Protein AF-A0A7V3M469-F1 (afdb_monomer)

Mean predicted aligned error: 19.66 Å

pLDDT: mean 84.37, std 14.47, range [33.56, 98.5]

Solvent-accessible surface area (backbone atoms only — not comparable to full-atom values): 38107 Å² total; per-residue (Å²): 112,51,52,63,20,40,24,58,54,28,37,39,82,28,90,39,0,49,50,44,34,60,42,76,77,64,72,92,71,96,62,84,91,47,29,67,57,51,41,51,49,54,53,61,67,37,46,68,55,52,56,48,50,51,54,51,22,60,75,68,75,46,84,73,86,78,71,76,73,68,43,37,45,37,31,45,55,49,42,32,43,74,38,94,72,21,81,35,35,68,61,46,43,42,34,50,36,50,21,44,71,72,32,91,51,52,46,77,48,68,42,62,52,82,93,45,40,64,66,67,72,64,36,74,61,45,67,85,52,90,82,81,89,80,85,80,74,78,84,54,86,80,49,55,58,52,67,59,49,46,58,29,61,71,35,85,77,55,37,46,70,35,70,67,28,55,53,49,53,64,68,71,48,53,88,92,60,36,64,68,53,48,52,53,39,52,50,48,47,45,74,77,60,23,85,84,36,41,47,50,43,60,51,39,54,73,70,40,45,40,78,45,23,41,53,46,53,43,50,24,74,65,57,41,90,77,56,50,74,64,57,52,50,47,50,45,57,50,39,46,64,47,29,47,38,37,60,96,92,41,81,44,63,21,82,27,55,51,86,58,49,61,77,88,33,52,68,56,50,52,45,35,35,76,58,58,51,26,43,72,58,92,64,28,33,28,52,54,51,64,60,52,58,67,50,33,66,69,55,31,49,52,48,64,75,40,41,71,56,42,32,43,53,45,52,46,50,52,43,20,49,56,39,49,57,50,27,67,75,49,81,70,56,74,58,74,89,49,57,84,48,54,72,67,62,33,52,53,41,53,54,48,53,66,33,79,76,38,34,67,72,53,51,70,58,39,52,52,40,54,52,50,27,54,51,50,53,53,51,54,52,52,50,52,51,51,53,52,48,53,52,50,50,54,51,49,49,53,52,46,53,54,48,51,71,74,46,69,86,74,53,70,74,60,61,66,57,66,75,68,74,86,75,73,77,77,86,88,79,79,94,59,68,43,100,65,101,47,97,41,29,32,55,85,54,63,91,93,55,82,87,51,68,51,28,26,50,43,72,55,34,27,27,48,44,44,39,47,75,83,38,90,87,52,20,66,33,40,81,73,64,32,24,48,66,54,40,80,47,77,47,71,56,33,29,35,37,28,34,52,46,20,36,48,56,50,47,53,40,32,74,72,67,70,37,78,88,68,88,80,85,84,63,79,46,55,60,16,53,33,48,50,47,21,49,61,54,54,47,44,46,21,50,48,52,15,71,53,60,74,46,60,39,32,50,31,41,58,66,56,46,35,48,59,35,49,36,58,54,46,57,85,50,79,76,51,48,37,52,84,32,79,68,78,65,42,71,35,57,88,40,86,46,23,32,43,24,40,87,54,75,58,95,47,63,56,53,53,58,58,29,59,51,33,80,61,59,40,20,53,54,40,8,32,36,20,26,44,30,66,32,44,45,63,70,76,76,42,97,76,81,80,100,59,99,82,70,76,69,31,27,27,28,34,20,23,15,26,81,33,58,67,79,46,23,22,46,45,28,44,48,70,44,45,44,80,45,61,37,85,46,24,28,34,43,45,23,34,61,121

Radius of gyration: 40.81 Å; Cα contacts (8 Å, |Δi|>4): 1061; chains: 1; bounding box: 110×57×116 Å

Structure (mmCIF, N/CA/C/O backbone):
data_AF-A0A7V3M469-F1
#
_entry.id   AF-A0A7V3M469-F1
#
loop_
_atom_site.group_PDB
_atom_site.id
_atom_site.type_symbol
_atom_site.label_atom_id
_atom_site.label_alt_id
_atom_site.label_comp_id
_atom_site.label_asym_id
_atom_site.label_entity_id
_atom_site.label_seq_id
_atom_site.pdbx_PDB_ins_code
_atom_site.Cartn_x
_atom_site.Cartn_y
_atom_site.Cartn_z
_atom_site.occupancy
_atom_site.B_iso_or_equiv
_atom_site.auth_seq_id
_atom_site.auth_comp_id
_atom_site.auth_asym_id
_atom_site.auth_atom_id
_atom_site.pdbx_PDB_model_num
ATOM 1 N N . MET A 1 1 ? -39.020 -13.930 34.097 1.00 81.06 1 MET A N 1
ATOM 2 C CA . MET A 1 1 ? -38.049 -13.516 33.070 1.00 81.06 1 MET A CA 1
ATOM 3 C C . MET A 1 1 ? -36.825 -14.399 33.209 1.00 81.06 1 MET A C 1
ATOM 5 O O . MET A 1 1 ? -36.382 -14.618 34.336 1.00 81.06 1 MET A O 1
ATOM 9 N N . LEU A 1 2 ? -36.383 -14.977 32.100 1.00 84.94 2 LEU A N 1
ATOM 10 C CA . LEU A 1 2 ? -35.142 -15.743 32.006 1.00 84.94 2 LEU A CA 1
ATOM 11 C C . LEU A 1 2 ? -33.923 -14.802 31.977 1.00 84.94 2 LEU A C 1
ATOM 13 O O . LEU A 1 2 ? -34.102 -13.612 31.704 1.00 84.94 2 LEU A O 1
ATOM 17 N N . PRO A 1 3 ? -32.704 -15.292 32.269 1.00 87.44 3 PRO A N 1
ATOM 18 C CA . PRO A 1 3 ? -31.480 -14.557 31.964 1.00 87.44 3 PRO A CA 1
ATOM 19 C C . PRO A 1 3 ? -31.427 -14.125 30.494 1.00 87.44 3 PRO A C 1
ATOM 21 O O . PRO A 1 3 ? -31.978 -14.800 29.622 1.00 87.44 3 PRO A O 1
ATOM 24 N N . ILE A 1 4 ? -30.759 -13.001 30.240 1.00 90.19 4 ILE A N 1
ATOM 25 C CA . ILE A 1 4 ? -30.574 -12.453 28.893 1.00 90.19 4 ILE A CA 1
ATOM 26 C C . ILE A 1 4 ? -29.773 -13.441 28.055 1.00 90.19 4 ILE A C 1
ATOM 28 O O . ILE A 1 4 ? -28.713 -13.895 28.483 1.00 90.19 4 ILE A O 1
ATOM 32 N N . VAL A 1 5 ? -30.308 -13.764 26.880 1.00 91.56 5 VAL A N 1
ATOM 33 C CA . VAL A 1 5 ? -29.581 -14.487 25.843 1.00 91.56 5 VAL A CA 1
ATOM 34 C C . VAL A 1 5 ? -28.856 -13.472 24.972 1.00 91.56 5 VAL A C 1
ATOM 36 O O . VAL A 1 5 ? -29.498 -12.564 24.441 1.00 91.56 5 VAL A O 1
ATOM 39 N N . ARG A 1 6 ? -27.543 -13.641 24.814 1.00 90.69 6 ARG A N 1
ATOM 40 C CA . ARG A 1 6 ? -26.742 -12.937 23.810 1.00 90.69 6 ARG A CA 1
ATOM 41 C C . ARG A 1 6 ? -26.244 -13.939 22.773 1.00 90.69 6 ARG A C 1
ATOM 43 O O . ARG A 1 6 ? -25.495 -14.846 23.141 1.00 90.69 6 ARG A O 1
ATOM 50 N N . PRO A 1 7 ? -26.731 -13.849 21.522 1.00 88.69 7 PRO A N 1
ATOM 51 C CA . PRO A 1 7 ? -26.428 -14.836 20.499 1.00 88.69 7 PRO A CA 1
ATOM 52 C C . PRO A 1 7 ? -24.939 -14.967 20.179 1.00 88.69 7 PRO A C 1
ATOM 54 O O . PRO A 1 7 ? -24.472 -16.095 20.002 1.00 88.69 7 PRO A O 1
ATOM 57 N N . GLU A 1 8 ? -24.218 -13.845 20.093 1.00 84.94 8 GLU A N 1
ATOM 58 C CA . GLU A 1 8 ? -22.816 -13.766 19.685 1.00 84.94 8 GLU A CA 1
ATOM 59 C C . GLU A 1 8 ? -22.539 -14.734 18.513 1.00 84.94 8 GLU A C 1
ATOM 61 O O . GLU A 1 8 ? -23.202 -14.698 17.472 1.00 84.94 8 GLU A O 1
ATOM 66 N N . ARG A 1 9 ? -21.607 -15.675 18.696 1.00 80.12 9 ARG A N 1
ATOM 67 C CA . ARG A 1 9 ? -21.270 -16.723 17.716 1.00 80.12 9 ARG A CA 1
ATOM 68 C C . ARG A 1 9 ? -21.883 -18.086 18.009 1.00 80.12 9 ARG A C 1
ATOM 70 O O . ARG A 1 9 ? -21.804 -18.983 17.174 1.00 80.12 9 ARG A O 1
ATOM 77 N N . ALA A 1 10 ? -22.452 -18.254 19.197 1.00 83.69 10 ALA A N 1
ATOM 78 C CA . ALA A 1 10 ? -22.931 -19.529 19.712 1.00 83.69 10 ALA A CA 1
ATOM 79 C C . ALA A 1 10 ? -24.255 -19.304 20.449 1.00 83.69 10 ALA A C 1
ATOM 81 O O . ALA A 1 10 ? -24.319 -19.271 21.681 1.00 83.69 10 ALA A O 1
ATOM 82 N N . ALA A 1 11 ? -25.327 -19.112 19.678 1.00 87.81 11 ALA A N 1
ATOM 83 C CA . ALA A 1 11 ? -26.619 -18.703 20.219 1.00 87.81 11 ALA A CA 1
ATOM 84 C C . ALA A 1 11 ? -27.254 -19.748 21.150 1.00 87.81 11 ALA A C 1
ATOM 86 O O . ALA A 1 11 ? -28.061 -19.407 22.019 1.00 87.81 11 ALA A O 1
ATOM 87 N N . LEU A 1 12 ? -26.904 -21.024 20.991 1.00 88.25 12 LEU A N 1
ATOM 88 C CA . LEU A 1 12 ? -27.346 -22.112 21.855 1.00 88.25 12 LEU A CA 1
ATOM 89 C C . LEU A 1 12 ? -26.336 -22.369 22.971 1.00 88.25 12 LEU A C 1
ATOM 91 O O . LEU A 1 12 ? -26.719 -22.359 24.143 1.00 88.25 12 LEU A O 1
ATOM 95 N N . THR A 1 13 ? -25.077 -22.623 22.609 1.00 86.81 13 THR A N 1
ATOM 96 C CA . THR A 1 13 ? -24.070 -23.201 23.517 1.00 86.81 13 THR A CA 1
ATOM 97 C C . THR A 1 13 ? -23.131 -22.181 24.157 1.00 86.81 13 THR A C 1
ATOM 99 O O . THR A 1 13 ? -22.382 -22.538 25.068 1.00 86.81 13 THR A O 1
ATOM 102 N N . GLY A 1 14 ? -23.176 -20.920 23.722 1.00 82.38 14 GLY A N 1
ATOM 103 C CA . GLY A 1 14 ? -22.335 -19.848 24.242 1.00 82.38 14 GLY A CA 1
ATOM 104 C C . GLY A 1 14 ? -22.542 -19.585 25.734 1.00 82.38 14 GLY A C 1
ATOM 105 O O . GLY A 1 14 ? -23.559 -19.954 26.326 1.00 82.38 14 GLY A O 1
ATOM 106 N N . ALA A 1 15 ? -21.586 -18.886 26.350 1.00 82.19 15 ALA A N 1
ATOM 107 C CA . ALA A 1 15 ? -21.629 -18.553 27.778 1.00 82.19 15 ALA A CA 1
ATOM 108 C C . ALA A 1 15 ? -22.884 -17.747 28.172 1.00 82.19 15 ALA A C 1
ATOM 110 O O . ALA A 1 15 ? -23.374 -17.877 29.294 1.00 82.19 15 ALA A O 1
ATOM 111 N N . GLN A 1 16 ? -23.414 -16.946 27.242 1.00 85.81 16 GLN A N 1
ATOM 112 C CA . GLN A 1 16 ? -24.689 -16.229 27.358 1.00 85.81 16 GLN A CA 1
ATOM 113 C C . GLN A 1 16 ? -25.75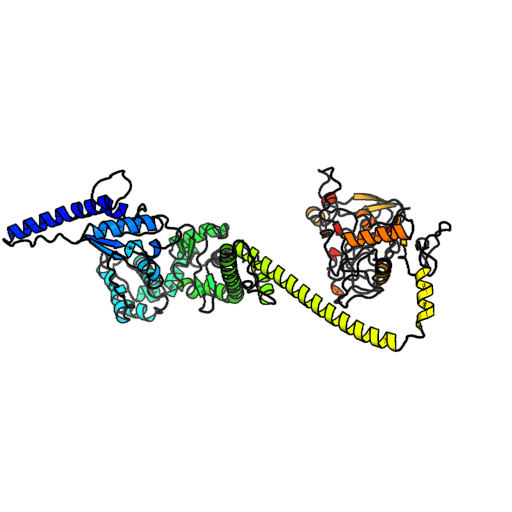4 -16.765 26.383 1.00 85.81 16 GLN A C 1
ATOM 115 O O . GLN A 1 16 ? -26.746 -16.095 26.111 1.00 85.81 16 GLN A O 1
ATOM 120 N N . GLY A 1 17 ? -25.564 -17.975 25.857 1.00 86.62 17 GLY A N 1
ATOM 121 C CA . GLY A 1 17 ? -26.489 -18.622 24.935 1.00 86.62 17 GLY A CA 1
ATOM 122 C C . GLY A 1 17 ? -27.766 -19.122 25.617 1.00 86.62 17 GLY A C 1
ATOM 123 O O . GLY A 1 17 ? -27.937 -19.081 26.843 1.00 86.62 17 GLY A O 1
ATOM 124 N N . LEU A 1 18 ? -28.685 -19.643 24.807 1.00 88.19 18 LEU A N 1
ATOM 125 C CA . LEU A 1 18 ? -29.994 -20.121 25.254 1.00 88.19 18 LEU A CA 1
ATOM 126 C C . LEU A 1 18 ? -29.905 -21.191 26.342 1.00 88.19 18 LEU A C 1
ATOM 128 O O . LEU A 1 18 ? -30.693 -21.180 27.290 1.00 88.19 18 LEU A O 1
ATOM 132 N N . LEU A 1 19 ? -28.937 -22.104 26.233 1.00 84.69 19 LEU A N 1
ATOM 133 C CA . LEU A 1 19 ? -28.775 -23.174 27.211 1.00 84.69 19 LEU A CA 1
ATOM 134 C C . LEU A 1 19 ? -28.315 -22.638 28.559 1.00 84.69 19 LEU A C 1
ATOM 136 O O . LEU A 1 19 ? -28.888 -23.026 29.572 1.00 84.69 19 LEU A O 1
ATOM 140 N N . ALA A 1 20 ? -27.376 -21.692 28.586 1.00 83.69 20 ALA A N 1
ATOM 141 C CA . ALA A 1 20 ? -26.943 -21.051 29.825 1.00 83.69 20 ALA A CA 1
ATOM 142 C C . ALA A 1 20 ? -28.109 -20.325 30.523 1.00 83.69 20 ALA A C 1
ATOM 144 O O . ALA A 1 20 ? -28.289 -20.441 31.741 1.00 83.69 20 ALA A O 1
ATOM 145 N N . SER A 1 21 ? -28.958 -19.643 29.745 1.00 82.75 21 SER A N 1
ATOM 146 C CA . SER A 1 21 ? -30.148 -18.957 30.260 1.00 82.75 21 SER A CA 1
ATOM 147 C C . SER A 1 21 ? -31.117 -19.923 30.955 1.00 82.75 21 SER A C 1
ATOM 149 O O . SER A 1 21 ? -31.575 -19.665 32.073 1.00 82.75 21 SER A O 1
ATOM 151 N N . VAL A 1 22 ? -31.360 -21.087 30.353 1.00 78.12 22 VAL A N 1
ATOM 152 C CA . VAL A 1 22 ? -32.323 -22.077 30.852 1.00 78.12 22 VAL A CA 1
ATOM 153 C C . VAL A 1 22 ? -31.737 -22.967 31.962 1.00 78.12 22 VAL A C 1
ATOM 155 O O . VAL A 1 22 ? -32.420 -23.258 32.946 1.00 78.12 22 VAL A O 1
ATOM 158 N N . GLN A 1 23 ? -30.460 -23.349 31.866 1.00 70.81 23 GLN A N 1
ATOM 159 C CA . GLN A 1 23 ? -29.780 -24.247 32.812 1.00 70.81 23 GLN A CA 1
ATOM 160 C C . GLN A 1 23 ? -29.422 -23.581 34.145 1.00 70.81 23 GLN A C 1
ATOM 162 O O . GLN A 1 23 ? -29.312 -24.274 35.157 1.00 70.81 23 GLN A O 1
ATOM 167 N N . SER A 1 24 ? -29.316 -22.247 34.192 1.00 56.81 24 SER A N 1
ATOM 168 C CA . SER A 1 24 ? -29.033 -21.476 35.416 1.00 56.81 24 SER A CA 1
ATOM 169 C C . SER A 1 24 ? -30.026 -21.699 36.579 1.00 56.81 24 SER A C 1
ATOM 171 O O . SER A 1 24 ? -29.803 -21.191 37.680 1.00 56.81 24 SER A O 1
ATOM 173 N N . LYS A 1 25 ? -31.118 -22.458 36.373 1.00 51.47 25 LYS A N 1
ATOM 174 C CA . LYS A 1 25 ? -32.165 -22.709 37.378 1.00 51.47 25 LYS A CA 1
ATOM 175 C C . LYS A 1 25 ? -32.678 -24.149 37.519 1.00 51.47 25 LYS A C 1
ATOM 177 O O . LYS A 1 25 ? -33.575 -24.358 38.334 1.00 51.47 25 LYS A O 1
ATOM 182 N N . GLY A 1 26 ? -32.120 -25.150 36.834 1.00 48.44 26 GLY A N 1
ATOM 183 C CA . GLY A 1 26 ? -32.561 -26.534 37.058 1.00 48.44 26 GLY A CA 1
ATOM 184 C C . GLY A 1 26 ? -32.019 -27.575 36.079 1.00 48.44 26 GLY A C 1
ATOM 185 O O . GLY A 1 26 ? -32.536 -27.701 34.981 1.00 48.44 26 GLY A O 1
ATOM 186 N N . ARG A 1 27 ? -31.062 -28.374 36.573 1.00 49.84 27 ARG A N 1
ATOM 187 C CA . ARG A 1 27 ? -30.482 -29.626 36.033 1.00 49.84 27 ARG A CA 1
ATOM 188 C C . ARG A 1 27 ? -29.620 -29.582 34.757 1.00 49.84 27 ARG A C 1
ATOM 190 O O . ARG A 1 27 ? -29.970 -29.025 33.728 1.00 49.84 27 ARG A O 1
ATOM 197 N N . GLN A 1 28 ? -28.489 -30.289 34.881 1.00 47.97 28 GLN A N 1
ATOM 198 C CA . GLN A 1 28 ? -27.585 -30.748 33.828 1.00 47.97 28 GLN A CA 1
ATOM 199 C C . GLN A 1 28 ? -28.180 -32.008 33.178 1.00 47.97 28 GLN A C 1
ATOM 201 O O . GLN A 1 28 ? -27.979 -33.099 33.705 1.00 47.97 28 GLN A O 1
ATOM 206 N N . ASP A 1 29 ? -28.906 -31.892 32.068 1.00 48.28 29 ASP A N 1
ATOM 207 C CA . ASP A 1 29 ? -29.117 -33.051 31.192 1.00 48.28 29 ASP A CA 1
ATOM 208 C C . ASP A 1 29 ? -28.134 -32.964 30.022 1.00 48.28 29 ASP A C 1
ATOM 210 O O . ASP A 1 29 ? -28.118 -31.994 29.268 1.00 48.28 29 ASP A O 1
ATOM 214 N N . ALA A 1 30 ? -27.286 -33.988 29.898 1.00 47.16 30 ALA A N 1
ATOM 215 C CA . ALA A 1 30 ? -26.199 -34.109 28.922 1.00 47.16 30 ALA A CA 1
ATOM 216 C C . ALA A 1 30 ? -26.681 -34.493 27.503 1.00 47.16 30 ALA A C 1
ATOM 218 O O . ALA A 1 30 ? -25.947 -35.119 26.738 1.00 47.16 30 ALA A O 1
ATOM 219 N N . GLY A 1 31 ? -27.935 -34.177 27.170 1.00 58.12 31 GLY A N 1
ATOM 220 C CA . GLY A 1 31 ? -28.545 -34.457 25.871 1.00 58.12 31 GLY A CA 1
ATOM 221 C C . GLY A 1 31 ? -28.405 -33.291 24.893 1.00 58.12 31 GLY A C 1
ATOM 222 O O . GLY A 1 31 ? -28.211 -32.145 25.294 1.00 58.12 31 GLY A O 1
ATOM 223 N N . ALA A 1 32 ? -28.534 -33.578 23.596 1.00 64.06 32 ALA A N 1
ATOM 224 C CA . ALA A 1 32 ? -28.620 -32.535 22.579 1.00 64.06 32 ALA A CA 1
ATOM 225 C C . ALA A 1 32 ? -29.840 -31.625 22.845 1.00 64.06 32 ALA A C 1
ATOM 227 O O . ALA A 1 32 ? -30.909 -32.128 23.213 1.00 64.06 32 ALA A O 1
ATOM 228 N N . PRO A 1 33 ? -29.709 -30.300 22.664 1.00 76.50 33 PRO A N 1
ATOM 229 C CA . PRO A 1 33 ? -30.793 -29.366 22.930 1.00 76.50 33 PRO A CA 1
ATOM 230 C C . PRO A 1 33 ? -31.997 -29.637 22.017 1.00 76.50 33 PRO A C 1
ATOM 232 O O . PRO A 1 33 ? -31.843 -29.840 20.815 1.00 76.50 33 PRO A O 1
ATOM 235 N N . SER A 1 34 ? -33.203 -29.646 22.594 1.00 82.44 34 SER A N 1
ATOM 236 C CA . SER A 1 34 ? -34.463 -29.889 21.875 1.00 82.44 34 SER A CA 1
ATOM 237 C C . SER A 1 34 ? -35.568 -28.926 22.312 1.00 82.44 34 SER A C 1
ATOM 239 O O . SER A 1 34 ? -35.534 -28.377 23.417 1.00 82.44 34 SER A O 1
ATOM 241 N N . ALA A 1 35 ? -36.590 -28.748 21.471 1.00 80.06 35 ALA A N 1
ATOM 242 C CA . ALA A 1 35 ? -37.761 -27.945 21.820 1.00 80.06 35 ALA A CA 1
ATOM 243 C C . ALA A 1 35 ? -38.498 -28.499 23.052 1.00 80.06 35 ALA A C 1
ATOM 245 O O . ALA A 1 35 ? -38.901 -27.743 23.932 1.00 80.06 35 ALA A O 1
ATOM 246 N N . GLN A 1 36 ? -38.596 -29.826 23.176 1.00 80.94 36 GLN A N 1
ATOM 247 C CA . GLN A 1 36 ? -39.228 -30.478 24.326 1.00 80.94 36 GLN A CA 1
ATOM 248 C C . GLN A 1 36 ? -38.482 -30.197 25.639 1.00 80.94 36 GLN A C 1
ATOM 250 O O . GLN A 1 36 ? -39.111 -30.001 26.682 1.00 80.94 36 GLN A O 1
ATOM 255 N N . MET A 1 37 ? -37.147 -30.131 25.589 1.00 82.44 37 MET A N 1
ATOM 256 C CA . MET A 1 37 ? -36.323 -29.721 26.727 1.00 82.44 37 MET A CA 1
ATOM 257 C C . MET A 1 37 ? -36.641 -28.276 27.139 1.00 82.44 37 MET A C 1
ATOM 259 O O . MET A 1 37 ? -36.829 -28.020 28.327 1.00 82.44 37 MET A O 1
ATOM 263 N N . LEU A 1 38 ? -36.771 -27.346 26.183 1.00 81.25 38 LEU A N 1
ATOM 264 C CA . LEU A 1 38 ? -37.167 -25.967 26.493 1.00 81.25 38 LEU A CA 1
ATOM 265 C C . LEU A 1 38 ? -38.559 -25.872 27.115 1.00 81.25 38 LEU A C 1
ATOM 267 O O . LEU A 1 38 ? -38.721 -25.204 28.132 1.00 81.25 38 LEU A O 1
ATOM 271 N N . VAL A 1 39 ? -39.555 -26.541 26.530 1.00 83.44 39 VAL A N 1
ATOM 272 C CA . VAL A 1 39 ? -40.938 -26.537 27.038 1.00 83.44 39 VAL A CA 1
ATOM 273 C C . VAL A 1 39 ? -40.987 -27.095 28.461 1.00 83.44 39 VAL A C 1
ATOM 275 O O . VAL A 1 39 ? -41.627 -26.520 29.343 1.00 83.44 39 VAL A O 1
ATOM 278 N N . SER A 1 40 ? -40.251 -28.180 28.715 1.00 83.12 40 SER A N 1
ATOM 279 C CA . SER A 1 40 ? -40.130 -28.768 30.053 1.00 83.12 40 SER A CA 1
ATOM 280 C C . SER A 1 40 ? -39.479 -27.791 31.033 1.00 83.12 40 SER A C 1
ATOM 282 O O . SER A 1 40 ? -39.968 -27.608 32.148 1.00 83.12 40 SER A O 1
ATOM 284 N N . ALA A 1 41 ? -38.426 -27.093 30.605 1.00 81.19 41 ALA A N 1
ATOM 285 C CA . ALA A 1 41 ? -37.778 -26.087 31.431 1.00 81.19 41 ALA A CA 1
ATOM 286 C C . ALA A 1 41 ? -38.692 -24.883 31.719 1.00 81.19 41 ALA A C 1
ATOM 288 O O . ALA A 1 41 ? -38.731 -24.397 32.850 1.00 81.19 41 ALA A O 1
ATOM 289 N N . PHE A 1 42 ? -39.484 -24.422 30.745 1.00 86.06 42 PHE A N 1
ATOM 290 C CA . PHE A 1 42 ? -40.486 -23.373 30.954 1.00 86.06 42 PHE A CA 1
ATOM 291 C C . PHE A 1 42 ? -41.534 -23.794 31.989 1.00 86.06 42 PHE A C 1
ATOM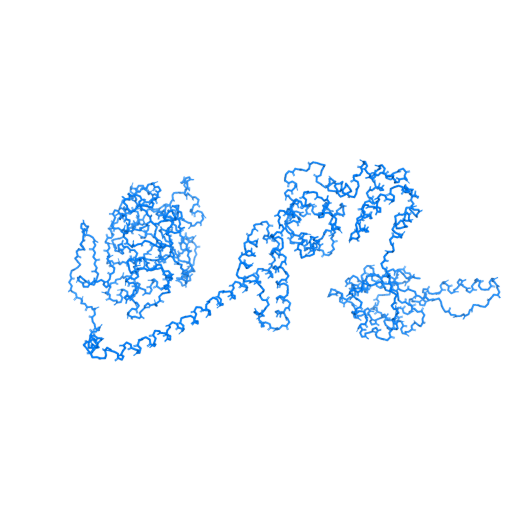 293 O O . PHE A 1 42 ? -41.871 -23.004 32.875 1.00 86.06 42 PHE A O 1
ATOM 300 N N . ALA A 1 43 ? -42.018 -25.037 31.926 1.00 83.19 43 ALA A N 1
ATOM 301 C CA . ALA A 1 43 ? -42.962 -25.577 32.901 1.00 83.19 43 ALA A CA 1
ATOM 302 C C . ALA A 1 43 ? -42.373 -25.616 34.324 1.00 83.19 43 ALA A C 1
ATOM 304 O O . ALA A 1 43 ? -43.003 -25.114 35.261 1.00 83.19 43 ALA A O 1
ATOM 305 N N . GLU A 1 44 ? -41.147 -26.120 34.484 1.00 82.88 44 GLU A N 1
ATOM 306 C CA . GLU A 1 44 ? -40.451 -26.158 35.779 1.00 82.88 44 GLU A CA 1
ATOM 307 C C . GLU A 1 44 ? -40.212 -24.753 36.350 1.00 82.88 44 GLU A C 1
ATOM 309 O O . GLU A 1 44 ? -40.437 -24.503 37.536 1.00 82.88 44 GLU A O 1
ATOM 314 N N . LEU A 1 45 ? -39.852 -23.783 35.505 1.00 81.31 45 LEU A N 1
ATOM 315 C CA . LEU A 1 45 ? -39.651 -22.394 35.927 1.00 81.31 45 LEU A CA 1
ATOM 316 C C . LEU A 1 45 ? -40.942 -21.706 36.397 1.00 81.31 45 LEU A C 1
ATOM 318 O O . LEU A 1 45 ? -40.886 -20.819 37.255 1.00 81.31 45 LEU A O 1
ATOM 322 N N . ARG A 1 46 ? -42.108 -22.092 35.862 1.00 85.75 46 ARG A N 1
ATOM 323 C CA . ARG A 1 46 ? -43.413 -21.556 36.293 1.00 85.75 46 ARG A CA 1
ATOM 324 C C . ARG A 1 46 ? -43.860 -22.109 37.637 1.00 85.75 46 ARG A C 1
ATOM 326 O O . ARG A 1 46 ? -44.520 -21.391 38.390 1.00 85.75 46 ARG A O 1
ATOM 333 N N . ARG A 1 47 ? -43.513 -23.360 37.944 1.00 84.75 47 ARG A N 1
ATOM 334 C CA . ARG A 1 47 ? -43.991 -24.094 39.120 1.00 84.75 47 ARG A CA 1
ATOM 335 C C . ARG A 1 47 ? -43.895 -23.309 40.441 1.00 84.75 47 ARG A C 1
ATOM 337 O O . ARG A 1 47 ? -44.940 -23.123 41.063 1.00 84.75 47 ARG A O 1
ATOM 344 N N . PRO A 1 48 ? -42.740 -22.756 40.867 1.00 84.88 48 PRO A N 1
ATOM 345 C CA . PRO A 1 48 ? -42.656 -22.038 42.144 1.00 84.88 48 PRO A CA 1
ATOM 346 C C . PRO A 1 48 ? -43.503 -20.755 42.179 1.00 84.88 48 PRO A C 1
ATOM 348 O O . PRO A 1 48 ? -43.975 -20.346 43.243 1.00 84.88 48 PRO A O 1
ATOM 351 N N . VAL A 1 49 ? -43.719 -20.113 41.025 1.00 85.06 49 VAL A N 1
ATOM 352 C CA . VAL A 1 49 ? -44.567 -18.917 40.910 1.00 85.06 49 VAL A CA 1
ATOM 353 C C . VAL A 1 49 ? -46.037 -19.298 41.031 1.00 85.06 49 VAL A C 1
ATOM 355 O O . VAL A 1 49 ? -46.759 -18.665 41.798 1.00 85.06 49 VAL A O 1
ATOM 358 N N . VAL A 1 50 ? -46.464 -20.354 40.333 1.00 84.88 50 VAL A N 1
ATOM 359 C CA . VAL A 1 50 ? -47.828 -20.895 40.433 1.00 84.88 50 VAL A CA 1
ATOM 360 C C . VAL A 1 50 ? -48.121 -21.325 41.864 1.00 84.88 50 VAL A C 1
ATOM 362 O O . VAL A 1 50 ? -49.122 -20.900 42.426 1.00 84.88 50 VAL A O 1
ATOM 365 N N . GLU A 1 51 ? -47.223 -22.080 42.499 1.00 85.94 51 GLU A N 1
ATOM 366 C CA . GLU A 1 51 ? -47.379 -22.494 43.896 1.00 85.94 51 GLU A CA 1
ATOM 367 C C . GLU A 1 51 ? -47.537 -21.287 44.839 1.00 85.94 51 GLU A C 1
ATOM 369 O O . GLU A 1 51 ? -48.353 -21.316 45.759 1.00 85.94 51 GLU A O 1
ATOM 374 N N . ARG A 1 52 ? -46.794 -20.195 44.609 1.00 85.19 52 ARG A N 1
ATOM 375 C CA . ARG A 1 52 ? -46.927 -18.965 45.403 1.00 85.19 52 ARG A CA 1
ATOM 376 C C . ARG A 1 52 ? -48.247 -18.240 45.142 1.00 85.19 52 ARG A C 1
ATOM 378 O O . ARG A 1 52 ? -48.855 -17.760 46.094 1.00 85.19 52 ARG A O 1
ATOM 385 N N . LEU A 1 53 ? -48.683 -18.157 43.887 1.00 84.25 53 LEU A N 1
ATOM 386 C CA . LEU A 1 53 ? -49.962 -17.546 43.521 1.00 84.25 53 LEU A CA 1
ATOM 387 C C . LEU A 1 53 ? -51.134 -18.324 44.117 1.00 84.25 53 LEU A C 1
ATOM 389 O O . LEU A 1 53 ? -52.020 -17.708 44.696 1.00 84.25 53 LEU A O 1
ATOM 393 N N . MET A 1 54 ? -51.090 -19.657 44.062 1.00 83.38 54 MET A N 1
ATOM 394 C CA . MET A 1 54 ? -52.106 -20.523 44.661 1.00 83.38 54 MET A CA 1
ATOM 395 C C . MET A 1 54 ? -52.164 -20.347 46.181 1.00 83.38 54 MET A C 1
ATOM 397 O O . MET A 1 54 ? -53.245 -20.120 46.714 1.00 83.38 54 MET A O 1
ATOM 401 N N . ARG A 1 55 ? -51.011 -20.336 46.873 1.00 85.00 55 ARG A N 1
ATOM 402 C CA . ARG A 1 55 ? -50.959 -20.061 48.324 1.00 85.00 55 ARG A CA 1
ATOM 403 C C . ARG A 1 55 ? -51.541 -18.691 48.684 1.00 85.00 55 ARG A C 1
ATOM 405 O O . ARG A 1 55 ? -52.259 -18.567 49.670 1.00 85.00 55 ARG A O 1
ATOM 412 N N . ASN A 1 56 ? -51.234 -17.659 47.899 1.00 83.50 56 ASN A N 1
ATOM 413 C CA . ASN A 1 56 ? -51.751 -16.312 48.141 1.00 83.50 56 ASN A CA 1
ATOM 414 C C . ASN A 1 56 ? -53.257 -16.213 47.860 1.00 83.50 56 ASN A C 1
ATOM 416 O O . ASN A 1 56 ? -53.968 -15.567 48.622 1.00 83.50 56 ASN A O 1
ATOM 420 N N . ALA A 1 57 ? -53.738 -16.852 46.793 1.00 82.88 57 ALA A N 1
ATOM 421 C CA . ALA A 1 57 ? -55.154 -16.892 46.441 1.00 82.88 57 ALA A CA 1
ATOM 422 C C . ALA A 1 57 ? -55.970 -17.620 47.520 1.00 82.88 57 ALA A C 1
ATOM 424 O O . ALA A 1 57 ? -57.001 -17.117 47.958 1.00 82.88 57 ALA A O 1
ATOM 425 N N . GLU A 1 58 ? -55.452 -18.740 48.032 1.00 82.12 58 GLU A N 1
ATOM 426 C CA . GLU A 1 58 ? -56.042 -19.464 49.159 1.00 82.12 58 GLU A CA 1
ATOM 427 C C . GLU A 1 58 ? -56.098 -18.594 50.425 1.00 82.12 58 GLU A C 1
ATOM 429 O O . GLU A 1 58 ? -57.153 -18.481 51.052 1.00 82.12 58 GLU A O 1
ATOM 434 N N . ALA A 1 59 ? -55.005 -17.895 50.756 1.00 81.94 59 ALA A N 1
ATOM 435 C CA . ALA A 1 59 ? -54.965 -16.963 51.885 1.00 81.94 59 ALA A CA 1
ATOM 436 C C . ALA A 1 59 ? -55.951 -15.786 51.731 1.00 81.94 59 ALA A C 1
ATOM 438 O O . ALA A 1 59 ? -56.529 -15.335 52.721 1.00 81.94 59 ALA A O 1
ATOM 439 N N . ALA A 1 60 ? -56.171 -15.312 50.503 1.00 83.25 60 ALA A N 1
ATOM 440 C CA . ALA A 1 60 ? -57.119 -14.247 50.177 1.00 83.25 60 ALA A CA 1
ATOM 441 C C . ALA A 1 60 ? -58.568 -14.742 49.975 1.00 83.25 60 ALA A C 1
ATOM 443 O O . ALA A 1 60 ? -59.470 -13.920 49.829 1.00 83.25 60 ALA A O 1
ATOM 444 N N . ARG A 1 61 ? -58.813 -16.064 49.994 1.00 83.06 61 ARG A N 1
ATOM 445 C CA . ARG A 1 61 ? -60.090 -16.711 49.616 1.00 83.06 61 ARG A CA 1
ATOM 446 C C . ARG A 1 61 ? -60.573 -16.348 48.204 1.00 83.06 61 ARG A C 1
ATOM 448 O O . ARG A 1 61 ? -61.772 -16.337 47.935 1.00 83.06 61 ARG A O 1
ATOM 455 N N . GLU A 1 62 ? -59.641 -16.076 47.301 1.00 80.38 62 GLU A N 1
ATOM 456 C CA . GLU A 1 62 ? -59.909 -15.773 45.897 1.00 80.38 62 GLU A CA 1
ATOM 457 C C . GLU A 1 62 ? -59.600 -16.989 45.016 1.00 80.38 62 GLU A C 1
ATOM 459 O O . GLU A 1 62 ? -58.763 -17.830 45.342 1.00 80.38 62 GLU A O 1
ATOM 464 N N . THR A 1 63 ? -60.276 -17.100 43.869 1.00 73.88 63 THR A N 1
ATOM 465 C CA . THR A 1 63 ? -59.991 -18.165 42.897 1.00 73.88 63 THR A CA 1
ATOM 466 C C . THR A 1 63 ? -58.955 -17.674 41.896 1.00 73.88 63 THR A C 1
ATOM 468 O O . THR A 1 63 ? -59.209 -16.740 41.136 1.00 73.88 63 THR A O 1
ATOM 471 N N . TYR A 1 64 ? -57.790 -18.318 41.860 1.00 76.19 64 TYR A N 1
ATOM 472 C CA . TYR A 1 64 ? -56.809 -18.062 40.811 1.00 76.19 64 TYR A CA 1
ATOM 473 C C . TYR A 1 64 ? -57.331 -18.588 39.468 1.00 76.19 64 TYR A C 1
ATOM 475 O O . TYR A 1 64 ? -57.703 -19.754 39.354 1.00 76.19 64 TYR A O 1
ATOM 483 N N . SER A 1 65 ? -57.336 -17.743 38.435 1.00 67.56 65 SER A N 1
ATOM 484 C CA . SER A 1 65 ? -57.966 -18.018 37.131 1.00 67.56 65 SER A CA 1
ATOM 485 C C . SER A 1 65 ? -57.259 -19.076 36.266 1.00 67.56 65 SER A C 1
ATOM 487 O O . SER A 1 65 ? -57.588 -19.235 35.093 1.00 67.56 65 SER A O 1
ATOM 489 N N . GLY A 1 66 ? -56.288 -19.812 36.814 1.00 68.31 66 GLY A N 1
ATOM 490 C CA . GLY A 1 66 ? -55.673 -20.984 36.182 1.00 68.31 66 GLY A CA 1
ATOM 491 C C . GLY A 1 66 ? -54.770 -20.697 34.979 1.00 68.31 66 GLY A C 1
ATOM 492 O O . GLY A 1 66 ? -54.135 -21.621 34.474 1.00 68.31 66 GLY A O 1
ATOM 493 N N . LYS A 1 67 ? -54.659 -19.445 34.517 1.00 75.50 67 LYS A N 1
ATOM 494 C CA . LYS A 1 67 ? -53.729 -19.097 33.437 1.00 75.50 67 LYS A CA 1
ATOM 495 C C . LYS A 1 67 ? -52.292 -19.159 33.959 1.00 75.50 67 LYS A C 1
ATOM 497 O O . LYS A 1 67 ? -51.993 -18.445 34.912 1.00 75.50 67 LYS A O 1
ATOM 502 N N . PRO A 1 68 ? -51.393 -19.957 33.357 1.00 80.31 68 PRO A N 1
ATOM 503 C CA . PRO A 1 68 ? -50.011 -20.019 33.808 1.00 80.31 68 PRO A CA 1
ATOM 504 C C . PRO A 1 68 ? -49.334 -18.633 33.743 1.00 80.31 68 PRO A C 1
ATOM 506 O O . PRO A 1 68 ? -49.743 -17.775 32.959 1.00 80.31 68 PRO A O 1
ATOM 509 N N . PRO A 1 69 ? -48.276 -18.383 34.530 1.00 86.00 69 PRO A N 1
ATOM 510 C CA . PRO A 1 69 ? -47.434 -17.204 34.366 1.00 86.00 69 PRO A CA 1
ATOM 511 C C . PRO A 1 69 ? -46.713 -17.222 33.015 1.00 86.00 69 PRO A C 1
ATOM 513 O O . PRO A 1 69 ? -46.180 -18.258 32.606 1.00 86.00 69 PRO A O 1
ATOM 516 N N . THR A 1 70 ? -46.669 -16.079 32.333 1.00 90.12 70 THR A N 1
ATOM 517 C CA . THR A 1 70 ? -45.969 -15.953 31.051 1.00 90.12 70 THR A CA 1
ATOM 518 C C . THR A 1 70 ? -44.457 -16.022 31.256 1.00 90.12 70 THR A C 1
ATOM 520 O O . THR A 1 70 ? -43.894 -15.307 32.092 1.00 90.12 70 THR A O 1
ATOM 523 N N . ILE A 1 71 ? -43.784 -16.880 30.489 1.00 89.50 71 ILE A N 1
ATOM 524 C CA . ILE A 1 71 ? -42.319 -16.900 30.432 1.00 89.50 71 ILE A CA 1
ATOM 525 C C . ILE A 1 71 ? -41.862 -15.840 29.438 1.00 89.50 71 ILE A C 1
ATOM 527 O O . ILE A 1 71 ? -42.359 -15.776 28.323 1.00 89.50 71 ILE A O 1
ATOM 531 N N . VAL A 1 72 ? -40.912 -15.009 29.862 1.00 91.69 72 VAL A N 1
ATOM 532 C CA . VAL A 1 72 ? -40.264 -14.013 29.005 1.00 91.69 72 VAL A CA 1
ATOM 533 C C . VAL A 1 72 ? -38.839 -14.475 28.764 1.00 91.69 72 VAL A C 1
ATOM 535 O O . VAL A 1 72 ? -38.083 -14.582 29.739 1.00 91.69 72 VAL A O 1
ATOM 538 N N . LEU A 1 73 ? -38.509 -14.738 27.500 1.00 92.06 73 LEU A N 1
ATOM 539 C CA . LEU A 1 73 ? -37.159 -15.000 27.014 1.00 92.06 73 LEU A CA 1
ATOM 540 C C . LEU A 1 73 ? -36.595 -13.713 26.387 1.00 92.06 73 LEU A C 1
ATOM 542 O O . LEU A 1 73 ? -36.983 -13.365 25.270 1.00 92.06 73 LEU A O 1
ATOM 546 N N . PRO A 1 74 ? -35.735 -12.974 27.106 1.00 94.62 74 PRO A N 1
ATOM 547 C CA . PRO A 1 74 ? -35.070 -11.807 26.550 1.00 94.62 74 PRO A CA 1
ATOM 548 C C . PRO A 1 74 ? -33.888 -12.227 25.670 1.00 94.62 74 PRO A C 1
ATOM 550 O O . PRO A 1 74 ? -33.017 -12.972 26.120 1.00 94.62 74 PRO A O 1
ATOM 553 N N . ILE A 1 75 ? -33.856 -11.715 24.443 1.00 94.31 75 ILE A N 1
ATOM 554 C CA . ILE A 1 75 ? -32.723 -11.805 23.520 1.00 94.31 75 ILE A CA 1
ATOM 555 C C . ILE A 1 75 ? -32.204 -10.385 23.319 1.00 94.31 75 ILE A C 1
ATOM 557 O O . ILE A 1 75 ? -32.957 -9.504 22.904 1.00 94.31 75 ILE A O 1
ATOM 561 N N . ASP A 1 76 ? -30.941 -10.153 23.644 1.00 93.38 76 ASP A N 1
ATOM 562 C CA . ASP A 1 76 ? -30.289 -8.869 23.404 1.00 93.38 76 ASP A CA 1
ATOM 563 C C . ASP A 1 76 ? -29.360 -8.982 22.191 1.00 93.38 76 ASP A C 1
ATOM 565 O O . ASP A 1 76 ? -28.725 -10.020 22.018 1.00 93.38 76 ASP A O 1
ATOM 569 N N . GLN A 1 77 ? -29.301 -7.938 21.361 1.00 91.19 77 GLN A N 1
ATOM 570 C CA . GLN A 1 77 ? -28.520 -7.897 20.116 1.00 91.19 77 GLN A CA 1
ATOM 571 C C . GLN A 1 77 ? -28.865 -9.050 19.161 1.00 91.19 77 GLN A C 1
ATOM 573 O O . GLN A 1 77 ? -28.010 -9.802 18.697 1.00 91.19 77 GLN A O 1
ATOM 578 N N . ALA A 1 78 ? -30.156 -9.215 18.860 1.00 92.62 78 ALA A N 1
ATOM 579 C CA . ALA A 1 78 ? -30.633 -10.295 18.002 1.00 92.62 78 ALA A CA 1
ATOM 580 C C . ALA A 1 78 ? -30.058 -10.240 16.575 1.00 92.62 78 ALA A C 1
ATOM 582 O O . ALA A 1 78 ? -30.069 -11.260 15.890 1.00 92.62 78 ALA A O 1
ATOM 583 N N . GLU A 1 79 ? -29.522 -9.100 16.128 1.00 90.88 79 GLU A N 1
ATOM 584 C CA . GLU A 1 79 ? -28.766 -8.998 14.876 1.00 90.88 79 GLU A CA 1
ATOM 585 C C . GLU A 1 79 ? -27.582 -9.979 14.798 1.00 90.88 79 GLU A C 1
ATOM 587 O O . GLU A 1 79 ? -27.266 -10.467 13.712 1.00 90.88 79 GLU A O 1
ATOM 592 N N . GLU A 1 80 ? -26.975 -10.345 15.931 1.00 89.50 80 GLU A N 1
ATOM 593 C CA . GLU A 1 80 ? -25.846 -11.281 15.987 1.00 89.50 80 GLU A CA 1
ATOM 594 C C . GLU A 1 80 ? -26.232 -12.701 15.546 1.00 89.50 80 GLU A C 1
ATOM 596 O O . GLU A 1 80 ? -25.393 -13.434 15.020 1.00 89.50 80 GLU A O 1
ATOM 601 N N . LEU A 1 81 ? -27.516 -13.080 15.657 1.00 89.44 81 LEU A N 1
ATOM 602 C CA . LEU A 1 81 ? -28.024 -14.358 15.133 1.00 89.44 81 LEU A CA 1
ATOM 603 C C . LEU A 1 81 ? -27.790 -14.497 13.629 1.00 89.44 81 LEU A C 1
ATOM 605 O O . LEU A 1 81 ? -27.640 -15.609 13.126 1.00 89.44 81 LEU A O 1
ATOM 609 N N . PHE A 1 82 ? -27.797 -13.380 12.905 1.00 86.19 82 PHE A N 1
ATOM 610 C CA . PHE A 1 82 ? -27.704 -13.353 11.448 1.00 86.19 82 PHE A CA 1
ATOM 611 C C . PHE A 1 82 ? -26.282 -13.065 10.957 1.00 86.19 82 PHE A C 1
ATOM 613 O O . PHE A 1 82 ? -26.059 -12.965 9.748 1.00 86.19 82 PHE A O 1
ATOM 620 N N . GLY A 1 83 ? -25.311 -12.980 11.871 1.00 80.25 83 GLY A N 1
ATOM 621 C CA . GLY A 1 83 ? -23.896 -12.901 11.534 1.00 80.25 83 GLY A CA 1
ATOM 622 C C . GLY A 1 83 ? -23.400 -14.184 10.861 1.00 80.25 83 GLY A C 1
ATOM 623 O O . GLY A 1 83 ? -23.777 -15.292 11.238 1.00 80.25 83 GLY A O 1
ATOM 624 N N . ALA A 1 84 ? -22.498 -14.050 9.883 1.00 71.06 84 ALA A N 1
ATOM 625 C CA . ALA A 1 84 ? -21.933 -15.185 9.138 1.00 71.06 84 ALA A CA 1
ATOM 626 C C . ALA A 1 84 ? -21.172 -16.198 10.020 1.00 71.06 84 ALA A C 1
ATOM 628 O O . ALA A 1 84 ? -20.925 -17.326 9.601 1.00 71.06 84 ALA A O 1
ATOM 629 N N . GLU A 1 85 ? -20.786 -15.789 11.227 1.00 71.69 85 GLU A N 1
ATOM 630 C CA . GLU A 1 85 ? -20.007 -16.579 12.181 1.00 71.69 85 GLU A CA 1
ATOM 631 C C . GLU A 1 85 ? -20.890 -17.444 13.102 1.00 71.69 85 GLU A C 1
ATOM 633 O O . GLU A 1 85 ? -20.369 -18.326 13.783 1.00 71.69 85 GLU A O 1
ATOM 638 N N . ASN A 1 86 ? -22.214 -17.239 13.117 1.00 78.69 86 ASN A N 1
ATOM 639 C CA . ASN A 1 86 ? -23.126 -17.979 13.989 1.00 78.69 86 ASN A CA 1
ATOM 640 C C . ASN A 1 86 ? -23.661 -19.246 13.301 1.00 78.69 86 ASN A C 1
ATOM 642 O O . ASN A 1 86 ? -24.711 -19.249 12.654 1.00 78.69 86 ASN A O 1
ATOM 646 N N . ALA A 1 87 ? -22.935 -20.356 13.457 1.00 84.00 87 ALA A N 1
ATOM 647 C CA . ALA A 1 87 ? -23.319 -21.650 12.884 1.00 84.00 87 ALA A CA 1
ATOM 648 C C . ALA A 1 87 ? -24.564 -22.274 13.551 1.00 84.00 87 ALA A C 1
ATOM 650 O O . ALA A 1 87 ? -25.166 -23.198 13.002 1.00 84.00 87 ALA A O 1
ATOM 651 N N . GLU A 1 88 ? -24.962 -21.781 14.728 1.00 89.88 88 GLU A N 1
ATOM 652 C CA . GLU A 1 88 ? -26.067 -22.326 15.524 1.00 89.88 88 GLU A CA 1
ATOM 653 C C . GLU A 1 88 ? -27.421 -21.670 15.218 1.00 89.88 88 GLU A C 1
ATOM 655 O O . GLU A 1 88 ? -28.445 -22.165 15.694 1.00 89.88 88 GLU A O 1
ATOM 660 N N . ARG A 1 89 ? -27.455 -20.603 14.403 1.00 90.00 89 ARG A N 1
ATOM 661 C CA . ARG A 1 89 ? -28.663 -19.836 14.042 1.00 90.00 89 ARG A CA 1
ATOM 662 C C . ARG A 1 89 ? -29.846 -20.726 13.681 1.00 90.00 89 ARG A C 1
ATOM 664 O O . ARG A 1 89 ? -30.937 -20.593 14.226 1.00 90.00 89 ARG A O 1
ATOM 671 N N . ASP A 1 90 ? -29.623 -21.642 12.748 1.00 89.44 90 ASP A N 1
ATOM 672 C CA . ASP A 1 90 ? -30.677 -22.475 12.180 1.00 89.44 90 ASP A CA 1
ATOM 673 C C . ASP A 1 90 ? -31.310 -23.386 13.243 1.00 89.44 90 ASP A C 1
ATOM 675 O O . ASP A 1 90 ? -32.537 -23.499 13.338 1.00 89.44 90 ASP A O 1
ATOM 679 N N . ALA A 1 91 ? -30.470 -24.003 14.076 1.00 90.12 91 ALA A N 1
ATOM 680 C CA . ALA A 1 91 ? -30.907 -24.826 15.195 1.00 90.12 91 ALA A CA 1
ATOM 681 C C . ALA A 1 91 ? -31.609 -23.985 16.273 1.00 90.12 91 ALA A C 1
ATOM 683 O O . ALA A 1 91 ? -32.670 -24.379 16.752 1.00 90.12 91 ALA A O 1
ATOM 684 N N . PHE A 1 92 ? -31.067 -22.807 16.598 1.00 92.69 92 PHE A N 1
ATOM 685 C CA . PHE A 1 92 ? -31.651 -21.860 17.546 1.00 92.69 92 PHE A CA 1
ATOM 686 C C . PHE A 1 92 ? -33.065 -21.439 17.135 1.00 92.69 92 PHE A C 1
ATOM 688 O O . PHE A 1 92 ? -34.003 -21.591 17.916 1.00 92.69 92 PHE A O 1
ATOM 695 N N . CYS A 1 93 ? -33.239 -20.964 15.899 1.00 91.94 93 CYS A N 1
ATOM 696 C CA . CYS A 1 93 ? -34.531 -20.515 15.387 1.00 91.94 93 CYS A CA 1
ATOM 697 C C . CYS A 1 93 ? -35.554 -21.655 15.330 1.00 91.94 93 CYS A C 1
ATOM 699 O O . CYS A 1 93 ? -36.710 -21.439 15.684 1.00 91.94 93 CYS A O 1
ATOM 701 N N . SER A 1 94 ? -35.136 -22.864 14.930 1.00 90.31 94 SER A N 1
ATOM 702 C CA . SER A 1 94 ? -36.032 -24.033 14.870 1.00 90.31 94 SER A CA 1
ATOM 703 C C . SER A 1 94 ? -36.535 -24.406 16.263 1.00 90.31 94 SER A C 1
ATOM 705 O O . SER A 1 94 ? -37.734 -24.512 16.505 1.00 90.31 94 SER A O 1
ATOM 707 N N . LEU A 1 95 ? -35.603 -24.530 17.207 1.00 90.62 95 LEU A N 1
ATOM 708 C CA . LEU A 1 95 ? -35.880 -24.908 18.585 1.00 90.62 95 LEU A CA 1
ATOM 709 C C . LEU A 1 95 ? -36.741 -23.856 19.300 1.00 90.62 95 LEU A C 1
ATOM 711 O O . LEU A 1 95 ? -37.640 -24.216 20.059 1.00 90.62 95 LEU A O 1
ATOM 715 N N . LEU A 1 96 ? -36.520 -22.569 19.020 1.00 90.12 96 LEU A N 1
ATOM 716 C CA . LEU A 1 96 ? -37.341 -21.482 19.544 1.00 90.12 96 LEU A CA 1
ATOM 717 C C . LEU A 1 96 ? -38.757 -21.497 18.955 1.00 90.12 96 LEU A C 1
ATOM 719 O O . LEU A 1 96 ? -39.724 -21.410 19.709 1.00 90.12 96 LEU A O 1
ATOM 723 N N . ALA A 1 97 ? -38.889 -21.639 17.633 1.00 89.69 97 ALA A N 1
ATOM 724 C CA . ALA A 1 97 ? -40.185 -21.705 16.960 1.00 89.69 97 ALA A CA 1
ATOM 725 C C . ALA A 1 97 ? -41.033 -22.871 17.483 1.00 89.69 97 ALA A C 1
ATOM 727 O O . ALA A 1 97 ? -42.193 -22.688 17.849 1.00 89.69 97 ALA A O 1
ATOM 728 N N . GLU A 1 98 ? -40.435 -24.060 17.571 1.00 89.06 98 GLU A N 1
ATOM 729 C CA . GLU A 1 98 ? -41.098 -25.259 18.078 1.00 89.06 98 GLU A CA 1
ATOM 730 C C . GLU A 1 98 ? -41.490 -25.119 19.554 1.00 89.06 98 GLU A C 1
ATOM 732 O O . GLU A 1 98 ? -42.604 -25.491 19.927 1.00 89.06 98 GLU A O 1
ATOM 737 N N . ALA A 1 99 ? -40.616 -24.554 20.395 1.00 87.50 99 ALA A N 1
ATOM 738 C CA . ALA A 1 99 ? -40.917 -24.351 21.809 1.00 87.50 99 ALA A CA 1
ATOM 739 C C . ALA A 1 99 ? -42.044 -23.330 22.022 1.00 87.50 99 ALA A C 1
ATOM 741 O O . ALA A 1 99 ? -42.917 -23.563 22.853 1.00 87.50 99 ALA A O 1
ATOM 742 N N . LEU A 1 100 ? -42.070 -22.232 21.258 1.00 88.06 100 LEU A N 1
ATOM 743 C CA . LEU A 1 100 ? -43.147 -21.234 21.314 1.00 88.06 100 LEU A CA 1
ATOM 744 C C . LEU A 1 100 ? -44.476 -21.776 20.777 1.00 88.06 100 LEU A C 1
ATOM 746 O O . LEU A 1 100 ? -45.532 -21.439 21.304 1.00 88.06 100 LEU A O 1
ATOM 750 N N . ALA A 1 101 ? -44.442 -22.628 19.751 1.00 86.75 101 ALA A N 1
ATOM 751 C CA . ALA A 1 101 ? -45.645 -23.270 19.226 1.00 86.75 101 ALA A CA 1
ATOM 752 C C . ALA A 1 101 ? -46.255 -24.268 20.226 1.00 86.75 101 ALA A C 1
ATOM 754 O O . ALA A 1 101 ? -47.476 -24.387 20.320 1.00 86.75 101 ALA A O 1
ATOM 755 N N . GLN A 1 102 ? -45.411 -24.981 20.978 1.00 85.75 102 GLN A N 1
ATOM 756 C CA . GLN A 1 102 ? -45.842 -25.925 22.013 1.00 85.75 102 GLN A CA 1
ATOM 757 C C . GLN A 1 102 ? -46.261 -25.222 23.311 1.00 85.75 102 GLN A C 1
ATOM 759 O O . GLN A 1 102 ? -47.173 -25.680 24.002 1.00 85.75 102 GLN A O 1
ATOM 764 N N . ASP A 1 103 ? -45.615 -24.106 23.645 1.00 81.88 103 ASP A N 1
ATOM 765 C CA . ASP A 1 103 ? -45.883 -23.326 24.844 1.00 81.88 103 ASP A CA 1
ATOM 766 C C . ASP A 1 103 ? -46.655 -22.042 24.516 1.00 81.88 103 ASP A C 1
ATOM 768 O O . ASP A 1 103 ? -46.087 -20.972 24.298 1.00 81.88 103 ASP A O 1
ATOM 772 N N . GLY A 1 104 ? -47.988 -22.130 24.564 1.00 78.88 104 GLY A N 1
ATOM 773 C CA . GLY A 1 104 ? -48.894 -21.004 24.301 1.00 78.88 104 GLY A CA 1
ATOM 774 C C . GLY A 1 104 ? -48.838 -19.854 25.320 1.00 78.88 104 GLY A C 1
ATOM 775 O O . GLY A 1 104 ? -49.726 -19.001 25.326 1.00 78.88 104 GLY A O 1
ATOM 776 N N . ASN A 1 105 ? -47.854 -19.838 26.224 1.00 87.31 105 ASN A N 1
ATOM 777 C CA . ASN A 1 105 ? -47.669 -18.801 27.231 1.00 87.31 105 ASN A CA 1
ATOM 778 C C . ASN A 1 105 ? -46.184 -18.484 27.489 1.00 87.31 105 ASN A C 1
ATOM 780 O O . ASN A 1 105 ? -45.758 -18.198 28.620 1.00 87.31 105 ASN A O 1
ATOM 784 N N . ALA A 1 106 ? -45.388 -18.540 26.428 1.00 88.88 106 ALA A N 1
ATOM 785 C CA . ALA A 1 106 ? -44.044 -17.996 26.368 1.00 88.88 106 ALA A CA 1
ATOM 786 C C . ALA A 1 106 ? -43.996 -16.856 25.340 1.00 88.88 106 ALA A C 1
ATOM 788 O O . ALA A 1 106 ? -44.659 -16.904 24.307 1.00 88.88 106 ALA A O 1
ATOM 789 N N . ILE A 1 107 ? -43.222 -15.815 25.640 1.00 91.69 107 ILE A N 1
ATOM 790 C CA . ILE A 1 107 ? -42.943 -14.710 24.724 1.00 91.69 107 ILE A CA 1
ATOM 791 C C . ILE A 1 107 ? -41.440 -14.487 24.624 1.00 91.69 107 ILE A C 1
ATOM 793 O O . ILE A 1 107 ? -40.703 -14.626 25.606 1.00 91.69 107 ILE A O 1
ATOM 797 N N . VAL A 1 108 ? -41.007 -14.088 23.435 1.00 92.00 108 VAL A N 1
ATOM 798 C CA . VAL A 1 108 ? -39.644 -13.635 23.176 1.00 92.00 108 VAL A CA 1
ATOM 799 C C . VAL A 1 108 ? -39.666 -12.127 23.066 1.00 92.00 108 VAL A C 1
ATOM 801 O O . VAL A 1 108 ? -40.506 -11.563 22.369 1.00 92.00 108 VAL A O 1
ATOM 804 N N . VAL A 1 109 ? -38.743 -11.480 23.765 1.00 94.44 109 VAL A N 1
ATOM 805 C CA . VAL A 1 109 ? -38.512 -10.043 23.635 1.00 94.44 109 VAL A CA 1
ATOM 806 C C . VAL A 1 109 ? -37.102 -9.883 23.105 1.00 94.44 109 VAL A C 1
ATOM 808 O O . VAL A 1 109 ? -36.150 -10.163 23.826 1.00 94.44 109 VAL A O 1
ATOM 811 N N . ALA A 1 110 ? -36.988 -9.484 21.842 1.00 93.06 110 ALA A N 1
ATOM 812 C CA . ALA A 1 110 ? -35.714 -9.313 21.161 1.00 93.06 110 ALA A CA 1
ATOM 813 C C . ALA A 1 110 ? -35.415 -7.826 20.953 1.00 93.06 110 ALA A C 1
ATOM 815 O O . ALA A 1 110 ? -36.277 -7.088 20.469 1.00 93.06 110 ALA A O 1
ATOM 816 N N . THR A 1 111 ? -34.206 -7.387 21.299 1.00 94.31 111 THR A N 1
ATOM 817 C CA . THR A 1 111 ? -33.670 -6.109 20.817 1.00 94.31 111 THR A CA 1
ATOM 818 C C . THR A 1 111 ? -32.963 -6.363 19.492 1.00 94.31 111 THR A C 1
ATOM 820 O O . THR A 1 111 ? -32.261 -7.361 19.341 1.00 94.31 111 THR A O 1
ATOM 823 N N . ILE A 1 112 ? -33.198 -5.501 18.504 1.00 91.44 112 ILE A N 1
ATOM 824 C CA . ILE A 1 112 ? -32.558 -5.611 17.196 1.00 91.44 112 ILE A CA 1
ATOM 825 C C . ILE A 1 112 ? -32.380 -4.230 16.587 1.00 91.44 112 ILE A C 1
ATOM 827 O O . ILE A 1 112 ? -33.249 -3.361 16.722 1.00 91.44 112 ILE A O 1
ATOM 831 N N . ARG A 1 113 ? -31.254 -4.019 15.914 1.00 87.81 113 ARG A N 1
ATOM 832 C CA . ARG A 1 113 ? -31.030 -2.795 15.141 1.00 87.81 113 ARG A CA 1
ATOM 833 C C . ARG A 1 113 ? -31.977 -2.723 13.943 1.00 87.81 113 ARG A C 1
ATOM 835 O O . ARG A 1 113 ? -32.283 -3.733 13.312 1.00 87.81 113 ARG A O 1
ATOM 842 N N . SER A 1 114 ? -32.416 -1.514 13.594 1.00 86.12 114 SER A N 1
ATOM 843 C CA . SER A 1 114 ? -33.350 -1.291 12.479 1.00 86.12 114 SER A CA 1
ATOM 844 C C . SER A 1 114 ? -32.791 -1.736 11.123 1.00 86.12 114 SER A C 1
ATOM 846 O O . SER A 1 114 ? -33.544 -2.243 10.297 1.00 86.12 114 SER A O 1
ATOM 848 N N . ASP A 1 115 ? -31.479 -1.600 10.916 1.00 81.44 115 ASP A N 1
ATOM 849 C CA . ASP A 1 115 ? -30.749 -2.053 9.721 1.00 81.44 115 ASP A CA 1
ATOM 850 C C . ASP A 1 115 ? -30.619 -3.583 9.616 1.00 81.44 115 ASP A C 1
ATOM 852 O O . ASP A 1 115 ? -30.302 -4.107 8.552 1.00 81.44 115 ASP A O 1
ATOM 856 N N . SER A 1 116 ? -30.896 -4.298 10.706 1.00 86.31 116 SER A N 1
ATOM 857 C CA . SER A 1 116 ? -30.722 -5.746 10.832 1.00 86.31 116 SER A CA 1
ATOM 858 C C . SER A 1 116 ? -32.049 -6.477 11.063 1.00 86.31 116 SER A C 1
ATOM 860 O O . SER A 1 116 ? -32.062 -7.680 11.314 1.00 86.31 116 SER A O 1
ATOM 862 N N . TYR A 1 117 ? -33.181 -5.770 10.965 1.00 89.81 117 TYR A N 1
ATOM 863 C CA . TYR A 1 117 ? -34.512 -6.334 11.198 1.00 89.81 117 TYR A CA 1
ATOM 864 C C . TYR A 1 117 ? -35.012 -7.225 10.049 1.00 89.81 117 TYR A C 1
ATOM 866 O O . TYR A 1 117 ? -35.679 -8.227 10.301 1.00 89.81 117 TYR A O 1
ATOM 874 N N . GLU A 1 118 ? -34.686 -6.901 8.795 1.00 89.69 118 GLU A N 1
ATOM 875 C CA . GLU A 1 118 ? -35.149 -7.657 7.619 1.00 89.69 118 GLU A CA 1
ATOM 876 C C . GLU A 1 118 ? -34.764 -9.156 7.662 1.00 89.69 118 GLU A C 1
ATOM 878 O O . GLU A 1 118 ? -35.643 -9.993 7.430 1.00 89.69 118 GLU A O 1
ATOM 883 N N . PRO A 1 119 ? -33.523 -9.546 8.028 1.00 89.25 119 PRO A N 1
ATOM 884 C CA . PRO A 1 119 ? -33.169 -10.949 8.252 1.00 89.25 119 PRO A CA 1
ATOM 885 C C . PRO A 1 119 ? -34.066 -11.672 9.267 1.00 89.25 119 PRO A C 1
ATOM 887 O O . PRO A 1 119 ? -34.485 -12.800 9.018 1.00 89.25 119 PRO A O 1
ATOM 890 N N . LEU A 1 120 ? -34.415 -11.022 10.385 1.00 88.62 120 LEU A N 1
ATOM 891 C CA . LEU A 1 120 ? -35.305 -11.599 11.399 1.00 88.62 120 LEU A CA 1
ATOM 892 C C . LEU A 1 120 ? -36.745 -11.732 10.892 1.00 88.62 120 LEU A C 1
ATOM 894 O O . LEU A 1 120 ? -37.415 -12.730 11.160 1.00 88.62 120 LEU A O 1
ATOM 898 N N . GLN A 1 121 ? -37.213 -10.736 10.141 1.00 88.31 121 GLN A N 1
ATOM 899 C CA . GLN A 1 121 ? -38.548 -10.731 9.552 1.00 88.31 121 GLN A CA 1
ATOM 900 C C . GLN A 1 121 ? -38.725 -11.843 8.506 1.00 88.31 121 GLN A C 1
ATOM 902 O O . GLN A 1 121 ? -39.821 -12.383 8.357 1.00 88.31 121 GLN A O 1
ATOM 907 N N . THR A 1 122 ? -37.662 -12.173 7.771 1.00 88.94 122 THR A N 1
ATOM 908 C CA . THR A 1 122 ? -37.696 -13.109 6.637 1.00 88.94 122 THR A CA 1
ATOM 909 C C . THR A 1 122 ? -37.247 -14.531 6.982 1.00 88.94 122 THR A C 1
ATOM 911 O O . THR A 1 122 ? -37.351 -15.408 6.125 1.00 88.94 122 THR A O 1
ATOM 914 N N . GLU A 1 123 ? -36.805 -14.797 8.219 1.00 90.81 123 GLU A N 1
ATOM 915 C CA . GLU A 1 123 ? -36.374 -16.127 8.671 1.00 90.81 123 GLU A CA 1
ATOM 916 C C . GLU A 1 123 ? -37.522 -17.157 8.571 1.00 90.81 123 GLU A C 1
ATOM 918 O O . GLU A 1 123 ? -38.474 -17.109 9.363 1.00 90.81 123 GLU A O 1
ATOM 923 N N . PRO A 1 124 ? -37.440 -18.142 7.648 1.00 89.19 124 PRO A N 1
ATOM 924 C CA . PRO A 1 124 ? -38.556 -19.044 7.359 1.00 89.19 124 PRO A CA 1
ATOM 925 C C . PRO A 1 124 ? -39.009 -19.871 8.563 1.00 89.19 124 PRO A C 1
ATOM 927 O O . PRO A 1 124 ? -40.192 -20.181 8.694 1.00 89.19 124 PRO A O 1
ATOM 930 N N . ARG A 1 125 ? -38.084 -20.217 9.465 1.00 91.00 125 ARG A N 1
ATOM 931 C CA . ARG A 1 125 ? -38.387 -21.014 10.664 1.00 91.00 125 ARG A CA 1
ATOM 932 C C . ARG A 1 125 ? -39.245 -20.258 11.670 1.00 91.00 125 ARG A C 1
ATOM 934 O O . ARG A 1 125 ? -39.992 -20.880 12.417 1.00 91.00 125 ARG A O 1
ATOM 941 N N . LEU A 1 126 ? -39.161 -18.928 11.678 1.00 88.56 126 LEU A N 1
ATOM 942 C CA . LEU A 1 126 ? -39.926 -18.063 12.575 1.00 88.56 126 LEU A CA 1
ATOM 943 C C . LEU A 1 126 ? -41.214 -17.530 11.931 1.00 88.56 126 LEU A C 1
ATOM 945 O O . LEU A 1 126 ? -41.968 -16.831 12.601 1.00 88.56 126 LEU A O 1
ATOM 949 N N . ALA A 1 127 ? -41.517 -17.888 10.678 1.00 82.75 127 ALA A N 1
ATOM 950 C CA . ALA A 1 127 ? -42.694 -17.391 9.959 1.00 82.75 127 ALA A CA 1
ATOM 951 C C . ALA A 1 127 ? -44.033 -17.724 10.651 1.00 82.75 127 ALA A C 1
ATOM 953 O O . ALA A 1 127 ? -45.011 -16.996 10.495 1.00 82.75 127 ALA A O 1
ATOM 954 N N . GLY A 1 128 ? -44.085 -18.820 11.419 1.00 76.50 128 GLY A N 1
ATOM 955 C CA . GLY A 1 128 ? -45.262 -19.220 12.200 1.00 76.50 128 GLY A CA 1
ATOM 956 C C . GLY A 1 128 ? -45.390 -18.537 13.567 1.00 76.50 128 GLY A C 1
ATOM 957 O O . GLY A 1 128 ? -46.447 -18.625 14.191 1.00 76.50 128 GLY A O 1
ATOM 958 N N . ALA A 1 129 ? -44.342 -17.859 14.045 1.00 77.31 129 ALA A N 1
ATOM 959 C CA . ALA A 1 129 ? -44.367 -17.116 15.297 1.00 77.31 129 ALA A CA 1
ATOM 960 C C . ALA A 1 129 ? -44.860 -15.689 15.019 1.00 77.31 129 ALA A C 1
ATOM 962 O O . ALA A 1 129 ? -44.244 -14.948 14.258 1.00 77.31 129 ALA A O 1
ATOM 963 N N . GLY A 1 130 ? -45.983 -15.285 15.618 1.00 79.12 130 GLY A N 1
ATOM 964 C CA . GLY A 1 130 ? -46.487 -13.919 15.469 1.00 79.12 130 GLY A CA 1
ATOM 965 C C . GLY A 1 130 ? -45.465 -12.897 15.977 1.00 79.12 130 GLY A C 1
ATOM 966 O O . GLY A 1 130 ? -45.084 -12.937 17.146 1.00 79.12 130 GLY A O 1
ATOM 967 N N . GLN A 1 131 ? -45.029 -11.980 15.111 1.00 84.12 131 GLN A N 1
ATOM 968 C CA . GLN A 1 131 ? -44.059 -10.938 15.452 1.00 84.12 131 GLN A CA 1
ATOM 969 C C . GLN A 1 131 ? -44.779 -9.609 15.705 1.00 84.12 131 GLN A C 1
ATOM 971 O O . GLN A 1 131 ? -45.595 -9.167 14.896 1.00 84.12 131 GLN A O 1
ATOM 976 N N . LEU A 1 132 ? -44.472 -8.961 16.830 1.00 88.38 132 LEU A N 1
ATOM 977 C CA . LEU A 1 132 ? -44.946 -7.616 17.152 1.00 88.38 132 LEU A CA 1
ATOM 978 C C . LEU A 1 132 ? -43.750 -6.672 17.203 1.00 88.38 132 LEU A C 1
ATOM 980 O O . LEU A 1 132 ? -42.882 -6.808 18.063 1.00 88.38 132 LEU A O 1
ATOM 984 N N . LEU A 1 133 ? -43.722 -5.703 16.291 1.00 88.56 133 LEU A N 1
ATOM 985 C CA . LEU A 1 133 ? -42.681 -4.687 16.265 1.00 88.56 133 LEU A CA 1
ATOM 986 C C . LEU A 1 133 ? -43.006 -3.582 17.275 1.00 88.56 133 LEU A C 1
ATOM 988 O O . LEU A 1 133 ? -44.012 -2.882 17.144 1.00 88.56 133 LEU A O 1
ATOM 992 N N . PHE A 1 134 ? -42.126 -3.396 18.256 1.00 89.94 134 PHE A N 1
ATOM 993 C CA . PHE A 1 134 ? -42.131 -2.220 19.118 1.00 89.94 134 PHE A CA 1
ATOM 994 C C . PHE A 1 134 ? -41.080 -1.231 18.612 1.00 89.94 134 PHE A C 1
ATOM 996 O O . PHE A 1 134 ? -39.882 -1.463 18.752 1.00 89.94 134 PHE A O 1
ATOM 1003 N N . ASN A 1 135 ? -41.524 -0.133 18.000 1.00 84.81 135 ASN A N 1
ATOM 1004 C CA . ASN A 1 135 ? -40.613 0.896 17.512 1.00 84.81 135 ASN A CA 1
ATOM 1005 C C . ASN A 1 135 ? -40.106 1.753 18.683 1.00 84.81 135 ASN A C 1
ATOM 1007 O O . ASN A 1 135 ? -40.902 2.433 19.334 1.00 84.81 135 ASN A O 1
ATOM 1011 N N . LEU A 1 136 ? -38.795 1.730 18.937 1.00 83.56 136 LEU A N 1
ATOM 1012 C CA . LEU A 1 136 ? -38.157 2.574 19.943 1.00 83.56 136 LEU A CA 1
ATOM 1013 C C . LEU A 1 136 ? -37.752 3.910 19.291 1.00 83.56 136 LEU A C 1
ATOM 1015 O O . LEU A 1 136 ? -36.833 3.924 18.469 1.00 83.56 136 LEU A O 1
ATOM 1019 N N . PRO A 1 137 ? -38.418 5.036 19.611 1.00 80.31 137 PRO A N 1
ATOM 1020 C CA . PRO A 1 137 ? -38.064 6.320 19.023 1.00 80.31 137 PRO A CA 1
ATOM 1021 C C . PRO A 1 137 ? -36.692 6.799 19.528 1.00 80.31 137 PRO A C 1
ATOM 1023 O O . PRO A 1 137 ? -36.240 6.370 20.594 1.00 80.31 137 PRO A O 1
ATOM 1026 N N . PRO A 1 138 ? -36.047 7.738 18.811 1.00 74.94 138 PRO A N 1
ATOM 1027 C CA . PRO A 1 138 ? -34.862 8.423 19.310 1.00 74.94 138 PRO A CA 1
ATOM 1028 C C . PRO A 1 138 ? -35.098 9.028 20.698 1.00 74.94 138 PRO A C 1
ATOM 1030 O O . PRO A 1 138 ? -36.208 9.452 21.034 1.00 74.94 138 PRO A O 1
ATOM 1033 N N . ILE A 1 139 ? -34.036 9.099 21.498 1.00 76.06 139 ILE A N 1
ATOM 1034 C CA . ILE A 1 139 ? -34.084 9.686 22.839 1.00 76.06 139 ILE A CA 1
ATOM 1035 C C . ILE A 1 139 ? -34.529 11.146 22.727 1.00 76.06 139 ILE A C 1
ATOM 1037 O O . ILE A 1 139 ? -33.913 11.947 22.026 1.00 76.06 139 ILE A O 1
ATOM 1041 N N . ALA A 1 140 ? -35.605 11.500 23.431 1.00 77.94 140 ALA A N 1
ATOM 1042 C CA . ALA A 1 140 ? -36.077 12.876 23.478 1.00 77.94 140 ALA A CA 1
ATOM 1043 C C . ALA A 1 140 ? -35.006 13.783 24.108 1.00 77.94 140 ALA A C 1
ATOM 1045 O O . ALA A 1 140 ? -34.410 13.420 25.120 1.00 77.94 140 ALA A O 1
ATOM 1046 N N . ALA A 1 141 ? -34.813 14.993 23.572 1.00 64.12 141 ALA A N 1
ATOM 1047 C CA . ALA A 1 141 ? -33.781 15.926 24.045 1.00 64.12 141 ALA A CA 1
ATOM 1048 C C . ALA A 1 141 ? -33.837 16.196 25.568 1.00 64.12 141 ALA A C 1
ATOM 1050 O O . ALA A 1 141 ? -32.805 16.352 26.213 1.00 64.12 141 ALA A O 1
ATOM 1051 N N . GLY A 1 142 ? -35.033 16.178 26.172 1.00 72.38 142 GLY A N 1
ATOM 1052 C CA . GLY A 1 142 ? -35.218 16.351 27.621 1.00 72.38 142 GLY A CA 1
ATOM 1053 C C . GLY A 1 142 ? -34.904 15.119 28.485 1.00 72.38 142 GLY A C 1
ATOM 1054 O O . GLY A 1 142 ? -34.788 15.251 29.701 1.00 72.38 142 GLY A O 1
ATOM 1055 N N . ALA A 1 143 ? -34.753 13.929 27.895 1.00 81.88 143 ALA A N 1
ATOM 1056 C CA . ALA A 1 143 ? -34.502 12.684 28.627 1.00 81.88 143 ALA A CA 1
ATOM 1057 C C . ALA A 1 143 ? -33.024 12.497 29.010 1.00 81.88 143 ALA A C 1
ATOM 1059 O O . ALA A 1 143 ? -32.717 11.714 29.906 1.00 81.88 143 ALA A O 1
ATOM 1060 N N . MET A 1 144 ? -32.108 13.243 28.387 1.00 82.44 144 MET A N 1
ATOM 1061 C CA . MET A 1 144 ? -30.668 13.124 28.637 1.00 82.44 144 MET A CA 1
ATOM 1062 C C . MET A 1 144 ? -30.292 13.465 30.090 1.00 82.44 144 MET A C 1
ATOM 1064 O O . MET A 1 144 ? -29.415 12.836 30.673 1.00 82.44 144 MET A O 1
ATOM 1068 N N . LYS A 1 145 ? -31.030 14.385 30.724 1.00 87.31 145 LYS A N 1
ATOM 1069 C CA . LYS A 1 145 ? -30.913 14.665 32.162 1.00 87.31 145 LYS A CA 1
ATOM 1070 C C . LYS A 1 145 ? -31.157 13.417 33.016 1.00 87.31 145 LYS A C 1
ATOM 1072 O O . LYS A 1 145 ? -30.391 13.134 33.930 1.00 87.31 145 LYS A O 1
ATOM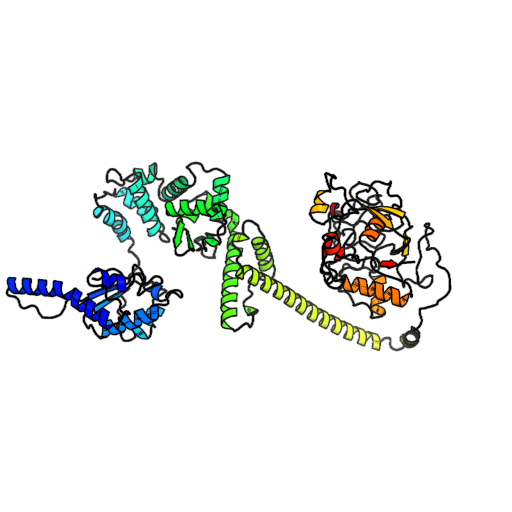 1077 N N . GLU A 1 146 ? -32.208 12.664 32.710 1.00 88.31 146 GLU A N 1
ATOM 1078 C CA . GLU A 1 146 ? -32.566 11.456 33.458 1.00 88.31 146 GLU A CA 1
ATOM 1079 C C . GLU A 1 146 ? -31.554 10.326 33.218 1.00 88.31 146 GLU A C 1
ATOM 1081 O O . GLU A 1 146 ? -31.259 9.561 34.133 1.00 88.31 146 GLU A O 1
ATOM 1086 N N . ILE A 1 147 ? -30.951 10.272 32.026 1.00 87.31 147 ILE A N 1
ATOM 1087 C CA . ILE A 1 147 ? -29.852 9.349 31.701 1.00 87.31 147 ILE A CA 1
ATOM 1088 C C . ILE A 1 147 ? -28.602 9.642 32.547 1.00 87.31 147 ILE A C 1
ATOM 1090 O O . ILE A 1 147 ? -27.896 8.711 32.925 1.00 87.31 147 ILE A O 1
ATOM 1094 N N . ILE A 1 148 ? -28.344 10.910 32.882 1.00 89.19 148 ILE A N 1
ATOM 1095 C CA . ILE A 1 148 ? -27.219 11.317 33.740 1.00 89.19 148 ILE A CA 1
ATOM 1096 C C . ILE A 1 148 ? -27.547 11.076 35.220 1.00 89.19 148 ILE A C 1
ATOM 1098 O O . ILE A 1 148 ? -26.797 10.422 35.944 1.00 89.19 148 ILE A O 1
ATOM 1102 N N . GLU A 1 149 ? -28.675 11.610 35.688 1.00 91.50 149 GLU A N 1
ATOM 1103 C CA . GLU A 1 149 ? -28.997 11.676 37.117 1.00 91.50 149 GLU A CA 1
ATOM 1104 C C . GLU A 1 149 ? -29.627 10.382 37.652 1.00 91.50 149 GLU A C 1
ATOM 1106 O O . GLU A 1 149 ? -29.456 10.046 38.826 1.00 91.50 149 GLU A O 1
ATOM 1111 N N . GLY A 1 150 ? -30.343 9.632 36.813 1.00 90.44 150 GLY A N 1
ATOM 1112 C CA . GLY A 1 150 ? -31.004 8.380 37.182 1.00 90.44 150 GLY A CA 1
ATOM 1113 C C . GLY A 1 150 ? -30.029 7.327 37.718 1.00 90.44 150 GLY A C 1
ATOM 1114 O O . GLY A 1 150 ? -30.199 6.879 38.858 1.00 90.44 150 GLY A O 1
ATOM 1115 N N . PRO A 1 151 ? -28.973 6.957 36.966 1.00 90.00 151 PRO A N 1
ATOM 1116 C CA . PRO A 1 151 ? -27.954 6.023 37.439 1.00 90.00 151 PRO A CA 1
ATOM 1117 C C . PRO A 1 151 ? -27.252 6.489 38.718 1.00 90.00 151 PRO A C 1
ATOM 1119 O O . PRO A 1 151 ? -26.979 5.668 39.592 1.00 90.00 151 PRO A O 1
ATOM 1122 N N . ALA A 1 152 ? -27.006 7.795 38.871 1.00 90.31 152 ALA A N 1
ATOM 1123 C CA . ALA A 1 152 ? -26.382 8.351 40.071 1.00 90.31 152 ALA A CA 1
ATOM 1124 C C . ALA A 1 152 ? -27.252 8.148 41.327 1.00 90.31 152 ALA A C 1
ATOM 1126 O O . ALA A 1 152 ? -26.740 7.734 42.369 1.00 90.31 152 ALA A O 1
ATOM 1127 N N . ARG A 1 153 ? -28.579 8.324 41.214 1.00 91.56 153 ARG A N 1
ATOM 1128 C CA . ARG A 1 153 ? -29.530 8.044 42.309 1.00 91.56 153 ARG A CA 1
ATOM 1129 C C . ARG A 1 153 ? -29.591 6.566 42.691 1.00 91.56 153 ARG A C 1
ATOM 1131 O O . ARG A 1 153 ? -29.804 6.247 43.858 1.00 91.56 153 ARG A O 1
ATOM 1138 N N . LEU A 1 154 ? -29.440 5.672 41.713 1.00 90.06 154 LEU A N 1
ATOM 1139 C CA . LEU A 1 154 ? -29.482 4.219 41.918 1.00 90.06 154 LEU A CA 1
ATOM 1140 C C . LEU A 1 154 ? -28.132 3.626 42.350 1.00 90.06 154 LEU A C 1
ATOM 1142 O O . LEU A 1 154 ? -28.082 2.462 42.760 1.00 90.06 154 LEU A O 1
ATOM 1146 N N . ALA A 1 155 ? -27.049 4.402 42.256 1.00 85.69 155 ALA A N 1
ATOM 1147 C CA . ALA A 1 155 ? -25.720 3.978 42.663 1.00 85.69 155 ALA A CA 1
ATOM 1148 C C . ALA A 1 155 ? -25.681 3.600 44.153 1.00 85.69 155 ALA A C 1
ATOM 1150 O O . ALA A 1 155 ? -26.469 4.073 44.974 1.00 85.69 155 ALA A O 1
ATOM 1151 N N . LYS A 1 156 ? -24.752 2.710 44.508 1.00 85.19 156 LYS A N 1
ATOM 1152 C CA . LYS A 1 156 ? -24.532 2.273 45.891 1.00 85.19 156 LYS A CA 1
ATOM 1153 C C . LYS A 1 156 ? -23.049 2.453 46.248 1.00 85.19 156 LYS A C 1
ATOM 1155 O O . LYS A 1 156 ? -22.240 1.690 45.719 1.00 85.19 156 LYS A O 1
ATOM 1160 N N . PRO A 1 157 ? -22.690 3.420 47.120 1.00 85.62 157 PRO A N 1
ATOM 1161 C CA . PRO A 1 157 ? -23.566 4.441 47.718 1.00 85.62 157 PRO A CA 1
ATOM 1162 C C . PRO A 1 157 ? -24.142 5.423 46.668 1.00 85.62 157 PRO A C 1
ATOM 1164 O O . PRO A 1 157 ? -23.561 5.539 45.586 1.00 85.62 157 PRO A O 1
ATOM 1167 N N . PRO A 1 158 ? -25.272 6.105 46.955 1.00 85.81 158 PRO A N 1
ATOM 1168 C CA . PRO A 1 158 ? -25.869 7.072 46.033 1.00 85.81 158 PRO A CA 1
ATOM 1169 C C . PRO A 1 158 ? -24.916 8.225 45.716 1.00 85.81 158 PRO A C 1
ATOM 1171 O O . PRO A 1 158 ? -24.247 8.740 46.611 1.00 85.81 158 PRO A O 1
ATOM 1174 N N . LEU A 1 159 ? -24.892 8.644 44.453 1.00 91.88 159 LEU A N 1
ATOM 1175 C CA . LEU A 1 159 ? -24.114 9.782 43.969 1.00 91.88 159 LEU A CA 1
ATOM 1176 C C . LEU A 1 159 ? -25.034 10.991 43.776 1.00 91.88 159 LEU A C 1
ATOM 1178 O O . LEU A 1 159 ? -26.117 10.873 43.202 1.00 91.88 159 LEU A O 1
ATOM 1182 N N . THR A 1 160 ? -24.591 12.164 44.225 1.00 94.38 160 THR A N 1
ATOM 1183 C CA . THR A 1 160 ? -25.285 13.432 43.960 1.00 94.38 160 THR A CA 1
ATOM 1184 C C . THR A 1 160 ? -24.634 14.130 42.773 1.00 94.38 160 THR A C 1
ATOM 1186 O O . THR A 1 160 ? -23.435 14.389 42.805 1.00 94.38 160 THR A O 1
ATOM 1189 N N . VAL A 1 161 ? -25.413 14.456 41.741 1.00 94.69 161 VAL A N 1
ATOM 1190 C CA . VAL A 1 161 ? -24.946 15.222 40.574 1.00 94.69 161 VAL A CA 1
ATOM 1191 C C . VAL A 1 161 ? -25.414 16.664 40.720 1.00 94.69 161 VAL A C 1
ATOM 1193 O O . VAL A 1 161 ? -26.601 16.913 40.939 1.00 94.69 161 VAL A O 1
ATOM 1196 N N . GLU A 1 162 ? -24.493 17.619 40.632 1.00 95.25 162 GLU A N 1
ATOM 1197 C CA . GLU A 1 162 ? -24.838 19.037 40.671 1.00 95.25 162 GLU A CA 1
ATOM 1198 C C . GLU A 1 162 ? -25.690 19.428 39.443 1.00 95.25 162 GLU A C 1
ATOM 1200 O O . GLU A 1 162 ? -25.292 19.141 38.314 1.00 95.25 162 GLU A O 1
ATOM 1205 N N . PRO A 1 163 ? -26.826 20.136 39.598 1.00 93.31 163 PRO A N 1
ATOM 1206 C CA . PRO A 1 163 ? -27.658 20.525 38.454 1.00 93.31 163 PRO A CA 1
ATOM 1207 C C . PRO A 1 163 ? -26.908 21.347 37.394 1.00 93.31 163 PRO A C 1
ATOM 1209 O O . PRO A 1 163 ? -27.170 21.211 36.198 1.00 93.31 163 PRO A O 1
ATOM 1212 N N . ALA A 1 164 ? -25.957 22.181 37.826 1.00 93.75 164 ALA A N 1
ATOM 1213 C CA . ALA A 1 164 ? -25.114 22.968 36.934 1.00 93.75 164 ALA A CA 1
ATOM 1214 C C . ALA A 1 164 ? -24.148 22.088 36.117 1.00 93.75 164 ALA A C 1
ATOM 1216 O O . ALA A 1 164 ? -23.917 22.375 34.944 1.00 93.75 164 ALA A O 1
ATOM 1217 N N . LEU A 1 165 ? -23.656 20.983 36.695 1.00 93.75 165 LEU A N 1
ATOM 1218 C CA . LEU A 1 165 ? -22.880 19.971 35.973 1.00 93.75 165 LEU A CA 1
ATOM 1219 C C . LEU A 1 165 ? -23.731 19.300 34.894 1.00 93.75 165 LEU A C 1
ATOM 1221 O O . LEU A 1 165 ? -23.291 19.206 33.751 1.00 93.75 165 LEU A O 1
ATOM 1225 N N . THR A 1 166 ? -24.956 18.878 35.229 1.00 91.50 166 THR A N 1
ATOM 1226 C CA . THR A 1 166 ? -25.872 18.290 34.242 1.00 91.50 166 THR A CA 1
ATOM 1227 C C . THR A 1 166 ? -26.077 19.247 33.070 1.00 91.50 166 THR A C 1
ATOM 1229 O O . THR A 1 166 ? -25.943 18.845 31.919 1.00 91.50 166 THR A O 1
ATOM 1232 N N . GLN A 1 167 ? -26.339 20.528 33.342 1.00 89.56 167 GLN A N 1
ATOM 1233 C CA . GLN A 1 167 ? -26.535 21.523 32.287 1.00 89.56 167 GLN A CA 1
ATOM 1234 C C . GLN A 1 167 ? -25.283 21.725 31.420 1.00 89.56 167 GLN A C 1
ATOM 1236 O O . GLN A 1 167 ? -25.406 21.842 30.200 1.00 89.56 167 GLN A O 1
ATOM 1241 N N . ALA A 1 168 ? -24.092 21.749 32.026 1.00 89.62 168 ALA A N 1
ATOM 1242 C CA . ALA A 1 168 ? -22.834 21.874 31.295 1.00 89.62 168 ALA A CA 1
ATOM 1243 C C . ALA A 1 168 ? -22.584 20.662 30.387 1.00 89.62 168 ALA A C 1
ATOM 1245 O O . ALA A 1 168 ? -22.346 20.839 29.197 1.00 89.62 168 ALA A O 1
ATOM 1246 N N . LEU A 1 169 ? -22.755 19.437 30.901 1.00 89.06 169 LEU A N 1
ATOM 1247 C CA . LEU A 1 169 ? -22.645 18.212 30.102 1.00 89.06 169 LEU A CA 1
ATOM 1248 C C . LEU A 1 169 ? -23.617 18.231 28.918 1.00 89.06 169 LEU A C 1
ATOM 1250 O O . LEU A 1 169 ? -23.217 17.956 27.797 1.00 89.06 169 LEU A O 1
ATOM 1254 N N . LEU A 1 170 ? -24.879 18.613 29.135 1.00 85.62 170 LEU A N 1
ATOM 1255 C CA . LEU A 1 170 ? -25.867 18.713 28.055 1.00 85.62 170 LEU A CA 1
ATOM 1256 C C . LEU A 1 170 ? -25.524 19.775 27.004 1.00 85.62 170 LEU A C 1
ATOM 1258 O O . LEU A 1 170 ? -25.942 19.638 25.860 1.00 85.62 170 LEU A O 1
ATOM 1262 N N . THR A 1 171 ? -24.798 20.824 27.390 1.00 84.88 171 THR A N 1
ATOM 1263 C CA . THR A 1 171 ? -24.358 21.887 26.475 1.00 84.88 171 THR A CA 1
ATOM 1264 C C . THR A 1 171 ? -23.149 21.444 25.652 1.00 84.88 171 THR A C 1
ATOM 1266 O O . THR A 1 171 ? -23.062 21.773 24.473 1.00 84.88 171 THR A O 1
ATOM 1269 N N . ASP A 1 172 ? -22.240 20.681 26.260 1.00 80.31 172 ASP A N 1
ATOM 1270 C CA . ASP A 1 172 ? -20.990 20.254 25.629 1.00 80.31 172 ASP A CA 1
ATOM 1271 C C . ASP A 1 172 ? -21.155 19.008 24.737 1.00 80.31 172 ASP A C 1
ATOM 1273 O O . ASP A 1 172 ? -20.290 18.721 23.906 1.00 80.31 172 ASP A O 1
ATOM 1277 N N . 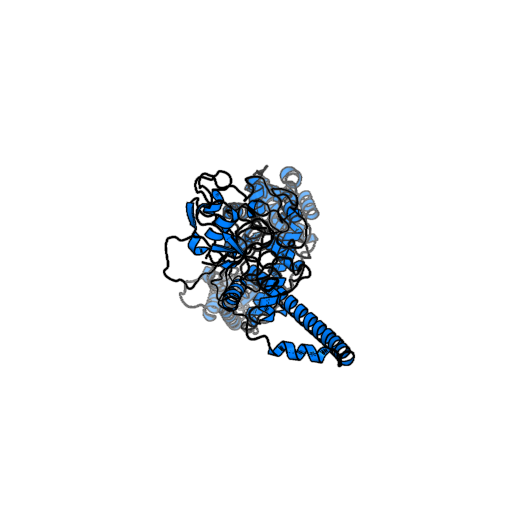LEU A 1 173 ? -22.240 18.244 24.900 1.00 76.38 173 LEU A N 1
ATOM 1278 C CA . LEU A 1 173 ? -22.513 17.041 24.112 1.00 76.38 173 LEU A CA 1
ATOM 1279 C C . LEU A 1 173 ? -23.045 17.377 22.714 1.00 76.38 173 LEU A C 1
ATOM 1281 O O . LEU A 1 173 ? -24.104 17.982 22.563 1.00 76.38 173 LEU A O 1
ATOM 1285 N N . ASP A 1 174 ? -22.357 16.878 21.689 1.00 66.19 174 ASP A N 1
ATOM 1286 C CA . ASP A 1 174 ? -22.844 16.877 20.307 1.00 66.19 174 ASP A CA 1
ATOM 1287 C C . ASP A 1 174 ? -23.686 15.619 20.016 1.00 66.19 174 ASP A C 1
ATOM 1289 O O . ASP A 1 174 ? -23.431 14.538 20.555 1.00 66.19 174 ASP A O 1
ATOM 1293 N N . ALA A 1 175 ? -24.685 15.743 19.142 1.00 58.91 175 ALA A N 1
ATOM 1294 C CA . ALA A 1 175 ? -25.716 14.736 18.897 1.00 58.91 175 ALA A CA 1
ATOM 1295 C C . ALA A 1 175 ? -25.181 13.416 18.311 1.00 58.91 175 ALA A C 1
ATOM 1297 O O . ALA A 1 175 ? -25.778 12.367 18.550 1.00 58.91 175 ALA A O 1
ATOM 1298 N N . ALA A 1 176 ? -24.075 13.447 17.561 1.00 54.53 176 ALA A N 1
ATOM 1299 C CA . ALA A 1 176 ? -23.580 12.284 16.818 1.00 54.53 176 ALA A CA 1
ATOM 1300 C C . ALA A 1 176 ? -22.938 11.189 17.699 1.00 54.53 176 ALA A C 1
ATOM 1302 O O . ALA A 1 176 ? -23.025 10.017 17.351 1.00 54.53 176 ALA A O 1
ATOM 1303 N N . ASP A 1 177 ? -22.354 11.544 18.854 1.00 56.81 177 ASP A N 1
ATOM 1304 C CA . ASP A 1 177 ? -21.584 10.623 19.720 1.00 56.81 177 ASP A CA 1
ATOM 1305 C C . ASP A 1 177 ? -21.880 10.800 21.226 1.00 56.81 177 ASP A C 1
ATOM 1307 O O . ASP A 1 177 ? -21.085 10.403 22.083 1.00 56.81 177 ASP A O 1
ATOM 1311 N N . ALA A 1 178 ? -23.014 11.421 21.574 1.00 69.00 178 ALA A N 1
ATOM 1312 C CA . ALA A 1 178 ? -23.265 11.916 22.928 1.00 69.00 178 ALA A CA 1
ATOM 1313 C C . ALA A 1 178 ? -23.152 10.838 24.022 1.00 69.00 178 ALA A C 1
ATOM 1315 O O . ALA A 1 178 ? -22.485 11.045 25.030 1.00 69.00 178 ALA A O 1
ATOM 1316 N N . LEU A 1 179 ? -23.795 9.680 23.854 1.00 77.75 179 LEU A N 1
ATOM 1317 C CA . LEU A 1 179 ? -23.958 8.727 24.959 1.00 77.75 179 LEU A CA 1
ATOM 1318 C C . LEU A 1 179 ? -22.679 7.986 25.372 1.00 77.75 179 LEU A C 1
ATOM 1320 O O . LEU A 1 179 ? -22.410 7.948 26.574 1.00 77.75 179 LEU A O 1
ATOM 1324 N N . PRO A 1 180 ? -21.879 7.401 24.457 1.00 77.56 180 PRO A N 1
ATOM 1325 C CA . PRO A 1 180 ? -20.664 6.697 24.861 1.00 77.56 180 PRO A CA 1
ATOM 1326 C C . PRO A 1 180 ? -19.644 7.642 25.504 1.00 77.56 180 PRO A C 1
ATOM 1328 O O . PRO A 1 180 ? -19.086 7.332 26.554 1.00 77.56 180 PRO A O 1
ATOM 1331 N N . LEU A 1 181 ? -19.473 8.841 24.933 1.00 81.06 181 LEU A N 1
ATOM 1332 C CA . LEU A 1 181 ? -18.596 9.865 25.495 1.00 81.06 181 LEU A CA 1
ATOM 1333 C C . LEU A 1 181 ? -19.104 10.371 26.851 1.00 81.06 181 LEU A C 1
ATOM 1335 O O . LEU A 1 181 ? -18.313 10.541 27.775 1.00 81.06 181 LEU A O 1
ATOM 1339 N N . LEU A 1 182 ? -20.414 10.581 26.996 1.00 86.69 182 LEU A N 1
ATOM 1340 C CA . LEU A 1 182 ? -21.021 10.955 28.270 1.00 86.69 182 LEU A CA 1
ATOM 1341 C C . LEU A 1 182 ? -20.768 9.892 29.342 1.00 86.69 182 LEU A C 1
ATOM 1343 O O . LEU A 1 182 ? -20.337 10.229 30.443 1.00 86.69 182 LEU A O 1
ATOM 1347 N N . ALA A 1 183 ? -21.005 8.618 29.022 1.00 86.00 183 ALA A N 1
ATOM 1348 C CA . ALA A 1 183 ? -20.761 7.511 29.940 1.00 86.00 183 ALA A CA 1
ATOM 1349 C C . ALA A 1 183 ? -19.285 7.456 30.365 1.00 86.00 183 ALA A C 1
ATOM 1351 O O . ALA A 1 183 ? -18.994 7.363 31.558 1.00 86.00 183 ALA A O 1
ATOM 1352 N N . PHE A 1 184 ? -18.367 7.597 29.405 1.00 87.56 184 PHE A N 1
ATOM 1353 C CA . PHE A 1 184 ? -16.927 7.650 29.646 1.00 87.56 184 PHE A CA 1
ATOM 1354 C C . PHE A 1 184 ? -16.523 8.822 30.557 1.00 87.56 184 PHE A C 1
ATOM 1356 O O . PHE A 1 184 ? -15.810 8.636 31.546 1.00 87.56 184 PHE A O 1
ATOM 1363 N N . THR A 1 185 ? -17.014 10.031 30.274 1.00 90.06 185 THR A N 1
ATOM 1364 C CA . THR A 1 185 ? -16.730 11.222 31.085 1.00 90.06 185 THR A CA 1
ATOM 1365 C C . THR A 1 185 ? -17.287 11.077 32.501 1.00 90.06 185 THR A C 1
ATOM 1367 O O . THR A 1 185 ? -16.576 11.360 33.465 1.00 90.06 185 THR A O 1
ATOM 1370 N N . LEU A 1 186 ? -18.527 10.601 32.657 1.00 90.50 186 LEU A N 1
ATOM 1371 C CA . LEU A 1 186 ? -19.145 10.383 33.971 1.00 90.50 186 LEU A CA 1
ATOM 1372 C C . LEU A 1 186 ? -18.411 9.314 34.784 1.00 90.50 186 LEU A C 1
ATOM 1374 O O . LEU A 1 186 ? -18.248 9.467 35.995 1.00 90.50 186 LEU A O 1
ATOM 1378 N N . GLU A 1 187 ? -17.935 8.250 34.138 1.00 89.50 187 GLU A N 1
ATOM 1379 C CA . GLU A 1 187 ? -17.107 7.239 34.789 1.00 89.50 187 GLU A CA 1
ATOM 1380 C C . GLU A 1 187 ? -15.794 7.833 35.308 1.00 89.50 187 GLU A C 1
ATOM 1382 O O . GLU A 1 187 ? -15.425 7.581 36.460 1.00 89.50 187 GLU A O 1
ATOM 1387 N N . ARG A 1 188 ? -15.099 8.649 34.503 1.00 90.00 188 ARG A N 1
ATOM 1388 C CA . ARG A 1 188 ? -13.859 9.304 34.946 1.00 90.00 188 ARG A CA 1
ATOM 1389 C C . ARG A 1 188 ? -14.116 10.293 36.073 1.00 90.00 188 ARG A C 1
ATOM 1391 O O . ARG A 1 188 ? -13.391 10.244 37.063 1.00 90.00 188 ARG A O 1
ATOM 1398 N N . LEU A 1 189 ? -15.166 11.113 35.974 1.00 91.50 189 LEU A N 1
ATOM 1399 C CA . LEU A 1 189 ? -15.579 12.018 37.051 1.00 91.50 189 LEU A CA 1
ATOM 1400 C C . LEU A 1 189 ? -15.819 11.255 38.352 1.00 91.50 189 LEU A C 1
ATOM 1402 O O . LEU A 1 189 ? -15.255 11.599 39.387 1.00 91.50 189 LEU A O 1
ATOM 1406 N N . ARG A 1 190 ? -16.591 10.165 38.293 1.00 90.56 190 ARG A N 1
ATOM 1407 C CA . ARG A 1 190 ? -16.847 9.311 39.455 1.00 90.56 190 ARG A CA 1
ATOM 1408 C C . ARG A 1 190 ? -15.566 8.710 40.025 1.00 90.56 190 ARG A C 1
ATOM 1410 O O . ARG A 1 190 ? -15.405 8.685 41.240 1.00 90.56 190 ARG A O 1
ATOM 1417 N N . THR A 1 191 ? -14.686 8.204 39.171 1.00 88.88 191 THR A N 1
ATOM 1418 C CA . THR A 1 191 ? -13.494 7.459 39.601 1.00 88.88 191 THR A CA 1
ATOM 1419 C C . THR A 1 191 ? -12.407 8.377 40.157 1.00 88.88 191 THR A C 1
ATOM 1421 O O . THR A 1 191 ? -11.727 8.001 41.106 1.00 88.88 191 THR A O 1
ATOM 1424 N N . GLN A 1 192 ? -12.233 9.569 39.579 1.00 89.75 192 GLN A N 1
ATOM 1425 C CA . GLN A 1 192 ? -11.175 10.506 39.969 1.00 89.75 192 GLN A CA 1
ATOM 1426 C C . GLN A 1 192 ? -11.622 11.499 41.047 1.00 89.75 192 GLN A C 1
ATOM 1428 O O . GLN A 1 192 ? -10.808 11.861 41.892 1.00 89.75 192 GLN A O 1
ATOM 1433 N N . TYR A 1 193 ? -12.894 11.910 41.042 1.00 90.88 193 TYR A N 1
ATOM 1434 C CA . TYR A 1 193 ? -13.385 13.005 41.888 1.00 90.88 193 TYR A CA 1
ATOM 1435 C C . TYR A 1 193 ? -14.619 12.642 42.727 1.00 90.88 193 TYR A C 1
ATOM 1437 O O . TYR A 1 193 ? -14.858 13.266 43.749 1.00 90.88 193 TYR A O 1
ATOM 1445 N N . GLY A 1 194 ? -15.357 11.582 42.385 1.00 87.38 194 GLY A N 1
ATOM 1446 C CA . GLY A 1 194 ? -16.595 11.191 43.076 1.00 87.38 194 GLY A CA 1
ATOM 1447 C C . GLY A 1 194 ? -16.427 10.423 44.393 1.00 87.38 194 GLY A C 1
ATOM 1448 O O . GLY A 1 194 ? -17.376 9.768 44.834 1.00 87.38 194 GLY A O 1
ATOM 1449 N N . ALA A 1 195 ? -15.242 10.445 45.014 1.00 87.06 195 ALA A N 1
ATOM 1450 C CA . ALA A 1 195 ? -14.958 9.698 46.245 1.00 87.06 195 ALA A CA 1
ATOM 1451 C C . ALA A 1 195 ? -15.776 10.192 47.454 1.00 87.06 195 ALA A C 1
ATOM 1453 O O . ALA A 1 195 ? -16.075 9.417 48.361 1.00 87.06 195 ALA A O 1
ATOM 1454 N N . ASP A 1 196 ? -16.172 11.465 47.452 1.00 89.38 196 ASP A N 1
ATOM 1455 C CA . ASP A 1 196 ? -17.020 12.092 48.471 1.00 89.38 196 ASP A CA 1
ATOM 1456 C C . ASP A 1 196 ? -18.532 11.885 48.220 1.00 89.38 196 ASP A C 1
ATOM 1458 O O . ASP A 1 196 ? -19.372 12.400 48.963 1.00 89.38 196 ASP A O 1
ATOM 1462 N N . GLY A 1 197 ? -18.889 11.123 47.178 1.00 90.38 197 GLY A N 1
ATOM 1463 C CA . GLY A 1 197 ? -20.268 10.862 46.773 1.00 90.38 197 GLY A CA 1
ATOM 1464 C C . GLY A 1 197 ? -20.918 11.995 45.973 1.00 90.38 197 GLY A C 1
ATOM 1465 O O . GLY A 1 197 ? -22.136 11.955 45.760 1.00 90.38 197 GLY A O 1
ATOM 1466 N N . LYS A 1 198 ? -20.156 12.998 45.519 1.00 93.19 198 LYS A N 1
ATOM 1467 C CA . LYS A 1 198 ? -20.665 14.135 44.744 1.00 93.19 198 LYS A CA 1
ATOM 1468 C C . LYS A 1 198 ? -19.920 14.286 43.421 1.00 93.19 198 LYS A C 1
ATOM 1470 O O . LYS A 1 198 ? -18.723 14.068 43.338 1.00 93.19 198 LYS A O 1
ATOM 1475 N N . LEU A 1 199 ? -20.646 14.673 42.375 1.00 94.38 199 LEU A N 1
ATOM 1476 C CA . LEU A 1 199 ? -20.082 15.088 41.092 1.00 94.38 199 LEU A CA 1
ATOM 1477 C C . LEU A 1 199 ? -20.419 16.565 40.886 1.00 94.38 199 LEU A C 1
ATOM 1479 O O . LEU A 1 199 ? -21.600 16.920 40.818 1.00 94.38 199 LEU A O 1
ATOM 1483 N N . THR A 1 200 ? -19.393 17.413 40.813 1.00 95.12 200 THR A N 1
ATOM 1484 C CA . THR A 1 200 ? -19.550 18.875 40.771 1.00 95.12 200 THR A CA 1
ATOM 1485 C C . THR A 1 200 ? -19.170 19.468 39.418 1.00 95.12 200 THR A C 1
ATOM 1487 O O . THR A 1 200 ? -18.413 18.876 38.642 1.00 95.12 200 THR A O 1
ATOM 1490 N N . LEU A 1 201 ? -19.675 20.670 39.129 1.00 94.69 201 LEU A N 1
ATOM 1491 C CA . LEU A 1 201 ? -19.287 21.421 37.934 1.00 94.69 201 LEU A CA 1
ATOM 1492 C C . LEU A 1 201 ? -17.795 21.785 37.964 1.00 94.69 201 LEU A C 1
ATOM 1494 O O . LEU A 1 201 ? -17.135 21.752 36.926 1.00 94.69 201 LEU A O 1
ATOM 1498 N N . ALA A 1 202 ? -17.261 22.100 39.147 1.00 93.69 202 ALA A N 1
ATOM 1499 C CA . ALA A 1 202 ? -15.855 22.449 39.328 1.00 93.69 202 ALA A CA 1
ATOM 1500 C C . ALA A 1 202 ? -14.928 21.275 38.980 1.00 93.69 202 ALA A C 1
ATOM 1502 O O . ALA A 1 202 ? -13.926 21.474 38.293 1.00 93.69 202 ALA A O 1
ATOM 1503 N N . ASP A 1 203 ? -15.289 20.051 39.375 1.00 93.19 203 ASP A N 1
ATOM 1504 C CA . ASP A 1 203 ? -14.523 18.855 39.012 1.00 93.19 203 ASP A CA 1
ATOM 1505 C C . ASP A 1 203 ? -14.532 18.609 37.506 1.00 93.19 203 ASP A C 1
ATOM 1507 O O . ASP A 1 203 ? -13.515 18.236 36.928 1.00 93.19 203 ASP A O 1
ATOM 1511 N N . TYR A 1 204 ? -15.656 18.877 36.847 1.00 93.25 204 TYR A N 1
ATOM 1512 C CA . TYR A 1 204 ? -15.771 18.742 35.402 1.00 93.25 204 TYR A CA 1
ATOM 1513 C C . TYR A 1 204 ? -14.990 19.805 34.630 1.00 93.25 204 TYR A C 1
ATOM 1515 O O . TYR A 1 204 ? -14.205 19.457 33.752 1.00 93.25 204 TYR A O 1
ATOM 1523 N N . GLN A 1 205 ? -15.161 21.087 34.947 1.00 91.31 205 GLN A N 1
ATOM 1524 C CA . GLN A 1 205 ? -14.549 22.171 34.173 1.00 91.31 205 GLN A CA 1
ATOM 1525 C C . GLN A 1 205 ? -13.088 22.415 34.550 1.00 91.31 205 GLN A C 1
ATOM 1527 O O . GLN A 1 205 ? -12.239 22.510 33.667 1.00 91.31 205 GLN A O 1
ATOM 1532 N N . SER A 1 206 ? -12.794 22.512 35.847 1.00 88.31 206 SER A N 1
ATOM 1533 C CA . SER A 1 206 ? -11.489 22.963 36.337 1.00 88.31 206 SER A CA 1
ATOM 1534 C C . SER A 1 206 ? -10.503 21.818 36.539 1.00 88.31 206 SER A C 1
ATOM 1536 O O . SER A 1 206 ? -9.320 21.991 36.258 1.00 88.31 206 SER A O 1
ATOM 1538 N N . ASN A 1 207 ? -10.969 20.659 37.021 1.00 88.94 207 ASN A N 1
ATOM 1539 C CA . ASN A 1 207 ? -10.083 19.535 37.341 1.00 88.94 20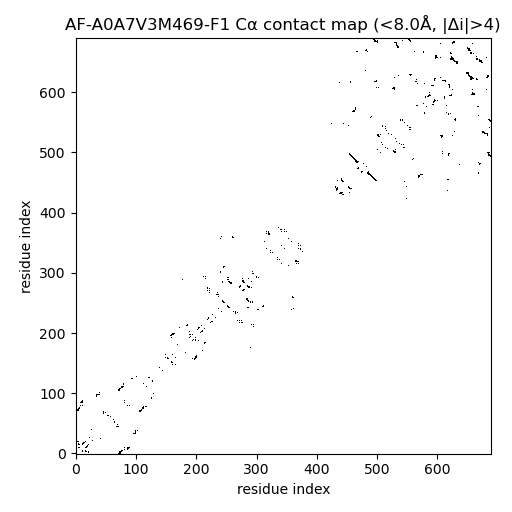7 ASN A CA 1
ATOM 1540 C C . ASN A 1 207 ? -9.942 18.558 36.166 1.00 88.94 207 ASN A C 1
ATOM 1542 O O . ASN A 1 207 ? -8.826 18.199 35.799 1.00 88.94 207 ASN A O 1
ATOM 1546 N N . LEU A 1 208 ? -11.061 18.147 35.561 1.00 88.50 208 LEU A N 1
ATOM 1547 C CA . LEU A 1 208 ? -11.061 17.204 34.445 1.00 88.50 208 LEU A CA 1
ATOM 1548 C C . LEU A 1 208 ? -10.792 17.887 33.101 1.00 88.50 208 LEU A C 1
ATOM 1550 O O . LEU A 1 208 ? -10.169 17.265 32.252 1.00 88.50 208 LEU A O 1
ATOM 1554 N N . GLY A 1 209 ? -11.235 19.136 32.907 1.00 87.81 209 GLY A N 1
ATOM 1555 C CA . GLY A 1 209 ? -11.067 19.887 31.653 1.00 87.81 209 GLY A CA 1
ATOM 1556 C C . GLY A 1 209 ? -12.174 19.644 30.617 1.00 87.81 209 GLY A C 1
ATOM 1557 O O . GLY A 1 209 ? -11.926 19.671 29.409 1.00 87.81 209 GLY A O 1
ATOM 1558 N N . GLY A 1 210 ? -13.394 19.366 31.071 1.00 88.06 210 GLY A N 1
ATOM 1559 C CA . GLY A 1 210 ? -14.553 19.103 30.222 1.00 88.06 210 GLY A CA 1
ATOM 1560 C C . GLY A 1 210 ? -14.488 17.754 29.494 1.00 88.06 210 GLY A C 1
ATOM 1561 O O . GLY A 1 210 ? -13.721 16.859 29.859 1.00 88.06 210 GLY A O 1
ATOM 1562 N N . LEU A 1 211 ? -15.276 17.604 28.421 1.00 81.94 211 LEU A N 1
ATOM 1563 C CA . LEU A 1 211 ? -15.249 16.401 27.573 1.00 81.94 211 LEU A CA 1
ATOM 1564 C C . LEU A 1 211 ? -13.864 16.144 26.953 1.00 81.94 211 LEU A C 1
ATOM 1566 O O . LEU A 1 211 ? -13.407 15.002 26.911 1.00 81.94 211 LEU A O 1
ATOM 1570 N N . SER A 1 212 ? -13.185 17.198 26.485 1.00 81.19 212 SER A N 1
ATOM 1571 C CA . SER A 1 212 ? -11.842 17.075 25.899 1.00 81.19 212 SER A CA 1
ATOM 1572 C C . SER A 1 212 ? -10.827 16.604 26.940 1.00 81.19 212 SER A C 1
ATOM 1574 O O . SER A 1 212 ? -10.047 15.682 26.694 1.00 81.19 212 SER A O 1
ATOM 1576 N N . GLY A 1 213 ? -10.887 17.179 28.140 1.00 86.50 213 GLY A N 1
ATOM 1577 C CA . GLY A 1 213 ? -10.005 16.822 29.238 1.00 86.50 213 GLY A CA 1
ATOM 1578 C C . GLY A 1 213 ? -10.210 15.394 29.759 1.00 86.50 213 GLY A C 1
ATOM 1579 O O . GLY A 1 213 ? -9.235 14.738 30.118 1.00 86.50 213 GLY A O 1
ATOM 1580 N N . ALA A 1 214 ? -11.423 14.834 29.675 1.00 87.88 214 ALA A N 1
ATOM 1581 C CA . ALA A 1 214 ? -11.663 13.423 29.993 1.00 87.88 214 ALA A CA 1
ATOM 1582 C C . ALA A 1 214 ? -10.851 12.469 29.097 1.00 87.88 214 ALA A C 1
ATOM 1584 O O . ALA A 1 214 ? -10.226 11.524 29.590 1.00 87.88 214 ALA A O 1
ATOM 1585 N N . ILE A 1 215 ? -10.815 12.744 27.788 1.00 89.31 215 ILE A N 1
ATOM 1586 C CA . ILE A 1 215 ? -10.004 11.990 26.823 1.00 89.31 215 ILE A CA 1
ATOM 1587 C C . ILE A 1 215 ? -8.514 12.231 27.074 1.00 89.31 215 ILE A C 1
ATOM 1589 O O . ILE A 1 215 ? -7.743 11.275 27.122 1.00 89.31 215 ILE A O 1
ATOM 1593 N N . GLN A 1 216 ? -8.098 13.482 27.288 1.00 88.50 216 GLN A N 1
ATOM 1594 C CA . GLN A 1 216 ? -6.694 13.808 27.557 1.00 88.50 216 GLN A CA 1
ATOM 1595 C C . GLN A 1 216 ? -6.180 13.153 28.845 1.00 88.50 216 GLN A C 1
ATOM 1597 O O . GLN A 1 216 ? -5.077 12.619 28.847 1.00 88.50 216 GLN A O 1
ATOM 1602 N N . SER A 1 217 ? -6.989 13.111 29.906 1.00 88.56 217 SER A N 1
ATOM 1603 C CA . SER A 1 217 ? -6.689 12.420 31.168 1.00 88.56 217 SER A CA 1
ATOM 1604 C C . SER A 1 217 ? -6.468 10.920 30.945 1.00 88.56 217 SER A C 1
ATOM 1606 O O . SER A 1 217 ? -5.524 10.334 31.474 1.00 88.56 217 SER A O 1
ATOM 1608 N N . ALA A 1 218 ? -7.286 10.295 30.095 1.00 90.12 218 ALA A N 1
ATOM 1609 C CA . ALA A 1 218 ? -7.129 8.889 29.740 1.00 90.12 218 ALA A CA 1
ATOM 1610 C C . ALA A 1 218 ? -5.886 8.623 28.885 1.00 90.12 218 ALA A C 1
ATOM 1612 O O . ALA A 1 218 ? -5.160 7.666 29.141 1.00 90.12 218 ALA A O 1
ATOM 1613 N N . VAL A 1 219 ? -5.608 9.486 27.907 1.00 93.00 219 VAL A N 1
ATOM 1614 C CA . VAL A 1 219 ? -4.385 9.404 27.099 1.00 93.00 219 VAL A CA 1
ATOM 1615 C C . VAL A 1 219 ? -3.152 9.612 27.980 1.00 93.00 219 VAL A C 1
ATOM 1617 O O . VAL A 1 219 ? -2.183 8.868 27.850 1.00 93.00 219 VAL A O 1
ATOM 1620 N N . ALA A 1 220 ? -3.194 10.558 28.920 1.00 91.56 220 ALA A N 1
ATOM 1621 C CA . ALA A 1 220 ? -2.110 10.824 29.861 1.00 91.56 220 ALA A CA 1
ATOM 1622 C C . ALA A 1 220 ? -1.873 9.660 30.834 1.00 91.56 220 ALA A C 1
ATOM 1624 O O . ALA A 1 220 ? -0.735 9.422 31.229 1.00 91.56 220 ALA A O 1
ATOM 1625 N N . ALA A 1 221 ? -2.907 8.891 31.183 1.00 91.56 221 ALA A N 1
ATOM 1626 C CA . ALA A 1 221 ? -2.744 7.666 31.965 1.00 91.56 221 ALA A CA 1
ATOM 1627 C C . ALA A 1 221 ? -1.976 6.565 31.206 1.00 91.56 221 ALA A C 1
ATOM 1629 O O . ALA A 1 221 ? -1.407 5.683 31.846 1.00 91.56 221 ALA A O 1
ATOM 1630 N N . VAL A 1 222 ? -1.944 6.616 29.867 1.00 94.94 222 VAL A N 1
ATOM 1631 C CA . VAL A 1 222 ? -1.174 5.686 29.023 1.00 94.94 222 VAL A CA 1
ATOM 1632 C C . VAL A 1 222 ? 0.204 6.247 28.667 1.00 94.94 222 VAL A C 1
ATOM 1634 O O . VAL A 1 222 ? 1.221 5.593 28.868 1.00 94.94 222 VAL A O 1
ATOM 1637 N N . LEU A 1 223 ? 0.253 7.461 28.117 1.00 95.25 223 LEU A N 1
ATOM 1638 C CA . LEU A 1 223 ? 1.474 8.042 27.552 1.00 95.25 223 LEU A CA 1
ATOM 1639 C C . LEU A 1 223 ? 2.244 8.934 28.540 1.00 95.25 223 LEU A C 1
ATOM 1641 O O . LEU A 1 223 ? 3.370 9.337 28.255 1.00 95.25 223 LEU A O 1
ATOM 1645 N N . GLY A 1 224 ? 1.658 9.239 29.697 1.00 92.50 224 GLY A N 1
ATOM 1646 C CA . GLY A 1 224 ? 2.136 10.260 30.625 1.00 92.50 224 GLY A CA 1
ATOM 1647 C C . GLY A 1 224 ? 1.588 11.661 30.303 1.00 92.50 224 GLY A C 1
ATOM 1648 O O . GLY A 1 224 ? 1.098 11.905 29.199 1.00 92.50 224 GLY A O 1
ATOM 1649 N N . PRO A 1 225 ? 1.675 12.611 31.255 1.00 87.00 225 PRO A N 1
ATOM 1650 C CA . PRO A 1 225 ? 1.167 13.977 31.078 1.00 87.00 225 PRO A CA 1
ATOM 1651 C C . PRO A 1 225 ? 1.941 14.782 30.020 1.00 87.00 225 PRO A C 1
ATOM 1653 O O . PRO A 1 225 ? 1.375 15.671 29.392 1.00 87.00 225 PRO A O 1
ATOM 1656 N N . SER A 1 226 ? 3.215 14.444 29.802 1.00 90.81 226 SER A N 1
ATOM 1657 C CA . SER A 1 226 ? 4.087 15.044 28.787 1.00 90.81 226 SER A CA 1
ATOM 1658 C C . SER A 1 226 ? 4.792 13.930 28.011 1.00 90.81 226 SER A C 1
ATOM 1660 O O . SER A 1 226 ? 5.914 13.561 28.367 1.00 90.81 226 SER A O 1
ATOM 1662 N N . PRO A 1 227 ? 4.135 13.344 26.998 1.00 93.38 227 PRO A N 1
ATOM 1663 C CA . PRO A 1 227 ? 4.665 12.187 26.291 1.00 93.38 227 PRO A CA 1
ATOM 1664 C C . PRO A 1 227 ? 5.904 12.540 25.461 1.00 93.38 227 PRO A C 1
ATOM 1666 O O . PRO A 1 227 ? 5.983 13.607 24.846 1.00 93.38 227 PRO A O 1
ATOM 1669 N N . SER A 1 228 ? 6.874 11.627 25.420 1.00 94.81 228 SER A N 1
ATOM 1670 C CA . SER A 1 228 ? 8.081 11.775 24.606 1.00 94.81 228 SER A CA 1
ATOM 1671 C C . SER A 1 228 ? 7.761 11.704 23.107 1.00 94.81 228 SER A C 1
ATOM 1673 O O . SER A 1 228 ? 6.728 11.176 22.683 1.00 94.81 228 SER A O 1
ATOM 1675 N N . LYS A 1 229 ? 8.683 12.196 22.265 1.00 94.50 229 LYS A N 1
ATOM 1676 C CA . LYS A 1 229 ? 8.553 12.086 20.800 1.00 94.50 229 LYS A CA 1
ATOM 1677 C C . LYS A 1 229 ? 8.422 10.632 20.338 1.00 94.50 229 LYS A C 1
ATOM 1679 O O . LYS A 1 229 ? 7.680 10.361 19.401 1.00 94.50 229 LYS A O 1
ATOM 1684 N N . GLU A 1 230 ? 9.107 9.709 21.005 1.00 93.88 230 GLU A N 1
ATOM 1685 C CA . GLU A 1 230 ? 9.070 8.276 20.698 1.00 93.88 230 GLU A CA 1
ATOM 1686 C C . GLU A 1 230 ? 7.709 7.663 21.044 1.00 93.88 230 GLU A C 1
ATOM 1688 O O . GLU A 1 230 ? 7.143 6.937 20.231 1.00 93.88 230 GLU A O 1
ATOM 1693 N N . GLN A 1 231 ? 7.135 8.015 22.201 1.00 94.50 231 GLN A N 1
ATOM 1694 C CA . GLN A 1 231 ? 5.797 7.567 22.597 1.00 94.50 231 GLN A CA 1
ATOM 1695 C C . GLN A 1 231 ? 4.722 8.086 21.636 1.00 94.50 231 GLN A C 1
ATOM 1697 O O . GLN A 1 231 ? 3.840 7.331 21.226 1.00 94.50 231 GLN A O 1
ATOM 1702 N N . LEU A 1 232 ? 4.814 9.356 21.229 1.00 95.88 232 LEU A N 1
ATOM 1703 C CA . LEU A 1 232 ? 3.909 9.939 20.236 1.00 95.88 232 LEU A CA 1
ATOM 1704 C C . LEU A 1 232 ? 4.080 9.300 18.853 1.00 95.88 232 LEU A C 1
ATOM 1706 O O . LEU A 1 232 ? 3.084 9.061 18.178 1.00 95.88 232 LEU A O 1
ATOM 1710 N N . ALA A 1 233 ? 5.307 8.980 18.437 1.00 94.44 233 ALA A N 1
ATOM 1711 C CA . ALA A 1 233 ? 5.557 8.280 17.179 1.00 94.44 233 ALA A CA 1
ATOM 1712 C C . ALA A 1 233 ? 4.982 6.855 17.195 1.00 94.44 233 ALA A C 1
ATOM 1714 O O . ALA A 1 233 ? 4.353 6.436 16.222 1.00 94.44 233 ALA A O 1
ATOM 1715 N N . LEU A 1 234 ? 5.141 6.130 18.307 1.00 95.00 234 LEU A N 1
ATOM 1716 C CA . LEU A 1 234 ? 4.564 4.798 18.481 1.00 95.00 234 LEU A CA 1
ATOM 1717 C C . LEU A 1 234 ? 3.031 4.850 18.468 1.00 95.00 234 LEU A C 1
ATOM 1719 O O . LEU A 1 234 ? 2.388 4.049 17.793 1.00 95.00 234 LEU A O 1
ATOM 1723 N N . ALA A 1 235 ? 2.444 5.837 19.147 1.00 96.12 235 ALA A N 1
ATOM 1724 C CA . ALA A 1 235 ? 1.007 6.054 19.123 1.00 96.12 235 ALA A CA 1
ATOM 1725 C C . ALA A 1 235 ? 0.509 6.444 17.719 1.00 96.12 235 ALA A C 1
ATOM 1727 O O . ALA A 1 235 ? -0.498 5.909 17.262 1.00 96.12 235 ALA A O 1
ATOM 1728 N N . ARG A 1 236 ? 1.238 7.289 16.976 1.00 96.06 236 ARG A N 1
ATOM 1729 C CA . ARG A 1 236 ? 0.903 7.609 15.578 1.00 96.06 236 ARG A CA 1
ATOM 1730 C C . ARG A 1 236 ? 0.850 6.346 14.717 1.00 96.06 236 ARG A C 1
ATOM 1732 O O . ARG A 1 236 ? -0.113 6.202 13.978 1.00 96.06 236 ARG A O 1
ATOM 1739 N N . ARG A 1 237 ? 1.803 5.415 14.857 1.00 93.56 237 ARG A N 1
ATOM 1740 C CA . ARG A 1 237 ? 1.806 4.126 14.127 1.00 93.56 237 ARG A CA 1
ATOM 1741 C C . ARG A 1 237 ? 0.663 3.189 14.523 1.00 93.56 237 ARG A C 1
ATOM 1743 O O . ARG A 1 237 ? 0.194 2.423 13.689 1.00 93.56 237 ARG A O 1
ATOM 1750 N N . LEU A 1 238 ? 0.221 3.235 15.781 1.00 95.06 238 LEU A N 1
ATOM 1751 C CA . LEU A 1 238 ? -0.928 2.453 16.245 1.00 95.06 238 LEU A CA 1
ATOM 1752 C C . LEU A 1 238 ? -2.231 2.939 15.594 1.00 95.06 238 LEU A C 1
ATOM 1754 O O . LEU A 1 238 ? -3.046 2.129 15.161 1.00 95.06 238 LEU A O 1
ATOM 1758 N N . PHE A 1 239 ? -2.436 4.256 15.523 1.00 95.62 239 PHE A N 1
ATOM 1759 C CA . PHE A 1 239 ? -3.686 4.827 15.016 1.00 95.62 239 PHE A CA 1
ATOM 1760 C C . PHE A 1 239 ? -3.695 5.014 13.494 1.00 95.62 239 PHE A C 1
ATOM 1762 O O . PHE A 1 239 ? -4.702 4.720 12.850 1.00 95.62 239 PHE A O 1
ATOM 1769 N N . ILE A 1 240 ? -2.596 5.485 12.903 1.00 94.94 240 ILE A N 1
ATOM 1770 C CA . ILE A 1 240 ? -2.501 5.851 11.488 1.00 94.94 240 ILE A CA 1
ATOM 1771 C C . ILE A 1 240 ? -1.630 4.832 10.740 1.00 94.94 240 ILE A C 1
ATOM 1773 O O . ILE A 1 240 ? -0.469 4.665 11.107 1.00 94.94 240 ILE A O 1
ATOM 1777 N N . PRO A 1 241 ? -2.135 4.186 9.671 1.00 93.69 241 PRO A N 1
ATOM 1778 C CA . PRO A 1 241 ? -3.497 4.252 9.116 1.00 93.69 241 PRO A CA 1
ATOM 1779 C C . PRO A 1 241 ? -4.436 3.138 9.634 1.00 93.69 241 PRO A C 1
ATOM 1781 O O . PRO A 1 241 ? -5.447 2.830 9.003 1.00 93.69 241 PRO A O 1
ATOM 1784 N N . ALA A 1 242 ? -4.084 2.457 10.729 1.00 91.38 242 ALA A N 1
ATOM 1785 C CA . ALA A 1 242 ? -4.738 1.209 11.120 1.00 91.38 242 ALA A CA 1
ATOM 1786 C C . ALA A 1 242 ? -6.113 1.378 11.795 1.00 91.38 242 ALA A C 1
ATOM 1788 O O . ALA A 1 242 ? -6.995 0.559 11.559 1.00 91.38 242 ALA A O 1
ATOM 1789 N N . LEU A 1 243 ? -6.340 2.405 12.612 1.00 94.38 243 LEU A N 1
ATOM 1790 C CA . LEU A 1 243 ? -7.567 2.544 13.420 1.00 94.38 243 LEU A CA 1
ATOM 1791 C C . LEU A 1 243 ? -8.439 3.738 13.018 1.00 94.38 243 LEU A C 1
ATOM 1793 O O . LEU A 1 243 ? -9.497 3.967 13.607 1.00 94.38 243 LEU A O 1
ATOM 1797 N N . VAL A 1 244 ? -8.018 4.477 11.995 1.00 95.12 244 VAL A N 1
ATOM 1798 C CA . VAL A 1 244 ? -8.730 5.641 11.467 1.00 95.12 244 VAL A CA 1
ATOM 1799 C C . VAL A 1 244 ? -9.137 5.385 10.026 1.00 95.12 244 VAL A C 1
ATOM 1801 O O . VAL A 1 244 ? -8.346 4.865 9.240 1.00 95.12 244 VAL A O 1
ATOM 1804 N N . GLN A 1 245 ? -10.361 5.781 9.692 1.00 92.00 245 GLN A N 1
ATOM 1805 C CA . GLN A 1 245 ? -10.872 5.816 8.330 1.00 92.00 245 GLN A CA 1
ATOM 1806 C C . GLN A 1 245 ? -11.317 7.239 7.977 1.00 92.00 245 GLN A C 1
ATOM 1808 O O . GLN A 1 245 ? -11.862 7.959 8.817 1.00 92.00 245 GLN A O 1
ATOM 1813 N N . VAL A 1 246 ? -11.090 7.641 6.727 1.00 91.25 246 VAL A N 1
ATOM 1814 C CA . VAL A 1 246 ? -11.569 8.913 6.178 1.00 91.25 246 VAL A CA 1
ATOM 1815 C C . VAL A 1 246 ? -12.440 8.639 4.958 1.00 91.25 246 VAL A C 1
ATOM 1817 O O . VAL A 1 246 ? -11.967 8.118 3.949 1.00 91.25 246 VAL A O 1
ATOM 1820 N N . ASP A 1 247 ? -13.711 9.025 5.042 1.00 81.88 247 ASP A N 1
ATOM 1821 C CA . ASP A 1 247 ? -14.672 8.943 3.944 1.00 81.88 247 ASP A CA 1
ATOM 1822 C C . ASP A 1 247 ? -15.250 10.328 3.585 1.00 81.88 247 ASP A C 1
ATOM 1824 O O . ASP A 1 247 ? -14.703 11.371 3.958 1.00 81.88 247 ASP A O 1
ATOM 1828 N N . GLN A 1 248 ? -16.319 10.344 2.783 1.00 75.19 248 GLN A N 1
ATOM 1829 C CA . GLN A 1 248 ? -16.983 11.582 2.363 1.00 75.19 248 GLN A CA 1
ATOM 1830 C C . GLN A 1 248 ? -17.716 12.284 3.516 1.00 75.19 248 GLN A C 1
ATOM 1832 O O . GLN A 1 248 ? -17.829 13.509 3.494 1.00 75.19 248 GLN A O 1
ATOM 1837 N N . ASP A 1 249 ? -18.162 11.532 4.525 1.00 74.31 249 ASP A N 1
ATOM 1838 C CA . ASP A 1 249 ? -18.882 12.054 5.689 1.00 74.31 249 ASP A CA 1
ATOM 1839 C C . ASP A 1 249 ? -17.920 12.549 6.778 1.00 74.31 249 ASP A C 1
ATOM 1841 O O . ASP A 1 249 ? -18.313 13.301 7.669 1.00 74.31 249 ASP A O 1
ATOM 1845 N N . GLY A 1 250 ? -16.646 12.153 6.712 1.00 84.00 250 GLY A N 1
ATOM 1846 C CA . GLY A 1 250 ? -15.584 12.690 7.548 1.00 84.00 250 GLY A CA 1
ATOM 1847 C C . GLY A 1 250 ? -14.638 11.628 8.090 1.00 84.00 250 GLY A C 1
ATOM 1848 O O . GLY A 1 250 ? -14.264 10.677 7.410 1.00 84.00 250 GLY A O 1
ATOM 1849 N N . VAL A 1 251 ? -14.177 11.858 9.317 1.00 88.62 251 VAL A N 1
ATOM 1850 C CA . VAL A 1 251 ? -13.234 10.986 10.022 1.00 88.62 251 VAL A CA 1
ATOM 1851 C C . VAL A 1 251 ? -14.037 10.057 10.922 1.00 88.62 251 VAL A C 1
ATOM 1853 O O . VAL A 1 251 ? -14.743 10.542 11.805 1.00 88.62 251 VAL A O 1
ATOM 1856 N N . LYS A 1 252 ? -13.895 8.750 10.714 1.00 89.88 252 LYS A N 1
ATOM 1857 C CA . LYS A 1 252 ? -14.596 7.699 11.458 1.00 89.88 252 LYS A CA 1
ATOM 1858 C C . LYS A 1 252 ? -13.605 6.697 12.042 1.00 89.88 252 LYS A C 1
ATOM 1860 O O . LYS A 1 252 ? -12.436 6.636 11.636 1.00 89.88 252 LYS A O 1
ATOM 1865 N N . ARG A 1 253 ? -14.062 5.891 13.001 1.00 90.50 253 ARG A N 1
ATOM 1866 C CA . ARG A 1 253 ? -13.253 4.778 13.518 1.00 90.50 253 ARG A CA 1
ATOM 1867 C C . ARG A 1 253 ? -13.165 3.634 12.510 1.00 90.50 253 ARG A C 1
ATOM 1869 O O . ARG A 1 253 ? -14.127 3.341 11.805 1.00 90.50 253 ARG A O 1
ATOM 1876 N N . ARG A 1 254 ? -12.019 2.951 12.481 1.00 90.56 254 ARG A N 1
ATOM 1877 C CA . ARG A 1 254 ? -11.813 1.726 11.699 1.00 90.56 254 ARG A CA 1
ATOM 1878 C C . ARG A 1 254 ? -11.683 0.518 12.620 1.00 90.56 254 ARG A C 1
ATOM 1880 O O . ARG A 1 254 ? -10.917 0.546 13.580 1.00 90.56 254 ARG A O 1
ATOM 1887 N N . VAL A 1 255 ? -12.353 -0.569 12.241 1.00 90.44 255 VAL A N 1
ATOM 1888 C CA . VAL A 1 255 ? -12.132 -1.902 12.813 1.00 90.44 255 VAL A CA 1
ATOM 1889 C C . VAL A 1 255 ? -10.972 -2.575 12.081 1.00 90.44 255 VAL A C 1
ATOM 1891 O O . VAL A 1 255 ? -11.026 -2.779 10.865 1.00 90.44 255 VAL A O 1
ATOM 1894 N N . ALA A 1 256 ? -9.915 -2.916 12.813 1.00 89.38 256 ALA A N 1
ATOM 1895 C CA . ALA A 1 256 ? -8.743 -3.620 12.303 1.00 89.38 256 ALA A CA 1
ATOM 1896 C C . ALA A 1 256 ? -8.651 -5.026 12.901 1.00 89.38 256 ALA A C 1
ATOM 1898 O O . ALA A 1 256 ? -9.117 -5.257 14.014 1.00 89.38 256 ALA A O 1
ATOM 1899 N N . ARG A 1 257 ? -7.993 -5.964 12.209 1.00 88.69 257 ARG A N 1
ATOM 1900 C CA . ARG A 1 257 ? -7.532 -7.190 12.873 1.00 88.69 257 ARG A CA 1
ATOM 1901 C C . ARG A 1 257 ? -6.323 -6.837 13.721 1.00 88.69 257 ARG A C 1
ATOM 1903 O O . ARG A 1 257 ? -5.381 -6.210 13.245 1.00 88.69 257 ARG A O 1
ATOM 1910 N N . ARG A 1 258 ? -6.324 -7.288 14.965 1.00 89.69 258 ARG A N 1
ATOM 1911 C CA . ARG A 1 258 ? -5.247 -7.050 15.918 1.00 89.69 258 ARG A CA 1
ATOM 1912 C C . ARG A 1 258 ? -3.914 -7.629 15.445 1.00 89.69 258 ARG A C 1
ATOM 1914 O O . ARG A 1 258 ? -2.877 -7.028 15.695 1.00 89.69 258 ARG A O 1
ATOM 1921 N N . ALA A 1 259 ? -3.945 -8.755 14.734 1.00 87.88 259 ALA A N 1
ATOM 1922 C CA . ALA A 1 259 ? -2.757 -9.373 14.145 1.00 87.88 259 ALA A CA 1
ATOM 1923 C C . ALA A 1 259 ? -2.107 -8.524 13.034 1.00 87.88 259 ALA A C 1
ATOM 1925 O O . ALA A 1 259 ? -0.921 -8.691 12.775 1.00 87.88 259 ALA A O 1
ATOM 1926 N N . ASP A 1 260 ? -2.858 -7.608 12.411 1.00 87.00 260 ASP A N 1
ATOM 1927 C CA . ASP A 1 260 ? -2.345 -6.729 11.352 1.00 87.00 260 ASP A CA 1
ATOM 1928 C C . ASP A 1 260 ? -1.677 -5.458 11.919 1.00 87.00 260 ASP A C 1
ATOM 1930 O O . ASP A 1 260 ? -1.109 -4.668 11.165 1.00 87.00 260 ASP A O 1
ATOM 1934 N N . LEU A 1 261 ? -1.756 -5.219 13.237 1.00 89.75 261 LEU A N 1
ATOM 1935 C CA . LEU A 1 261 ? -1.090 -4.076 13.863 1.00 89.75 261 LEU A CA 1
ATOM 1936 C C . LEU A 1 261 ? 0.432 -4.293 13.934 1.00 89.75 261 LEU A C 1
ATOM 1938 O O . LEU A 1 261 ? 0.865 -5.414 14.222 1.00 89.75 261 LEU A O 1
ATOM 1942 N N . PRO A 1 262 ? 1.252 -3.232 13.767 1.00 89.69 262 PRO A N 1
ATOM 1943 C CA . PRO A 1 262 ? 2.703 -3.333 13.912 1.00 89.69 262 PRO A CA 1
ATOM 1944 C C . PRO A 1 262 ? 3.092 -3.949 15.258 1.00 89.69 262 PRO A C 1
ATOM 1946 O O . PRO A 1 262 ? 2.543 -3.569 16.299 1.00 89.69 262 PRO A O 1
ATOM 1949 N N . ALA A 1 263 ? 4.041 -4.887 15.247 1.00 90.44 263 ALA A N 1
ATOM 1950 C CA . ALA A 1 263 ? 4.401 -5.679 16.422 1.00 90.44 263 ALA A CA 1
ATOM 1951 C C . ALA A 1 263 ? 4.811 -4.802 17.617 1.00 90.44 263 ALA A C 1
ATOM 1953 O O . ALA A 1 263 ? 4.419 -5.085 18.750 1.00 90.44 263 ALA A O 1
ATOM 1954 N N . GLU A 1 264 ? 5.513 -3.691 17.371 1.00 91.50 264 GLU A N 1
ATOM 1955 C CA . GLU A 1 264 ? 5.921 -2.758 18.422 1.00 91.50 264 GLU A CA 1
ATOM 1956 C C . GLU A 1 264 ? 4.745 -2.030 19.103 1.00 91.50 264 GLU A C 1
ATOM 1958 O O . GLU A 1 264 ? 4.883 -1.551 20.228 1.00 91.50 264 GLU A O 1
ATOM 1963 N N . THR A 1 265 ? 3.574 -1.956 18.459 1.00 94.44 265 THR A N 1
ATOM 1964 C CA . THR A 1 265 ? 2.400 -1.228 18.975 1.00 94.44 265 THR A CA 1
ATOM 1965 C C . THR A 1 265 ? 1.484 -2.078 19.856 1.00 94.44 265 THR A C 1
ATOM 1967 O O . THR A 1 265 ? 0.626 -1.523 20.539 1.00 94.44 265 THR A O 1
ATOM 1970 N N . GLN A 1 266 ? 1.666 -3.403 19.895 1.00 93.12 266 GLN A N 1
ATOM 1971 C CA . GLN A 1 266 ? 0.763 -4.331 20.596 1.00 93.12 266 GLN A CA 1
ATOM 1972 C C . GLN A 1 266 ? 0.645 -4.023 22.098 1.00 93.12 266 GLN A C 1
ATOM 1974 O O . GLN A 1 266 ? -0.461 -3.921 22.620 1.00 93.12 266 GLN A O 1
ATOM 1979 N N . SER A 1 267 ? 1.777 -3.797 22.778 1.00 95.38 267 SER A N 1
ATOM 1980 C CA . SER A 1 267 ? 1.793 -3.447 24.210 1.00 95.38 267 SER A CA 1
ATOM 1981 C C . SER A 1 267 ? 1.114 -2.101 24.480 1.00 95.38 267 SER A C 1
ATOM 1983 O O . SER A 1 267 ? 0.393 -1.939 25.464 1.00 95.38 267 SER A O 1
ATOM 1985 N N . LEU A 1 268 ? 1.289 -1.132 23.574 1.00 96.38 268 LEU A N 1
ATOM 1986 C CA . LEU A 1 268 ? 0.615 0.157 23.681 1.00 96.38 268 LEU A CA 1
ATOM 1987 C C . LEU A 1 268 ? -0.899 0.001 23.486 1.00 96.38 268 LEU A C 1
ATOM 1989 O O . LEU A 1 268 ? -1.676 0.578 24.244 1.00 96.38 268 LEU A O 1
ATOM 1993 N N . ALA A 1 269 ? -1.324 -0.818 22.521 1.00 95.81 269 ALA A N 1
ATOM 1994 C CA . ALA A 1 269 ? -2.731 -1.113 22.284 1.00 95.81 269 ALA A CA 1
ATOM 1995 C C . ALA A 1 269 ? -3.411 -1.688 23.539 1.00 95.81 269 ALA A C 1
ATOM 1997 O O . ALA A 1 269 ? -4.502 -1.240 23.887 1.00 95.81 269 ALA A O 1
ATOM 1998 N N . ASP A 1 270 ? -2.751 -2.588 24.276 1.00 94.94 270 ASP A N 1
ATOM 1999 C CA . ASP A 1 270 ? -3.281 -3.142 25.533 1.00 94.94 270 ASP A CA 1
ATOM 2000 C C . ASP A 1 270 ? -3.485 -2.088 26.623 1.00 94.94 270 ASP A C 1
ATOM 2002 O O . ASP A 1 270 ? -4.483 -2.114 27.351 1.00 94.94 270 ASP A O 1
ATOM 2006 N N . GLN A 1 271 ? -2.579 -1.115 26.718 1.00 95.94 271 GLN A N 1
ATOM 2007 C CA . GLN A 1 271 ? -2.725 -0.011 27.667 1.00 95.94 271 GLN A CA 1
ATOM 2008 C C . GLN A 1 271 ? -3.901 0.898 27.287 1.00 95.94 271 GLN A C 1
ATOM 2010 O O . GLN A 1 271 ? -4.685 1.293 28.153 1.00 95.94 271 GLN A O 1
ATOM 2015 N N . PHE A 1 272 ? -4.083 1.173 25.993 1.00 95.75 272 PHE A N 1
ATOM 2016 C CA . PHE A 1 272 ? -5.240 1.919 25.495 1.00 95.75 272 PHE A CA 1
ATOM 2017 C C . PHE A 1 272 ? -6.565 1.162 25.699 1.00 95.75 272 PHE A C 1
ATOM 2019 O O . PHE A 1 272 ? -7.569 1.793 26.034 1.00 95.75 272 PHE A O 1
ATOM 2026 N N . VAL A 1 273 ? -6.579 -0.169 25.557 1.00 94.00 273 VAL A N 1
ATOM 2027 C CA . VAL A 1 273 ? -7.746 -1.010 25.886 1.00 94.00 273 VAL A CA 1
ATOM 2028 C C . VAL A 1 273 ? -8.051 -0.949 27.383 1.00 94.00 273 VAL A C 1
ATOM 2030 O O . VAL A 1 273 ? -9.198 -0.746 27.777 1.00 94.00 273 VAL A O 1
ATOM 2033 N N . THR A 1 274 ? -7.022 -1.028 28.229 1.00 92.31 274 THR A N 1
ATOM 2034 C CA . THR A 1 274 ? -7.166 -0.923 29.691 1.00 92.31 274 THR A CA 1
ATOM 2035 C C . THR A 1 274 ? -7.779 0.419 30.106 1.00 92.31 274 THR A C 1
ATOM 2037 O O . THR A 1 274 ? -8.606 0.469 31.014 1.00 92.31 274 THR A O 1
ATOM 2040 N N . GLN A 1 275 ? -7.426 1.507 29.413 1.00 90.69 275 GLN A N 1
ATOM 2041 C CA . GLN A 1 275 ? -8.007 2.840 29.624 1.00 90.69 275 GLN A CA 1
ATOM 2042 C C . GLN A 1 275 ? -9.314 3.087 28.849 1.00 90.69 275 GLN A C 1
ATOM 2044 O O . GLN A 1 275 ? -9.793 4.221 28.828 1.00 90.69 275 GLN A O 1
ATOM 2049 N N . ARG A 1 276 ? -9.903 2.051 28.232 1.00 89.44 276 ARG A N 1
ATOM 2050 C CA . ARG A 1 276 ? -11.157 2.110 27.454 1.00 89.44 276 ARG A CA 1
ATOM 2051 C C . ARG A 1 276 ? -11.139 3.120 26.303 1.00 89.44 276 ARG A C 1
ATOM 2053 O O . ARG A 1 276 ? -12.177 3.635 25.904 1.00 89.44 276 ARG A O 1
ATOM 2060 N N . LEU A 1 277 ? -9.958 3.410 25.766 1.00 91.38 277 LEU A N 1
ATOM 2061 C CA . LEU A 1 277 ? -9.796 4.234 24.568 1.00 91.38 277 LEU A CA 1
ATOM 2062 C C . LEU A 1 277 ? -9.867 3.391 23.290 1.00 91.38 277 LEU A C 1
ATOM 2064 O O . LEU A 1 277 ? -10.287 3.884 22.243 1.00 91.38 277 LEU A O 1
ATOM 2068 N N . LEU A 1 278 ? -9.494 2.115 23.390 1.00 94.38 278 LEU A N 1
ATOM 2069 C CA . LEU A 1 278 ? -9.688 1.101 22.359 1.00 94.38 278 LEU A CA 1
ATOM 2070 C C . LEU A 1 278 ? -10.563 -0.026 22.911 1.00 94.38 278 LEU A C 1
ATOM 2072 O O . LEU A 1 278 ? -10.583 -0.279 24.115 1.00 94.38 278 LEU A O 1
ATOM 2076 N N . VAL A 1 279 ? -11.270 -0.713 22.023 1.00 90.88 279 VAL A N 1
ATOM 2077 C CA . VAL A 1 279 ? -12.044 -1.917 22.335 1.00 90.88 279 VAL A CA 1
ATOM 2078 C C . VAL A 1 279 ? -11.511 -3.050 21.477 1.00 90.88 279 VAL A C 1
ATOM 2080 O O . VAL A 1 279 ? -11.116 -2.836 20.330 1.00 90.88 279 VAL A O 1
ATOM 2083 N N . THR A 1 280 ? -11.469 -4.251 22.045 1.00 90.62 280 THR A N 1
ATOM 2084 C CA . THR A 1 280 ? -11.119 -5.466 21.318 1.00 90.62 280 THR A CA 1
ATOM 2085 C C . THR A 1 280 ? -12.253 -6.469 21.432 1.00 90.62 280 THR A C 1
ATOM 2087 O O . THR A 1 280 ? -12.824 -6.636 22.507 1.00 90.62 280 THR A O 1
ATOM 2090 N N . ASP A 1 281 ? -12.570 -7.105 20.313 1.00 83.12 281 ASP A N 1
ATOM 2091 C CA . ASP A 1 281 ? -13.565 -8.164 20.219 1.00 83.12 281 ASP A CA 1
ATOM 2092 C C . ASP A 1 281 ? -13.100 -9.175 19.169 1.00 83.12 281 ASP A C 1
ATOM 2094 O O . ASP A 1 281 ? -12.729 -8.790 18.065 1.00 83.12 281 ASP A O 1
ATOM 2098 N N . ASP A 1 282 ? -13.030 -10.448 19.548 1.00 75.19 282 ASP A N 1
ATOM 2099 C CA . ASP A 1 282 ? -12.505 -11.558 18.749 1.00 75.19 282 ASP A CA 1
ATOM 2100 C C . ASP A 1 282 ? -11.325 -11.221 17.813 1.00 75.19 282 ASP A C 1
ATOM 2102 O O . ASP A 1 282 ? -11.407 -11.251 16.583 1.00 75.19 282 ASP A O 1
ATOM 2106 N N . GLY A 1 283 ? -10.196 -10.816 18.393 1.00 83.12 283 GLY A N 1
ATOM 2107 C CA . GLY A 1 283 ? -9.005 -10.496 17.604 1.00 83.12 283 GLY A CA 1
ATOM 2108 C C . GLY A 1 283 ? -9.170 -9.292 16.666 1.00 83.12 283 GLY A C 1
ATOM 2109 O O . GLY A 1 283 ? -8.242 -8.996 15.914 1.00 83.12 283 GLY A O 1
ATOM 2110 N N . LYS A 1 284 ? -10.294 -8.570 16.713 1.00 89.25 284 LYS A N 1
ATOM 2111 C CA . LYS A 1 284 ? -10.475 -7.237 16.139 1.00 89.25 284 LYS A CA 1
ATOM 2112 C C . LYS A 1 284 ? -10.179 -6.188 17.202 1.00 89.25 284 LYS A C 1
ATOM 2114 O O . LYS A 1 284 ? -10.258 -6.440 18.406 1.00 89.25 284 LYS A O 1
ATOM 2119 N N . ILE A 1 285 ? -9.800 -5.008 16.745 1.00 93.56 285 ILE A N 1
ATOM 2120 C CA . ILE A 1 285 ? -9.518 -3.853 17.583 1.00 93.56 285 ILE A CA 1
ATOM 2121 C C . ILE A 1 285 ? -9.991 -2.589 16.875 1.00 93.56 285 ILE A C 1
ATOM 2123 O O . ILE A 1 285 ? -9.779 -2.418 15.672 1.00 93.56 285 ILE A O 1
ATOM 2127 N N . GLU A 1 286 ? -10.655 -1.719 17.622 1.00 93.94 286 GLU A N 1
ATOM 2128 C CA . GLU A 1 286 ? -11.164 -0.445 17.130 1.00 93.94 286 GLU A CA 1
ATOM 2129 C C . GLU A 1 286 ? -11.103 0.633 18.210 1.00 93.94 286 GLU A C 1
ATOM 2131 O O . GLU A 1 286 ? -10.866 0.371 19.392 1.00 93.94 286 GLU A O 1
ATOM 2136 N N . VAL A 1 287 ? -11.329 1.872 17.791 1.00 92.88 287 VAL A N 1
ATOM 2137 C CA . VAL A 1 287 ? -11.478 3.003 18.700 1.00 92.88 287 VAL A CA 1
ATOM 2138 C C . VAL A 1 287 ? -12.784 2.889 19.476 1.00 92.88 287 VAL A C 1
ATOM 2140 O O . VAL A 1 287 ? -13.844 2.760 18.874 1.00 92.88 287 VAL A O 1
ATOM 2143 N N . ALA A 1 288 ? -12.722 3.008 20.805 1.00 86.44 288 ALA A N 1
ATOM 2144 C CA . ALA A 1 288 ? -13.903 2.883 21.654 1.00 86.44 288 ALA A CA 1
ATOM 2145 C C . ALA A 1 288 ? -14.976 3.925 21.301 1.00 86.44 288 ALA A C 1
ATOM 2147 O O . ALA A 1 288 ? -16.151 3.593 21.135 1.00 86.44 288 ALA A O 1
ATOM 2148 N N . HIS A 1 289 ? -14.569 5.193 21.174 1.00 81.69 289 HIS A N 1
ATOM 2149 C CA . HIS A 1 289 ? -15.457 6.328 20.909 1.00 81.69 289 HIS A CA 1
ATOM 2150 C C . HIS A 1 289 ? -14.812 7.279 19.897 1.00 81.69 289 HIS A C 1
ATOM 2152 O O . HIS A 1 289 ? -13.675 7.709 20.095 1.00 81.69 289 HIS A O 1
ATOM 2158 N N . GLU A 1 290 ? -15.536 7.668 18.841 1.00 83.12 290 GLU A N 1
ATOM 2159 C CA . GLU A 1 290 ? -14.988 8.516 17.764 1.00 83.12 290 GLU A CA 1
ATOM 2160 C C . GLU A 1 290 ? -14.552 9.906 18.240 1.00 83.12 290 GLU A C 1
ATOM 2162 O O . GLU A 1 290 ? -13.712 10.550 17.613 1.00 83.12 290 GLU A O 1
ATOM 2167 N N . ALA A 1 291 ? -15.048 10.343 19.399 1.00 81.69 291 ALA A N 1
ATOM 2168 C CA . ALA A 1 291 ? -14.622 11.569 20.052 1.00 81.69 291 ALA A CA 1
ATOM 2169 C C . ALA A 1 291 ? -13.096 11.665 20.220 1.00 81.69 291 ALA A C 1
ATOM 2171 O O . ALA A 1 291 ? -12.559 12.763 20.088 1.00 81.69 291 ALA A O 1
ATOM 2172 N N . ILE A 1 292 ? -12.375 10.553 20.437 1.00 88.12 292 ILE A N 1
ATOM 2173 C CA . ILE A 1 292 ? -10.904 10.582 20.544 1.00 88.12 292 ILE A CA 1
ATOM 2174 C C . ILE A 1 292 ? -10.243 11.116 19.265 1.00 88.12 292 ILE A C 1
ATOM 2176 O O . ILE A 1 292 ? -9.238 11.815 19.349 1.00 88.12 292 ILE A O 1
ATOM 2180 N N . LEU A 1 293 ? -10.831 10.852 18.093 1.00 90.00 293 LEU A N 1
ATOM 2181 C CA . LEU A 1 293 ? -10.296 11.266 16.792 1.00 90.00 293 LEU A CA 1
ATOM 2182 C C . LEU A 1 293 ? -10.326 12.791 16.624 1.00 90.00 293 LEU A C 1
ATOM 2184 O O . LEU A 1 293 ? -9.574 13.340 15.823 1.00 90.00 293 LEU A O 1
ATOM 2188 N N . ARG A 1 294 ? -11.197 13.472 17.380 1.00 85.62 294 ARG A N 1
ATOM 2189 C CA . ARG A 1 294 ? -11.410 14.925 17.321 1.00 85.62 294 ARG A CA 1
ATOM 2190 C C . ARG A 1 294 ? -10.854 15.653 18.544 1.00 85.62 294 ARG A C 1
ATOM 2192 O O . ARG A 1 294 ? -10.336 16.754 18.415 1.00 85.62 294 ARG A O 1
ATOM 2199 N N . GLN A 1 295 ? -10.966 15.044 19.723 1.00 85.00 295 GLN A N 1
ATOM 2200 C CA . GLN A 1 295 ? -10.663 15.678 21.008 1.00 85.00 295 GLN A CA 1
ATOM 2201 C C . GLN A 1 295 ? -9.225 15.466 21.480 1.00 85.00 295 GLN A C 1
ATOM 2203 O O . GLN A 1 295 ? -8.776 16.202 22.354 1.00 85.00 295 GLN A O 1
ATOM 2208 N N . TRP A 1 296 ? -8.492 14.493 20.928 1.00 90.75 296 TRP A N 1
ATOM 2209 C CA . TRP A 1 296 ? -7.067 14.336 21.214 1.00 90.75 296 TRP A CA 1
ATOM 2210 C C . TRP A 1 296 ? -6.236 15.160 20.214 1.00 90.75 296 TRP A C 1
ATOM 2212 O O . TRP A 1 296 ? -6.139 14.767 19.049 1.00 90.75 296 TRP A O 1
ATOM 2222 N N . PRO A 1 297 ? -5.594 16.276 20.629 1.00 90.38 297 PRO A N 1
ATOM 2223 C CA . PRO A 1 297 ? -4.998 17.223 19.681 1.00 90.38 297 PRO A CA 1
ATOM 2224 C C . PRO A 1 297 ? -3.896 16.628 18.800 1.00 90.38 297 PRO A C 1
ATOM 2226 O O . PRO A 1 297 ? -3.808 16.959 17.621 1.00 90.38 297 PRO A O 1
ATOM 2229 N N . ALA A 1 298 ? -3.074 15.726 19.351 1.00 94.00 298 ALA A N 1
ATOM 2230 C CA . ALA A 1 298 ? -2.007 15.081 18.589 1.00 94.00 298 ALA A CA 1
ATOM 2231 C C . ALA A 1 298 ? -2.580 14.198 17.470 1.00 94.00 298 ALA A C 1
ATOM 2233 O O . ALA A 1 298 ? -2.178 14.337 16.318 1.00 94.00 298 ALA A O 1
ATOM 2234 N N . LEU A 1 299 ? -3.572 13.358 17.789 1.00 95.31 299 LEU A N 1
ATOM 2235 C CA . LEU A 1 299 ? -4.223 12.492 16.809 1.00 95.31 299 LEU A CA 1
ATOM 2236 C C . LEU A 1 299 ? -5.007 13.290 15.767 1.00 95.31 299 LEU A C 1
ATOM 2238 O O . LEU A 1 299 ? -4.856 13.027 14.578 1.00 95.31 299 LEU A O 1
ATOM 2242 N N . ALA A 1 300 ? -5.769 14.302 16.181 1.00 92.75 300 ALA A N 1
ATOM 2243 C CA . ALA A 1 300 ? -6.460 15.192 15.252 1.00 92.75 300 ALA A CA 1
ATOM 2244 C C . ALA A 1 300 ? -5.476 15.873 14.278 1.00 92.75 300 ALA A C 1
ATOM 2246 O O . ALA A 1 300 ? -5.747 15.955 13.079 1.00 92.75 300 ALA A O 1
ATOM 2247 N N . GLY A 1 301 ? -4.303 16.291 14.771 1.00 96.12 301 GLY A N 1
ATOM 2248 C CA . GLY A 1 301 ? -3.217 16.829 13.952 1.00 96.12 301 GLY A CA 1
ATOM 2249 C C . GLY A 1 301 ? -2.666 15.818 12.942 1.00 96.12 301 GLY A C 1
ATOM 2250 O O . GLY A 1 301 ? -2.554 16.141 11.761 1.00 96.12 301 GLY A O 1
ATOM 2251 N N . TRP A 1 302 ? -2.388 14.581 13.368 1.00 96.75 302 TRP A N 1
ATOM 2252 C CA . TRP A 1 302 ? -1.909 13.519 12.469 1.00 96.75 302 TRP A CA 1
ATOM 2253 C C . TRP A 1 302 ? -2.939 13.161 11.394 1.00 96.75 302 TRP A C 1
ATOM 2255 O O . TRP A 1 302 ? -2.581 12.938 10.240 1.00 96.75 302 TRP A O 1
ATOM 2265 N N . ILE A 1 303 ? -4.225 13.134 11.753 1.00 95.75 303 ILE A N 1
ATOM 2266 C CA . ILE A 1 303 ? -5.318 12.873 10.811 1.00 95.75 303 ILE A CA 1
ATOM 2267 C C . ILE A 1 303 ? -5.425 14.002 9.784 1.00 95.75 303 ILE A C 1
ATOM 2269 O O . ILE A 1 303 ? -5.626 13.731 8.603 1.00 95.75 303 ILE A O 1
ATOM 2273 N N . ALA A 1 304 ? -5.280 15.260 10.209 1.00 94.62 304 ALA A N 1
ATOM 2274 C CA . ALA A 1 304 ? -5.286 16.401 9.299 1.00 94.62 304 ALA A CA 1
ATOM 2275 C C . ALA A 1 304 ? -4.100 16.359 8.319 1.00 94.62 304 ALA A C 1
ATOM 2277 O O . ALA A 1 304 ? -4.293 16.600 7.128 1.00 94.62 304 ALA A O 1
ATOM 2278 N N . GLU A 1 305 ? -2.907 16.002 8.805 1.00 95.81 305 GLU A N 1
ATOM 2279 C CA . GLU A 1 305 ? -1.685 15.848 8.003 1.00 95.81 305 GLU A CA 1
ATOM 2280 C C . GLU A 1 305 ? -1.831 14.743 6.941 1.00 95.81 305 GLU A C 1
ATOM 2282 O O . GLU A 1 305 ? -1.487 14.942 5.778 1.00 95.81 305 GLU A O 1
ATOM 2287 N N . GLU A 1 306 ? -2.404 13.595 7.315 1.00 95.25 306 GLU A N 1
ATOM 2288 C CA . GLU A 1 306 ? -2.482 12.401 6.460 1.00 95.25 306 GLU A CA 1
ATOM 2289 C C . GLU A 1 306 ? -3.836 12.218 5.759 1.00 95.25 306 GLU A C 1
ATOM 2291 O O . GLU A 1 306 ? -4.082 11.181 5.137 1.00 95.25 306 GLU A O 1
ATOM 2296 N N . ARG A 1 307 ? -4.732 13.213 5.816 1.00 93.94 307 ARG A N 1
ATOM 2297 C CA . ARG A 1 307 ? -6.122 13.093 5.338 1.00 93.94 307 ARG A CA 1
ATOM 2298 C C . ARG A 1 307 ? -6.222 12.567 3.904 1.00 93.94 307 ARG A C 1
ATOM 2300 O O . ARG A 1 307 ? -7.040 11.694 3.625 1.00 93.94 307 ARG A O 1
ATOM 2307 N N . GLY A 1 308 ? -5.389 13.084 2.998 1.00 92.88 308 GLY A N 1
ATOM 2308 C CA . GLY A 1 308 ? -5.374 12.662 1.593 1.00 92.88 308 GLY A CA 1
ATOM 2309 C C . GLY A 1 308 ? -4.871 11.227 1.398 1.00 92.88 308 GLY A C 1
ATOM 2310 O O . GLY A 1 308 ? -5.420 10.483 0.582 1.00 92.88 308 GLY A O 1
ATOM 2311 N N . ALA A 1 309 ? -3.867 10.816 2.177 1.00 94.62 309 ALA A N 1
ATOM 2312 C CA . ALA A 1 309 ? -3.322 9.463 2.136 1.00 94.62 309 ALA A CA 1
ATOM 2313 C C . ALA A 1 309 ? -4.319 8.439 2.697 1.00 94.62 309 ALA A C 1
ATOM 2315 O O . ALA A 1 309 ? -4.555 7.412 2.062 1.00 94.62 309 ALA A O 1
ATOM 2316 N N . LEU A 1 310 ? -4.958 8.752 3.831 1.00 94.88 310 LEU A N 1
ATOM 2317 C CA . LEU A 1 310 ? -6.013 7.935 4.439 1.00 94.88 310 LEU A CA 1
ATOM 2318 C C . LEU A 1 310 ? -7.197 7.751 3.487 1.00 94.88 310 LEU A C 1
ATOM 2320 O O . LEU A 1 310 ? -7.554 6.619 3.176 1.00 94.88 310 LEU A O 1
ATOM 2324 N N . ALA A 1 311 ? -7.724 8.847 2.930 1.00 93.56 311 ALA A N 1
ATOM 2325 C CA . ALA A 1 311 ? -8.832 8.784 1.979 1.00 93.56 311 ALA A CA 1
ATOM 2326 C C . ALA A 1 311 ? -8.481 7.953 0.733 1.00 93.56 311 ALA A C 1
ATOM 2328 O O . ALA A 1 311 ? -9.304 7.189 0.230 1.00 93.56 311 ALA A O 1
ATOM 2329 N N . THR A 1 312 ? -7.249 8.065 0.226 1.00 94.00 312 THR A N 1
ATOM 2330 C CA . THR A 1 312 ? -6.788 7.243 -0.904 1.00 94.00 312 THR A CA 1
ATOM 2331 C C . THR A 1 312 ? -6.746 5.762 -0.525 1.00 94.00 312 THR A C 1
ATOM 2333 O O . THR A 1 312 ? -7.269 4.925 -1.260 1.00 94.00 312 THR A O 1
ATOM 2336 N N . LEU A 1 313 ? -6.172 5.430 0.635 1.00 93.56 313 LEU A N 1
ATOM 2337 C CA . LEU A 1 313 ? -6.073 4.054 1.120 1.00 93.56 313 LEU A CA 1
ATOM 2338 C C . LEU A 1 313 ? -7.456 3.425 1.353 1.00 93.56 313 LEU A C 1
ATOM 2340 O O . LEU A 1 313 ? -7.679 2.275 0.975 1.00 93.56 313 LEU A O 1
ATOM 2344 N N . ASP A 1 314 ? -8.395 4.173 1.931 1.00 91.56 314 ASP A N 1
ATOM 2345 C CA . ASP A 1 314 ? -9.751 3.694 2.201 1.00 91.56 314 ASP A CA 1
ATOM 2346 C C . ASP A 1 314 ? -10.563 3.475 0.922 1.00 91.56 314 ASP A C 1
ATOM 2348 O O . ASP A 1 314 ? -11.264 2.466 0.813 1.00 91.56 314 ASP A O 1
ATOM 2352 N N . ASN A 1 315 ? -10.397 4.334 -0.089 1.00 92.25 315 ASN A N 1
ATOM 2353 C CA . ASN A 1 315 ? -10.982 4.113 -1.414 1.00 92.25 315 ASN A CA 1
ATOM 2354 C C . ASN A 1 315 ? -10.441 2.835 -2.074 1.00 92.25 315 ASN A C 1
ATOM 2356 O O . ASN A 1 315 ? -11.210 2.061 -2.649 1.00 92.25 315 ASN A O 1
ATOM 2360 N N . VAL A 1 316 ? -9.132 2.574 -1.967 1.00 94.06 316 VAL A N 1
ATOM 2361 C CA . VAL A 1 316 ? -8.529 1.323 -2.460 1.00 94.06 316 VAL A CA 1
ATOM 2362 C C . VAL A 1 316 ? -9.095 0.124 -1.708 1.00 94.06 316 VAL A C 1
ATOM 2364 O O . VAL A 1 316 ? -9.450 -0.874 -2.329 1.00 94.06 316 VAL A O 1
ATOM 2367 N N . ARG A 1 317 ? -9.217 0.218 -0.382 1.00 91.50 317 ARG A N 1
ATOM 2368 C CA . ARG A 1 317 ? -9.743 -0.854 0.469 1.00 91.50 317 ARG A CA 1
ATOM 2369 C C . ARG A 1 317 ? -11.206 -1.175 0.162 1.00 91.50 317 ARG A C 1
ATOM 2371 O O . ARG A 1 317 ? -11.578 -2.345 0.116 1.00 91.50 317 ARG A O 1
ATOM 2378 N N . ALA A 1 318 ? -12.044 -0.161 -0.049 1.00 89.56 318 ALA A N 1
ATOM 2379 C CA . ALA A 1 318 ? -13.430 -0.349 -0.472 1.00 89.56 318 ALA A CA 1
ATOM 2380 C C . ALA A 1 318 ? -13.500 -1.048 -1.840 1.00 89.56 318 ALA A C 1
ATOM 2382 O O . ALA A 1 318 ? -14.125 -2.102 -1.954 1.00 89.56 318 ALA A O 1
ATOM 2383 N N . ALA A 1 319 ? -12.763 -0.539 -2.831 1.00 91.75 319 ALA A N 1
ATOM 2384 C CA . ALA A 1 319 ? -12.751 -1.104 -4.177 1.00 91.75 319 ALA A CA 1
ATOM 2385 C C . ALA A 1 319 ? -12.199 -2.542 -4.221 1.00 91.75 319 ALA A C 1
ATOM 2387 O O . ALA A 1 319 ? -12.734 -3.388 -4.934 1.00 91.75 319 ALA A O 1
ATOM 2388 N N . ALA A 1 320 ? -11.168 -2.849 -3.427 1.00 91.44 320 ALA A N 1
ATOM 2389 C CA . ALA A 1 320 ? -10.615 -4.196 -3.316 1.00 91.44 320 ALA A CA 1
ATOM 2390 C C . ALA A 1 320 ? -11.639 -5.192 -2.750 1.00 91.44 320 ALA A C 1
ATOM 2392 O O . ALA A 1 320 ? -11.790 -6.287 -3.295 1.00 91.44 320 ALA A O 1
ATOM 2393 N N . ARG A 1 321 ? -12.391 -4.800 -1.711 1.00 87.94 321 ARG A N 1
ATOM 2394 C CA . ARG A 1 321 ? -13.454 -5.633 -1.123 1.00 87.94 321 ARG A CA 1
ATOM 2395 C C . ARG A 1 321 ? -14.588 -5.901 -2.108 1.00 87.94 321 ARG A C 1
ATOM 2397 O O . ARG A 1 321 ? -14.988 -7.053 -2.268 1.00 87.94 321 ARG A O 1
ATOM 2404 N N . GLU A 1 322 ? -15.071 -4.869 -2.797 1.00 86.62 322 GLU A N 1
ATOM 2405 C CA . GLU A 1 322 ? -16.114 -5.012 -3.823 1.00 86.62 322 GLU A CA 1
ATOM 2406 C C . GLU A 1 322 ? -15.657 -5.921 -4.972 1.00 86.62 322 GLU A C 1
ATOM 2408 O O . GLU A 1 322 ? -16.368 -6.848 -5.371 1.00 86.62 322 GLU A O 1
ATOM 2413 N N . TRP A 1 323 ? -14.431 -5.711 -5.458 1.00 87.12 323 TRP A N 1
ATOM 2414 C CA . TRP A 1 323 ? -13.828 -6.532 -6.503 1.00 87.12 323 TRP A CA 1
ATOM 2415 C C . TRP A 1 323 ? -13.705 -8.003 -6.082 1.00 87.12 323 TRP A C 1
ATOM 2417 O O . TRP A 1 323 ? -14.067 -8.898 -6.853 1.00 87.12 323 TRP A O 1
ATOM 2427 N N . ARG A 1 324 ? -13.265 -8.262 -4.845 1.00 84.25 324 ARG A N 1
ATOM 2428 C CA . ARG A 1 324 ? -13.098 -9.613 -4.296 1.00 84.25 324 ARG A CA 1
ATOM 2429 C C . ARG A 1 324 ? -14.428 -10.338 -4.110 1.00 84.25 324 ARG A C 1
ATOM 2431 O O . ARG A 1 324 ? -14.555 -11.492 -4.525 1.00 84.25 324 ARG A O 1
ATOM 2438 N N . ALA A 1 325 ? -15.432 -9.663 -3.549 1.00 81.06 325 ALA A N 1
ATOM 2439 C CA . ALA A 1 325 ? -16.778 -10.215 -3.389 1.00 81.06 325 ALA A CA 1
ATOM 2440 C C . ALA A 1 325 ? -17.364 -10.654 -4.742 1.00 81.06 325 ALA A C 1
ATOM 2442 O O . ALA A 1 325 ? -17.952 -11.731 -4.870 1.00 81.06 325 ALA A O 1
ATOM 2443 N N . HIS A 1 326 ? -17.133 -9.857 -5.786 1.00 76.19 326 HIS A N 1
ATOM 2444 C CA . HIS A 1 326 ? -17.616 -10.157 -7.126 1.00 76.19 326 HIS A CA 1
ATOM 2445 C C . HIS A 1 326 ? -16.797 -11.255 -7.843 1.00 76.19 326 HIS A C 1
ATOM 2447 O O . HIS A 1 326 ? -17.354 -12.018 -8.638 1.00 76.19 326 HIS A O 1
ATOM 2453 N N . GLU A 1 327 ? -15.493 -11.384 -7.572 1.00 70.75 327 GLU A N 1
ATOM 2454 C CA . GLU A 1 327 ? -14.664 -12.492 -8.080 1.00 70.75 327 GLU A CA 1
ATOM 2455 C C . GLU A 1 327 ? -15.146 -13.853 -7.543 1.00 70.75 327 GLU A C 1
ATOM 2457 O O . GLU A 1 327 ? -15.293 -14.811 -8.314 1.00 70.75 327 GLU A O 1
ATOM 2462 N N . LEU A 1 328 ? -15.465 -13.916 -6.245 1.00 63.97 328 LEU A N 1
ATOM 2463 C CA . LEU A 1 328 ? -15.972 -15.116 -5.572 1.00 63.97 328 LEU A CA 1
ATOM 2464 C C . LEU A 1 328 ? -17.363 -15.526 -6.087 1.00 63.97 328 LEU A C 1
ATOM 2466 O O . LEU A 1 328 ? -17.608 -16.709 -6.330 1.00 63.97 328 LEU A O 1
ATOM 2470 N N . ALA A 1 329 ? -18.250 -14.561 -6.349 1.00 63.62 329 ALA A N 1
ATOM 2471 C CA . ALA A 1 329 ? -19.607 -14.826 -6.835 1.00 63.62 329 ALA A CA 1
ATOM 2472 C C . ALA A 1 329 ? -19.670 -15.432 -8.256 1.00 63.62 329 ALA A C 1
ATOM 2474 O O . ALA A 1 329 ? -20.650 -16.089 -8.607 1.00 63.62 329 ALA A O 1
ATOM 2475 N N . ARG A 1 330 ? -18.644 -15.235 -9.102 1.00 60.81 330 ARG A N 1
ATOM 2476 C CA . ARG A 1 330 ? -18.669 -15.612 -10.534 1.00 60.81 330 ARG A CA 1
ATOM 2477 C C . ARG A 1 330 ? -17.728 -16.751 -10.943 1.00 60.81 330 ARG A C 1
ATOM 2479 O O . ARG A 1 330 ? -17.417 -16.872 -12.129 1.00 60.81 330 ARG A O 1
ATOM 2486 N N . LYS A 1 331 ? -17.301 -17.614 -10.009 1.00 55.81 331 LYS A N 1
ATOM 2487 C CA . LYS A 1 331 ? -16.428 -18.778 -10.295 1.00 55.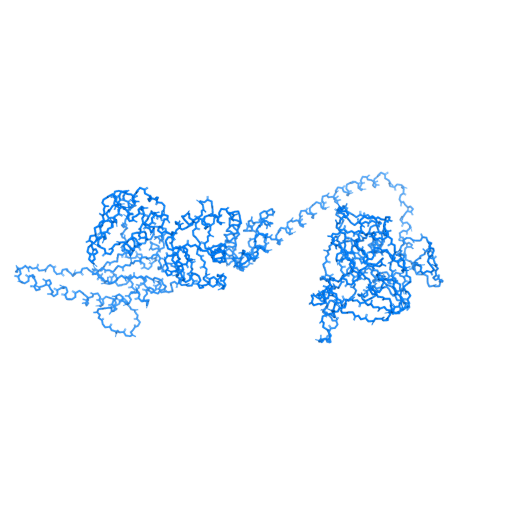81 331 LYS A CA 1
ATOM 2488 C C . LYS A 1 331 ? -15.209 -18.408 -11.171 1.00 55.81 331 LYS A C 1
ATOM 2490 O O . LYS A 1 331 ? -14.927 -19.069 -12.167 1.00 55.81 331 LYS A O 1
ATOM 2495 N N . GLY A 1 332 ? -14.505 -17.324 -10.836 1.00 53.53 332 GLY A N 1
ATOM 2496 C CA . GLY A 1 332 ? -13.206 -17.003 -11.447 1.00 53.53 332 GLY A CA 1
ATOM 2497 C C . GLY A 1 332 ? -13.222 -16.218 -12.768 1.00 53.53 332 GLY A C 1
ATOM 2498 O O . GLY A 1 332 ? -12.153 -15.979 -13.333 1.00 53.53 332 GLY A O 1
ATOM 2499 N N . LYS A 1 333 ? -14.374 -15.740 -13.269 1.00 54.31 333 LYS A N 1
ATOM 2500 C CA . LYS A 1 333 ? -14.365 -14.689 -14.309 1.00 54.31 333 LYS A CA 1
ATOM 2501 C C . LYS A 1 333 ? -14.067 -13.331 -13.664 1.00 54.31 333 LYS A C 1
ATOM 2503 O O . LYS A 1 333 ? -14.958 -12.702 -13.097 1.00 54.31 333 LYS A O 1
ATOM 2508 N N . ARG A 1 334 ? -12.804 -12.896 -13.760 1.00 55.31 334 ARG A N 1
ATOM 2509 C CA . ARG A 1 334 ? -12.302 -11.614 -13.232 1.00 55.31 334 ARG A CA 1
ATOM 2510 C C . ARG A 1 334 ? -13.138 -10.443 -13.765 1.00 55.31 334 ARG A C 1
ATOM 2512 O O . ARG A 1 334 ? -13.204 -10.216 -14.970 1.00 55.31 334 ARG A O 1
ATOM 2519 N N . GLY A 1 335 ? -13.802 -9.724 -12.861 1.00 58.91 335 GLY A N 1
ATOM 2520 C CA . GLY A 1 335 ? -14.668 -8.589 -13.179 1.00 58.91 335 GLY A CA 1
ATOM 2521 C C . GLY A 1 335 ? -13.865 -7.339 -13.529 1.00 58.91 335 GLY A C 1
ATOM 2522 O O . GLY A 1 335 ? -13.697 -6.470 -12.683 1.00 58.91 335 GLY A O 1
ATOM 2523 N N . GLU A 1 336 ? -13.383 -7.233 -14.770 1.00 65.50 336 GLU A N 1
ATOM 2524 C CA . GLU A 1 336 ? -12.632 -6.061 -15.258 1.00 65.50 336 GLU A CA 1
ATOM 2525 C C . GLU A 1 336 ? -13.416 -4.737 -15.128 1.00 65.50 336 GLU A C 1
ATOM 2527 O O . GLU A 1 336 ? -12.812 -3.673 -15.028 1.00 65.50 336 GLU A O 1
ATOM 2532 N N . SER A 1 337 ? -14.751 -4.793 -15.072 1.00 71.31 337 SER A N 1
ATOM 2533 C CA . SER A 1 337 ? -15.632 -3.636 -14.855 1.00 71.31 337 SER A CA 1
ATOM 2534 C C . SER A 1 337 ? -15.603 -3.070 -13.430 1.00 71.31 337 SER A C 1
ATOM 2536 O O . SER A 1 337 ? -16.107 -1.975 -13.217 1.00 71.31 337 SER A O 1
ATOM 2538 N N . TRP A 1 338 ? -15.048 -3.805 -12.463 1.00 79.44 338 TRP A N 1
ATOM 2539 C CA . TRP A 1 338 ? -15.009 -3.425 -11.042 1.00 79.44 338 TRP A CA 1
ATOM 2540 C C . TRP A 1 338 ? -13.652 -2.848 -10.611 1.00 79.44 338 TRP A C 1
ATOM 2542 O O . TRP A 1 338 ? -13.440 -2.532 -9.444 1.00 79.44 338 TRP A O 1
ATOM 2552 N N . LEU A 1 339 ? -12.719 -2.692 -11.551 1.00 86.31 339 LEU A N 1
ATOM 2553 C CA . LEU A 1 339 ? -11.435 -2.036 -11.319 1.00 86.31 339 LEU A CA 1
ATOM 2554 C C . LEU A 1 339 ? -11.619 -0.515 -11.438 1.00 86.31 339 LEU A C 1
ATOM 2556 O O . LEU A 1 339 ? -11.498 0.078 -12.509 1.00 86.31 339 LEU A O 1
ATOM 2560 N N . ALA A 1 340 ? -11.947 0.123 -10.316 1.00 87.06 340 ALA A N 1
ATOM 2561 C CA . ALA A 1 340 ? -12.286 1.545 -10.263 1.00 87.06 340 ALA A CA 1
ATOM 2562 C C . ALA A 1 340 ? -11.071 2.487 -10.389 1.00 87.06 340 ALA A C 1
ATOM 2564 O O . ALA A 1 340 ? -11.229 3.660 -10.728 1.00 87.06 340 ALA A O 1
ATOM 2565 N N . HIS A 1 341 ? -9.856 2.002 -10.112 1.00 92.75 341 HIS A N 1
ATOM 2566 C CA . HIS A 1 341 ? -8.650 2.833 -10.047 1.00 92.75 341 HIS A CA 1
ATOM 2567 C C . HIS A 1 341 ? -7.856 2.7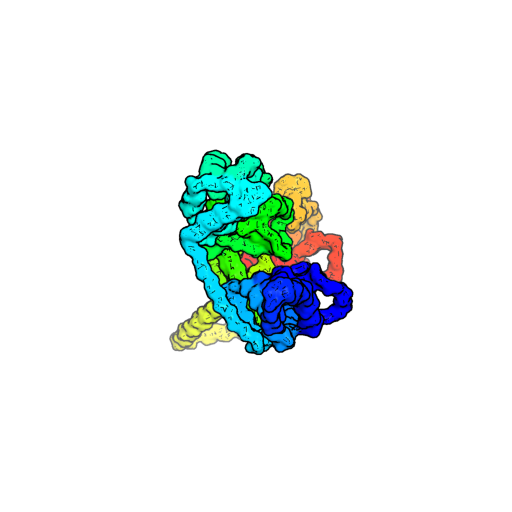90 -11.361 1.00 92.75 341 HIS A C 1
ATOM 2569 O O . HIS A 1 341 ? -7.357 1.744 -11.769 1.00 92.75 341 HIS A O 1
ATOM 2575 N N . HIS A 1 342 ? -7.693 3.947 -12.003 1.00 90.62 342 HIS A N 1
ATOM 2576 C CA . HIS A 1 342 ? -6.940 4.127 -13.248 1.00 90.62 342 HIS A CA 1
ATOM 2577 C C . HIS A 1 342 ? -6.324 5.533 -13.314 1.00 90.62 342 HIS A C 1
ATOM 2579 O O . HIS A 1 342 ? -6.743 6.433 -12.585 1.00 90.62 342 HIS A O 1
ATOM 2585 N N . GLY A 1 343 ? -5.331 5.729 -14.188 1.00 89.69 343 GLY A N 1
ATOM 2586 C CA . GLY A 1 343 ? -4.695 7.037 -14.391 1.00 89.69 343 GLY A CA 1
ATOM 2587 C C . GLY A 1 343 ? -4.027 7.556 -13.115 1.00 89.69 343 GLY A C 1
ATOM 2588 O O . GLY A 1 343 ? -3.353 6.792 -12.420 1.00 89.69 343 GLY A O 1
ATOM 2589 N N . ASP A 1 344 ? -4.243 8.832 -12.792 1.00 90.00 344 ASP A N 1
ATOM 2590 C CA . ASP A 1 344 ? -3.643 9.478 -11.617 1.00 90.00 344 ASP A CA 1
ATOM 2591 C C . ASP A 1 344 ? -4.105 8.846 -10.300 1.00 90.00 344 ASP A C 1
ATOM 2593 O O . ASP A 1 344 ? -3.282 8.590 -9.426 1.00 90.00 344 ASP A O 1
ATOM 2597 N N . ARG A 1 345 ? -5.381 8.439 -10.195 1.00 90.81 345 ARG A N 1
ATOM 2598 C CA . ARG A 1 345 ? -5.901 7.752 -8.996 1.00 90.81 345 ARG A CA 1
ATOM 2599 C C . ARG A 1 345 ? -5.152 6.454 -8.698 1.00 90.81 345 ARG A C 1
ATOM 2601 O O . ARG A 1 345 ? -4.916 6.134 -7.537 1.00 90.81 345 ARG A O 1
ATOM 2608 N N . LEU A 1 346 ? -4.780 5.696 -9.734 1.00 93.75 346 LEU A N 1
ATOM 2609 C CA . LEU A 1 346 ? -3.986 4.478 -9.555 1.00 93.75 346 LEU A CA 1
ATOM 2610 C C . LEU A 1 346 ? -2.536 4.803 -9.176 1.00 93.75 346 LEU A C 1
ATOM 2612 O O . LEU A 1 346 ? -1.954 4.109 -8.346 1.00 93.75 346 LEU A O 1
ATOM 2616 N N . LYS A 1 347 ? -1.951 5.850 -9.767 1.00 93.00 347 LYS A N 1
ATOM 2617 C CA . LYS A 1 347 ? -0.589 6.301 -9.453 1.00 93.00 347 LYS A CA 1
ATOM 2618 C C . LYS A 1 347 ? -0.471 6.745 -7.992 1.00 93.00 347 LYS A C 1
ATOM 2620 O O . LYS A 1 347 ? 0.448 6.304 -7.304 1.00 93.00 347 LYS A O 1
ATOM 2625 N N . ASP A 1 348 ? -1.420 7.545 -7.517 1.00 92.94 348 ASP A N 1
ATOM 2626 C CA . ASP A 1 348 ? -1.465 8.023 -6.135 1.00 92.94 348 ASP A CA 1
ATOM 2627 C C . ASP A 1 348 ? -1.685 6.867 -5.157 1.00 92.94 348 ASP A C 1
ATOM 2629 O O . ASP A 1 348 ? -0.941 6.731 -4.187 1.00 92.94 348 ASP A O 1
ATOM 2633 N N . ALA A 1 349 ? -2.622 5.963 -5.462 1.00 95.00 349 ALA A N 1
ATOM 2634 C CA . ALA A 1 349 ? -2.855 4.758 -4.672 1.00 95.00 349 ALA A CA 1
ATOM 2635 C C . ALA A 1 349 ? -1.599 3.885 -4.534 1.00 95.00 349 ALA A C 1
ATOM 2637 O O . ALA A 1 349 ? -1.270 3.449 -3.432 1.00 95.00 349 ALA A O 1
ATOM 2638 N N . LEU A 1 350 ? -0.866 3.661 -5.630 1.00 94.38 350 LEU A N 1
ATOM 2639 C CA . LEU A 1 350 ? 0.387 2.902 -5.611 1.00 94.38 350 LEU A CA 1
ATOM 2640 C C . LEU A 1 350 ? 1.477 3.615 -4.802 1.00 94.38 350 LEU A C 1
ATOM 2642 O O . LEU A 1 350 ? 2.211 2.955 -4.069 1.00 94.38 350 LEU A O 1
ATOM 2646 N N . LYS A 1 351 ? 1.571 4.947 -4.899 1.00 95.44 351 LYS A N 1
ATOM 2647 C CA . LYS A 1 351 ? 2.526 5.743 -4.119 1.00 95.44 351 LYS A CA 1
ATOM 2648 C C . LYS A 1 351 ? 2.244 5.635 -2.621 1.00 95.44 351 LYS A C 1
ATOM 2650 O O . LYS A 1 351 ? 3.175 5.406 -1.859 1.00 95.44 351 LYS A O 1
ATOM 2655 N N . ILE A 1 352 ? 0.982 5.771 -2.207 1.00 94.88 352 ILE A N 1
ATOM 2656 C CA . ILE A 1 352 ? 0.585 5.639 -0.798 1.00 94.88 352 ILE A CA 1
ATOM 2657 C C . ILE A 1 352 ? 0.811 4.211 -0.297 1.00 94.88 352 ILE A C 1
ATOM 2659 O O . ILE A 1 352 ? 1.396 4.036 0.767 1.00 94.88 352 ILE A O 1
ATOM 2663 N N . ALA A 1 353 ? 0.432 3.194 -1.076 1.00 92.75 353 ALA A N 1
ATOM 2664 C CA . ALA A 1 353 ? 0.616 1.792 -0.698 1.00 92.75 353 ALA A CA 1
ATOM 2665 C C . ALA A 1 353 ? 2.095 1.381 -0.550 1.00 92.75 353 ALA A C 1
ATOM 2667 O O . ALA A 1 353 ? 2.393 0.443 0.184 1.00 92.75 353 ALA A O 1
ATOM 2668 N N . ALA A 1 354 ? 3.013 2.071 -1.235 1.00 91.88 354 ALA A N 1
ATOM 2669 C CA . ALA A 1 354 ? 4.453 1.833 -1.145 1.00 91.88 354 ALA A CA 1
ATOM 2670 C C . ALA A 1 354 ? 5.136 2.567 0.025 1.00 91.88 354 ALA A C 1
ATOM 2672 O O . ALA A 1 354 ? 6.315 2.323 0.282 1.00 91.88 354 ALA A O 1
ATOM 2673 N N . ARG A 1 355 ? 4.440 3.472 0.731 1.00 93.56 355 ARG A N 1
ATOM 2674 C CA . ARG A 1 355 ? 5.028 4.172 1.880 1.00 93.56 355 ARG A CA 1
ATOM 2675 C C . ARG A 1 355 ? 5.240 3.194 3.052 1.00 93.56 355 ARG A C 1
ATOM 2677 O O . ARG A 1 355 ? 4.295 2.480 3.398 1.00 93.56 355 ARG A O 1
ATOM 2684 N N . PRO A 1 356 ? 6.413 3.179 3.717 1.00 89.12 356 PRO A N 1
ATOM 2685 C CA . PRO A 1 356 ? 6.698 2.240 4.810 1.00 89.12 356 PRO A CA 1
ATOM 2686 C C . PRO A 1 356 ? 5.702 2.291 5.978 1.00 89.12 356 PRO A C 1
ATOM 2688 O O . PRO A 1 356 ? 5.366 1.259 6.550 1.00 89.12 356 PRO A O 1
ATOM 2691 N N . ASP A 1 357 ? 5.198 3.479 6.309 1.00 87.75 357 ASP A N 1
ATOM 2692 C CA . ASP A 1 357 ? 4.231 3.720 7.385 1.00 87.75 357 ASP A CA 1
ATOM 2693 C C . ASP A 1 357 ? 2.798 3.271 7.039 1.00 87.75 357 ASP A C 1
ATOM 2695 O O . ASP A 1 357 ? 1.996 3.031 7.938 1.00 87.75 357 ASP A O 1
ATOM 2699 N N . PHE A 1 358 ? 2.481 3.095 5.752 1.00 91.19 358 PHE A N 1
ATOM 2700 C CA . PHE A 1 358 ? 1.175 2.615 5.282 1.00 91.19 358 PHE A CA 1
ATOM 2701 C C . PHE A 1 358 ? 1.200 1.148 4.844 1.00 91.19 358 PHE A C 1
ATOM 2703 O O . PHE A 1 358 ? 0.152 0.502 4.834 1.00 91.19 358 PHE A O 1
ATOM 2710 N N . ALA A 1 359 ? 2.377 0.605 4.520 1.00 85.19 359 ALA A N 1
ATOM 2711 C CA . ALA A 1 359 ? 2.549 -0.738 3.970 1.00 85.19 359 ALA A CA 1
ATOM 2712 C C . ALA A 1 359 ? 1.924 -1.839 4.847 1.00 85.19 359 ALA A C 1
ATOM 2714 O O . ALA A 1 359 ? 1.309 -2.764 4.317 1.00 85.19 359 ALA A O 1
ATOM 2715 N N . ALA A 1 360 ? 2.009 -1.710 6.177 1.00 82.19 360 ALA A N 1
ATOM 2716 C CA . ALA A 1 360 ? 1.413 -2.664 7.119 1.00 82.19 360 ALA A CA 1
ATOM 2717 C C . ALA A 1 360 ? -0.123 -2.742 7.012 1.00 82.19 360 ALA A C 1
ATOM 2719 O O . ALA A 1 360 ? -0.711 -3.790 7.257 1.00 82.19 360 ALA A O 1
ATOM 2720 N N . ALA A 1 361 ? -0.780 -1.655 6.599 1.00 86.25 361 ALA A N 1
ATOM 2721 C CA . ALA A 1 361 ? -2.233 -1.594 6.456 1.00 86.25 361 ALA A CA 1
ATOM 2722 C C . ALA A 1 361 ? -2.741 -1.956 5.050 1.00 86.25 361 ALA A C 1
ATOM 2724 O O . ALA A 1 361 ? -3.955 -1.904 4.812 1.00 86.25 361 ALA A O 1
ATOM 2725 N N . VAL A 1 362 ? -1.829 -2.286 4.127 1.00 90.25 362 VAL A N 1
ATOM 2726 C CA . VAL A 1 362 ? -2.142 -2.800 2.792 1.00 90.25 362 VAL A CA 1
ATOM 2727 C C . VAL A 1 362 ? -2.157 -4.325 2.863 1.00 90.25 362 VAL A C 1
ATOM 2729 O O . VAL A 1 362 ? -1.107 -4.973 2.837 1.00 90.25 362 VAL A O 1
ATOM 2732 N N . ASP A 1 363 ? -3.354 -4.896 2.946 1.00 88.31 363 ASP A N 1
ATOM 2733 C CA . ASP A 1 363 ? -3.561 -6.344 2.966 1.00 88.31 363 ASP A CA 1
ATOM 2734 C C . ASP A 1 363 ? -3.358 -6.996 1.581 1.00 88.31 363 ASP A C 1
ATOM 2736 O O . ASP A 1 363 ? -3.061 -6.344 0.575 1.00 88.31 363 ASP A O 1
ATOM 2740 N N . GLU A 1 364 ? -3.451 -8.325 1.537 1.00 88.88 364 GLU A N 1
ATOM 2741 C CA . GLU A 1 364 ? -3.252 -9.103 0.312 1.00 88.88 364 GLU A CA 1
ATOM 2742 C C . GLU A 1 364 ? -4.294 -8.780 -0.770 1.00 88.88 364 GLU A C 1
ATOM 2744 O O . GLU A 1 364 ? -3.930 -8.648 -1.942 1.00 88.88 364 GLU A O 1
ATOM 2749 N N . ASP A 1 365 ? -5.555 -8.569 -0.383 1.00 89.38 365 ASP A N 1
ATOM 2750 C CA . ASP A 1 365 ? -6.638 -8.236 -1.311 1.00 89.38 365 ASP A CA 1
ATOM 2751 C C . ASP A 1 365 ? -6.395 -6.868 -1.964 1.00 89.38 365 ASP A C 1
ATOM 2753 O O . ASP A 1 365 ? -6.535 -6.719 -3.181 1.00 89.38 365 ASP A O 1
ATOM 2757 N N . MET A 1 366 ? -5.946 -5.875 -1.191 1.00 93.25 366 MET A N 1
ATOM 2758 C CA . MET A 1 366 ? -5.557 -4.562 -1.708 1.00 93.25 366 MET A CA 1
ATOM 2759 C C . MET A 1 366 ? -4.383 -4.661 -2.689 1.00 93.25 366 MET A C 1
ATOM 2761 O O . MET A 1 366 ? -4.423 -4.042 -3.758 1.00 93.25 366 MET A O 1
ATOM 2765 N N . ARG A 1 367 ? -3.350 -5.463 -2.382 1.00 93.62 367 ARG A N 1
ATOM 2766 C CA . ARG A 1 367 ? -2.211 -5.679 -3.300 1.00 93.62 367 ARG A CA 1
ATOM 2767 C C . ARG A 1 367 ? -2.660 -6.340 -4.600 1.00 93.62 367 ARG A C 1
ATOM 2769 O O . ARG A 1 367 ? -2.275 -5.883 -5.679 1.00 93.62 367 ARG A O 1
ATOM 2776 N N . ALA A 1 368 ? -3.490 -7.377 -4.508 1.00 91.12 368 ALA A N 1
ATOM 2777 C CA . ALA A 1 368 ? -4.035 -8.079 -5.665 1.00 91.12 368 ALA A CA 1
ATOM 2778 C C . ALA A 1 368 ? -4.893 -7.148 -6.538 1.00 91.12 368 ALA A C 1
ATOM 2780 O O . ALA A 1 368 ? -4.719 -7.105 -7.760 1.00 91.12 368 ALA A O 1
ATOM 2781 N N . TYR A 1 369 ? -5.753 -6.342 -5.913 1.00 93.25 369 TYR A N 1
ATOM 2782 C CA . TYR A 1 369 ? -6.593 -5.357 -6.587 1.00 93.25 369 TYR A CA 1
ATOM 2783 C C . TYR A 1 369 ? -5.764 -4.293 -7.328 1.00 93.25 369 TYR A C 1
ATOM 2785 O O . TYR A 1 369 ? -5.987 -4.040 -8.517 1.00 93.25 369 TYR A O 1
ATOM 2793 N N . LEU A 1 370 ? -4.759 -3.698 -6.674 1.00 94.75 370 LEU A N 1
ATOM 2794 C CA . LEU A 1 370 ? -3.883 -2.697 -7.298 1.00 94.75 370 LEU A CA 1
ATOM 2795 C C . LEU A 1 370 ? -3.071 -3.289 -8.461 1.00 94.75 370 LEU A C 1
ATOM 2797 O O . LEU A 1 370 ? -2.916 -2.649 -9.508 1.00 94.75 370 LEU A O 1
ATOM 2801 N N . ALA A 1 371 ? -2.598 -4.531 -8.325 1.00 92.44 371 ALA A N 1
ATOM 2802 C CA . ALA A 1 371 ? -1.914 -5.248 -9.400 1.00 92.44 371 ALA A CA 1
ATOM 2803 C C . ALA A 1 371 ? -2.841 -5.518 -10.602 1.00 92.44 371 ALA A C 1
ATOM 2805 O O . ALA A 1 371 ? -2.423 -5.369 -11.760 1.00 92.44 371 ALA A O 1
ATOM 2806 N N . ALA A 1 372 ? -4.108 -5.859 -10.349 1.00 90.06 372 ALA A N 1
ATOM 2807 C CA . ALA A 1 372 ? -5.119 -6.039 -11.387 1.00 90.06 372 ALA A CA 1
ATOM 2808 C C . ALA A 1 372 ? -5.412 -4.722 -12.126 1.00 90.06 372 ALA A C 1
ATOM 2810 O O . ALA A 1 372 ? -5.359 -4.699 -13.360 1.00 90.06 372 ALA A O 1
ATOM 2811 N N . CYS A 1 373 ? -5.595 -3.614 -11.397 1.00 92.00 373 CYS A N 1
ATOM 2812 C CA . CYS A 1 373 ? -5.760 -2.272 -11.972 1.00 92.00 373 CYS A CA 1
ATOM 2813 C C . CYS A 1 373 ? -4.576 -1.897 -12.880 1.00 92.00 373 CYS A C 1
ATOM 2815 O O . CYS A 1 373 ? -4.752 -1.497 -14.034 1.00 92.00 373 CYS A O 1
ATOM 2817 N N . ARG A 1 374 ? -3.342 -2.113 -12.402 1.00 91.69 374 ARG A N 1
ATOM 2818 C CA . ARG A 1 374 ? -2.112 -1.854 -13.172 1.00 91.69 374 ARG A CA 1
ATOM 2819 C C . ARG A 1 374 ? -2.048 -2.691 -14.448 1.00 91.69 374 ARG A C 1
ATOM 2821 O O . ARG A 1 374 ? -1.633 -2.196 -15.497 1.00 91.69 374 ARG A O 1
ATOM 2828 N N . THR A 1 375 ? -2.462 -3.951 -14.378 1.00 88.62 375 THR A N 1
ATOM 2829 C CA . THR A 1 375 ? -2.486 -4.852 -15.537 1.00 88.62 375 THR A CA 1
ATOM 2830 C C . THR A 1 375 ? -3.521 -4.406 -16.569 1.00 88.62 375 THR A C 1
ATOM 2832 O O . THR A 1 375 ? -3.219 -4.376 -17.763 1.00 88.62 375 THR A O 1
ATOM 2835 N N . GLN A 1 376 ? -4.713 -3.996 -16.132 1.00 85.31 376 GLN A N 1
ATOM 2836 C CA . GLN A 1 376 ? -5.753 -3.485 -17.025 1.00 85.31 376 GLN A CA 1
ATOM 2837 C C . GLN A 1 376 ? -5.330 -2.179 -17.705 1.00 85.31 376 GLN A C 1
ATOM 2839 O O . GLN A 1 376 ? -5.490 -2.053 -18.918 1.00 85.31 376 GLN A O 1
ATOM 2844 N N . GLN A 1 377 ? -4.717 -1.240 -16.977 1.00 86.00 377 GLN A N 1
ATOM 2845 C CA . GLN A 1 377 ? -4.222 0.006 -17.568 1.00 86.00 377 GLN A CA 1
ATOM 2846 C C . GLN A 1 377 ? -3.151 -0.258 -18.638 1.00 86.00 377 GLN A C 1
ATOM 2848 O O . GLN A 1 377 ? -3.183 0.359 -19.705 1.00 86.00 377 GLN A O 1
ATOM 2853 N N . ARG A 1 378 ? -2.253 -1.228 -18.406 1.00 84.38 378 ARG A N 1
ATOM 2854 C CA . ARG A 1 378 ? -1.275 -1.680 -19.413 1.00 84.38 378 ARG A CA 1
ATOM 2855 C C . ARG A 1 378 ? -1.956 -2.274 -20.651 1.00 84.38 378 ARG A C 1
ATOM 2857 O O . ARG A 1 378 ? -1.576 -1.939 -21.771 1.00 84.38 378 ARG A O 1
ATOM 2864 N N . ARG A 1 379 ? -2.995 -3.099 -20.474 1.00 82.56 379 ARG A N 1
ATOM 2865 C CA . ARG A 1 379 ? -3.781 -3.670 -21.587 1.00 82.56 379 ARG A CA 1
ATOM 2866 C C . ARG A 1 379 ? -4.536 -2.602 -22.381 1.00 82.56 379 ARG A C 1
ATOM 2868 O O . ARG A 1 379 ? -4.498 -2.621 -23.607 1.00 82.56 379 ARG A O 1
ATOM 2875 N N . ALA A 1 380 ? -5.183 -1.652 -21.707 1.00 78.38 380 ALA A N 1
ATOM 2876 C CA . ALA A 1 380 ? -5.917 -0.562 -22.348 1.00 78.38 380 ALA A CA 1
ATOM 2877 C C . ALA A 1 380 ? -4.986 0.405 -23.102 1.00 78.38 380 ALA A C 1
ATOM 2879 O O . ALA A 1 380 ? -5.333 0.894 -24.178 1.00 78.38 380 ALA A O 1
ATOM 2880 N N . ALA A 1 381 ? -3.785 0.664 -22.573 1.00 76.44 381 ALA A N 1
ATOM 2881 C CA . ALA A 1 381 ? -2.747 1.407 -23.286 1.00 76.44 381 ALA A CA 1
ATOM 2882 C C . ALA A 1 381 ? -2.298 0.661 -24.556 1.00 76.44 381 ALA A C 1
ATOM 2884 O O . ALA A 1 381 ? -2.282 1.252 -25.634 1.00 76.44 381 ALA A O 1
ATOM 2885 N N . ALA A 1 382 ? -2.044 -0.649 -24.459 1.00 75.69 382 ALA A N 1
ATOM 2886 C CA . ALA A 1 382 ? -1.696 -1.480 -25.613 1.00 75.69 382 ALA A CA 1
ATOM 2887 C C . ALA A 1 382 ? -2.808 -1.525 -26.681 1.00 75.69 382 ALA A C 1
ATOM 2889 O O . ALA A 1 382 ? -2.517 -1.471 -27.873 1.00 75.69 382 ALA A O 1
ATOM 2890 N N . GLY A 1 383 ? -4.082 -1.578 -26.279 1.00 71.12 383 GLY A N 1
ATOM 2891 C CA . GLY A 1 383 ? -5.225 -1.548 -27.199 1.00 71.12 383 GLY A CA 1
ATOM 2892 C C . GLY A 1 383 ? -5.360 -0.229 -27.970 1.00 71.12 383 GLY A C 1
ATOM 2893 O O . GLY A 1 383 ? -5.565 -0.251 -29.182 1.00 71.12 383 GLY A O 1
ATOM 2894 N N . ARG A 1 384 ? -5.185 0.918 -27.295 1.00 71.88 384 ARG A N 1
ATOM 2895 C CA . ARG A 1 384 ? -5.199 2.244 -27.944 1.00 71.88 384 ARG A CA 1
ATOM 2896 C C . ARG A 1 384 ? -4.051 2.408 -28.940 1.00 71.88 384 ARG A C 1
ATOM 2898 O O . ARG A 1 384 ? -4.297 2.860 -30.055 1.00 71.88 384 ARG A O 1
ATOM 2905 N N . MET A 1 385 ? -2.847 1.959 -28.580 1.00 67.56 385 MET A N 1
ATOM 2906 C CA . MET A 1 385 ? -1.694 1.965 -29.488 1.00 67.56 385 MET A CA 1
ATOM 2907 C C . MET A 1 385 ? -1.932 1.092 -30.728 1.00 67.56 385 MET A C 1
ATOM 2909 O O . MET A 1 385 ? -1.622 1.517 -31.835 1.00 67.56 385 MET A O 1
ATOM 2913 N N . ARG A 1 386 ? -2.562 -0.085 -30.585 1.00 73.94 386 ARG A N 1
ATOM 2914 C CA . ARG A 1 386 ? -2.939 -0.934 -31.733 1.00 73.94 386 ARG A CA 1
ATOM 2915 C C . ARG A 1 386 ? -3.936 -0.254 -32.673 1.00 73.94 386 ARG A C 1
ATOM 2917 O O . ARG A 1 386 ? -3.779 -0.351 -33.884 1.00 73.94 386 ARG A O 1
ATOM 2924 N N . LEU A 1 387 ? -4.948 0.432 -32.136 1.00 70.06 387 LEU A N 1
ATOM 2925 C CA . LEU A 1 387 ? -5.942 1.136 -32.955 1.00 70.06 387 LEU A CA 1
ATOM 2926 C C . LEU A 1 387 ? -5.324 2.339 -33.688 1.00 70.06 387 LEU A C 1
ATOM 2928 O O . LEU A 1 387 ? -5.604 2.545 -34.865 1.00 70.06 387 LEU A O 1
ATOM 2932 N N . GLN A 1 388 ? -4.452 3.095 -33.014 1.00 68.25 388 GLN A N 1
ATOM 2933 C CA . GLN A 1 388 ? -3.703 4.200 -33.622 1.00 68.25 388 GLN A CA 1
ATOM 2934 C C . GLN A 1 388 ? -2.734 3.706 -34.704 1.00 68.25 388 GLN A C 1
ATOM 2936 O O . GLN A 1 388 ? -2.672 4.304 -35.774 1.00 68.25 388 GLN A O 1
ATOM 2941 N N . ALA A 1 389 ? -2.051 2.582 -34.474 1.00 68.69 389 ALA A N 1
ATOM 2942 C CA . ALA A 1 389 ? -1.198 1.948 -35.475 1.00 68.69 389 ALA A CA 1
ATOM 2943 C C . ALA A 1 389 ? -2.004 1.489 -36.702 1.00 68.69 389 ALA A C 1
ATOM 2945 O O . ALA A 1 389 ? -1.609 1.772 -37.826 1.00 68.69 389 ALA A O 1
ATOM 2946 N N . LEU A 1 390 ? -3.169 0.856 -36.511 1.00 78.44 390 LEU A N 1
ATOM 2947 C CA . LEU A 1 390 ? -4.049 0.453 -37.617 1.00 78.44 390 LEU A CA 1
ATOM 2948 C C . LEU A 1 390 ? -4.574 1.654 -38.419 1.00 78.44 390 LEU A C 1
ATOM 2950 O O . LEU A 1 390 ? -4.607 1.596 -39.647 1.00 78.44 390 LEU A O 1
ATOM 2954 N N . ALA A 1 391 ? -4.941 2.752 -37.750 1.00 71.38 391 ALA A N 1
ATOM 2955 C CA . ALA A 1 391 ? -5.344 3.989 -38.419 1.00 71.38 391 ALA A CA 1
ATOM 2956 C C . ALA A 1 391 ? -4.179 4.627 -39.201 1.00 71.38 391 ALA A C 1
ATOM 2958 O O . ALA A 1 391 ? -4.371 5.071 -40.332 1.00 71.38 391 ALA A O 1
ATOM 2959 N N . GLY A 1 392 ? -2.968 4.619 -38.633 1.00 75.12 392 GLY A N 1
ATOM 2960 C CA . GLY A 1 392 ? -1.750 5.085 -39.299 1.00 75.12 392 GLY A CA 1
ATOM 2961 C C . GLY A 1 392 ? -1.392 4.246 -40.528 1.00 75.12 392 GLY A C 1
ATOM 2962 O O . GLY A 1 392 ? -1.116 4.801 -41.586 1.00 75.12 392 GLY A O 1
ATOM 2963 N N . VAL A 1 393 ? -1.487 2.916 -40.431 1.00 81.75 393 VAL A N 1
ATOM 2964 C CA . VAL A 1 393 ? -1.269 1.991 -41.557 1.00 81.75 393 VAL A CA 1
ATOM 2965 C C . VAL A 1 393 ? -2.312 2.199 -42.655 1.00 81.75 393 VAL A C 1
ATOM 2967 O O . VAL A 1 393 ? -1.954 2.230 -43.828 1.00 81.75 393 VAL A O 1
ATOM 2970 N N . ALA A 1 394 ? -3.587 2.394 -42.308 1.00 78.38 394 ALA A N 1
ATOM 2971 C CA . ALA A 1 394 ? -4.627 2.687 -43.293 1.00 78.38 394 ALA A CA 1
ATOM 2972 C C . ALA A 1 394 ? -4.378 4.026 -44.013 1.00 78.38 394 ALA A C 1
ATOM 2974 O O . ALA A 1 394 ? -4.517 4.101 -45.233 1.00 78.38 394 ALA A O 1
ATOM 2975 N N . LEU A 1 395 ? -3.951 5.064 -43.286 1.00 78.81 395 LEU A N 1
ATOM 2976 C CA . LEU A 1 395 ? -3.583 6.357 -43.867 1.00 78.81 395 LEU A CA 1
ATOM 2977 C C . LEU A 1 395 ? -2.367 6.232 -44.800 1.00 78.81 395 LEU A C 1
ATOM 2979 O O . LEU A 1 395 ? -2.394 6.747 -45.917 1.00 78.81 395 LEU A O 1
ATOM 2983 N N . LEU A 1 396 ? -1.334 5.495 -44.383 1.00 79.25 396 LEU A N 1
ATOM 2984 C CA . LEU A 1 396 ? -0.147 5.215 -45.196 1.00 79.25 396 LEU A CA 1
ATOM 2985 C C . LEU A 1 396 ? -0.465 4.356 -46.422 1.00 79.25 396 LEU A C 1
ATOM 2987 O O . LEU A 1 396 ? 0.122 4.577 -47.473 1.00 79.25 396 LEU A O 1
ATOM 2991 N N . ALA A 1 397 ? -1.416 3.425 -46.335 1.00 79.38 397 ALA A N 1
ATOM 2992 C CA . ALA A 1 397 ? -1.870 2.639 -47.479 1.00 79.38 397 ALA A CA 1
ATOM 2993 C C . ALA A 1 397 ? -2.609 3.507 -48.510 1.00 79.38 397 ALA A C 1
ATOM 2995 O O . ALA A 1 397 ? -2.410 3.333 -49.710 1.00 79.38 397 ALA A O 1
ATOM 2996 N N . VAL A 1 398 ? -3.412 4.481 -48.064 1.00 83.06 398 VAL A N 1
ATOM 2997 C CA . VAL A 1 398 ? -4.072 5.455 -48.952 1.00 83.06 398 VAL A CA 1
ATOM 2998 C C . VAL A 1 398 ? -3.043 6.377 -49.614 1.00 83.06 398 VAL A C 1
ATOM 3000 O O . VAL A 1 398 ? -3.099 6.584 -50.826 1.00 83.06 398 VAL A O 1
ATOM 3003 N N . ILE A 1 399 ? -2.070 6.881 -48.848 1.00 78.88 399 ILE A N 1
ATOM 3004 C CA . ILE A 1 399 ? -0.972 7.712 -49.370 1.00 78.88 399 ILE A CA 1
ATOM 3005 C C . ILE A 1 399 ? -0.100 6.906 -50.343 1.00 78.88 399 ILE A C 1
ATOM 3007 O O . ILE A 1 399 ? 0.206 7.384 -51.431 1.00 78.88 399 ILE A O 1
ATOM 3011 N N . GLY A 1 400 ? 0.249 5.669 -49.989 1.00 74.50 400 GLY A N 1
ATOM 3012 C CA . GLY A 1 400 ? 1.049 4.759 -50.805 1.00 74.50 400 GLY A CA 1
ATOM 3013 C C . GLY A 1 400 ? 0.349 4.358 -52.101 1.00 74.50 400 GLY A C 1
ATOM 3014 O O . GLY A 1 400 ? 0.979 4.363 -53.152 1.00 74.50 400 GLY A O 1
ATOM 3015 N N . ALA A 1 401 ? -0.961 4.095 -52.067 1.00 73.81 401 ALA A N 1
ATOM 3016 C CA . ALA A 1 401 ? -1.749 3.841 -53.273 1.00 73.81 401 ALA A CA 1
ATOM 3017 C C . ALA A 1 401 ? -1.814 5.078 -54.186 1.00 73.81 401 ALA A C 1
ATOM 3019 O O . ALA A 1 401 ? -1.663 4.953 -55.401 1.00 73.81 401 ALA A O 1
ATOM 3020 N N . GLY A 1 402 ? -1.969 6.276 -53.608 1.00 74.62 402 GLY A N 1
ATOM 3021 C CA . GLY A 1 402 ? -1.906 7.537 -54.350 1.00 74.62 402 GLY A CA 1
ATOM 3022 C C . GLY A 1 402 ? -0.528 7.797 -54.969 1.00 74.62 402 GLY A C 1
ATOM 3023 O O . GLY A 1 402 ? -0.434 8.198 -56.125 1.00 74.62 402 GLY A O 1
ATOM 3024 N N . PHE A 1 403 ? 0.549 7.510 -54.236 1.00 68.06 403 PHE A N 1
ATOM 3025 C CA . PHE A 1 403 ? 1.927 7.691 -54.695 1.00 68.06 403 PHE A CA 1
ATOM 3026 C C . PHE A 1 403 ? 2.336 6.668 -55.769 1.00 68.06 403 PHE A C 1
ATOM 3028 O O . PHE A 1 403 ? 2.963 7.035 -56.765 1.00 68.06 403 PHE A O 1
ATOM 3035 N N . ALA A 1 404 ? 1.934 5.403 -55.619 1.00 61.41 404 ALA A N 1
ATOM 3036 C CA . ALA A 1 404 ? 2.181 4.341 -56.597 1.00 61.41 404 ALA A CA 1
ATOM 3037 C C . ALA A 1 404 ? 1.457 4.596 -57.930 1.00 61.41 404 ALA A C 1
ATOM 3039 O O . ALA A 1 404 ? 2.011 4.314 -58.990 1.00 61.41 404 ALA A O 1
ATOM 3040 N N . PHE A 1 405 ? 0.257 5.186 -57.891 1.00 71.88 405 PHE A N 1
ATOM 3041 C CA . PHE A 1 405 ? -0.462 5.610 -59.096 1.00 71.88 405 PHE A CA 1
ATOM 3042 C C . PHE A 1 405 ? 0.262 6.743 -59.846 1.00 71.88 405 PHE A C 1
ATOM 3044 O O . PHE A 1 405 ? 0.239 6.789 -61.071 1.00 71.88 405 PHE A O 1
ATOM 3051 N N . VAL A 1 406 ? 0.939 7.643 -59.124 1.00 67.06 406 VAL A N 1
ATOM 3052 C CA . VAL A 1 406 ? 1.639 8.804 -59.706 1.00 67.06 406 VAL A CA 1
ATOM 3053 C C . VAL A 1 406 ? 3.043 8.459 -60.228 1.00 67.06 406 VAL A C 1
ATOM 3055 O O . VAL A 1 406 ? 3.530 9.127 -61.136 1.00 67.06 406 VAL A O 1
ATOM 3058 N N . THR A 1 407 ? 3.705 7.423 -59.698 1.00 58.34 407 THR A N 1
ATOM 3059 C CA . THR A 1 407 ? 5.140 7.146 -59.952 1.00 58.34 407 THR A CA 1
ATOM 3060 C C . THR A 1 407 ? 5.429 5.844 -60.713 1.00 58.34 407 THR A C 1
ATOM 3062 O O . THR A 1 407 ? 6.581 5.416 -60.800 1.00 58.34 407 THR A O 1
ATOM 3065 N N . GLN A 1 408 ? 4.405 5.230 -61.316 1.00 54.31 408 GLN A N 1
ATOM 3066 C CA . GLN A 1 408 ? 4.442 3.898 -61.941 1.00 54.31 408 GLN A CA 1
ATOM 3067 C C . GLN A 1 408 ? 5.594 3.658 -62.948 1.00 54.31 408 GLN A C 1
ATOM 3069 O O . GLN A 1 408 ? 6.073 2.528 -63.058 1.00 54.31 408 GLN A O 1
ATOM 3074 N N . ASP A 1 409 ? 6.089 4.690 -63.638 1.00 55.44 409 ASP A N 1
ATOM 3075 C CA . ASP A 1 409 ? 7.149 4.551 -64.651 1.00 55.44 409 ASP A CA 1
ATOM 3076 C C . ASP A 1 409 ? 8.591 4.603 -64.098 1.00 55.44 409 ASP A C 1
ATOM 3078 O O . ASP A 1 409 ? 9.529 4.251 -64.812 1.00 55.44 409 ASP A O 1
ATOM 3082 N N . GLN A 1 410 ? 8.807 4.975 -62.827 1.00 57.00 410 GLN A N 1
ATOM 3083 C CA . GLN A 1 410 ? 10.159 5.188 -62.270 1.00 57.00 410 GLN A CA 1
ATOM 3084 C C . GLN A 1 410 ? 10.780 3.973 -61.544 1.00 57.00 410 GLN A C 1
ATOM 3086 O O . GLN A 1 410 ? 11.996 3.928 -61.378 1.00 57.00 410 GLN A O 1
ATOM 3091 N N . TRP A 1 411 ? 9.996 2.967 -61.135 1.00 48.47 411 TRP A N 1
ATOM 3092 C CA . TRP A 1 411 ? 10.450 1.925 -60.185 1.00 48.47 411 TRP A CA 1
ATOM 3093 C C . TRP A 1 411 ? 10.889 0.587 -60.808 1.00 48.47 411 TRP A C 1
ATOM 3095 O O . TRP A 1 411 ? 11.429 -0.272 -60.110 1.00 48.47 411 TRP A O 1
ATOM 3105 N N . ARG A 1 412 ? 10.712 0.391 -62.123 1.00 52.59 412 ARG A N 1
ATOM 3106 C CA . ARG A 1 412 ? 11.098 -0.858 -62.819 1.00 52.59 412 ARG A CA 1
ATOM 3107 C C . ARG A 1 412 ? 12.578 -1.268 -62.645 1.00 52.59 412 ARG A C 1
ATOM 3109 O O . ARG A 1 412 ? 12.804 -2.457 -62.457 1.00 52.59 412 ARG A O 1
ATOM 3116 N N . PRO A 1 413 ? 13.568 -0.353 -62.621 1.00 52.16 413 PRO A N 1
ATOM 3117 C CA . PRO A 1 413 ? 14.975 -0.724 -62.425 1.00 52.16 413 PRO A CA 1
ATOM 3118 C C . PRO A 1 413 ? 15.322 -1.201 -61.002 1.00 52.16 413 PRO A C 1
ATOM 3120 O O . PRO A 1 413 ? 16.340 -1.857 -60.810 1.00 52.16 413 PRO A O 1
ATOM 3123 N N . GLN A 1 414 ? 14.500 -0.886 -59.991 1.00 50.62 414 GLN A N 1
ATOM 3124 C CA . GLN A 1 414 ? 14.782 -1.235 -58.588 1.00 50.62 414 GLN A CA 1
ATOM 3125 C C . GLN A 1 414 ? 14.317 -2.652 -58.213 1.00 50.62 414 GLN A C 1
ATOM 3127 O O . GLN A 1 414 ? 14.873 -3.269 -57.306 1.00 50.62 414 GLN A O 1
ATOM 3132 N N . LEU A 1 415 ? 13.342 -3.205 -58.939 1.00 49.41 415 LEU A N 1
ATOM 3133 C CA . LEU A 1 415 ? 12.875 -4.585 -58.759 1.00 49.41 415 LEU A CA 1
ATOM 3134 C C . LEU A 1 415 ? 13.893 -5.629 -59.251 1.00 49.41 415 LEU A C 1
ATOM 3136 O O . LEU A 1 415 ? 13.953 -6.721 -58.688 1.00 49.41 415 LEU A O 1
ATOM 3140 N N . ASP A 1 416 ? 14.742 -5.284 -60.223 1.00 45.00 416 ASP A N 1
ATOM 3141 C CA . ASP A 1 416 ? 15.835 -6.155 -60.685 1.00 45.00 416 ASP A CA 1
ATOM 3142 C C . ASP A 1 416 ? 17.006 -6.208 -59.681 1.00 45.00 416 ASP A C 1
ATOM 3144 O O . ASP A 1 416 ? 17.703 -7.220 -59.578 1.00 45.00 416 ASP A O 1
ATOM 3148 N N . ALA A 1 417 ? 17.177 -5.172 -58.849 1.00 43.09 417 ALA A N 1
ATOM 3149 C CA . ALA A 1 417 ? 18.161 -5.164 -57.763 1.00 43.09 417 ALA A CA 1
ATOM 3150 C C . ALA A 1 417 ? 17.780 -6.110 -56.601 1.00 43.09 417 ALA A C 1
ATOM 3152 O O . ALA A 1 417 ? 18.656 -6.678 -55.948 1.00 43.09 417 ALA A O 1
ATOM 3153 N N . TRP A 1 418 ? 16.481 -6.350 -56.385 1.00 38.56 418 TRP A N 1
ATOM 3154 C CA . TRP A 1 418 ? 15.944 -7.194 -55.306 1.00 38.56 418 TRP A CA 1
ATOM 3155 C C . TRP A 1 418 ? 16.320 -8.684 -55.434 1.00 38.56 418 TRP A C 1
ATOM 3157 O O . TRP A 1 418 ? 16.470 -9.379 -54.430 1.00 38.56 418 TRP A O 1
ATOM 3167 N N . TRP A 1 419 ? 16.540 -9.183 -56.655 1.00 39.56 419 TRP A N 1
ATOM 3168 C CA . TRP A 1 419 ? 16.864 -10.596 -56.905 1.00 39.56 419 TRP A CA 1
ATOM 3169 C C . TRP A 1 419 ? 18.352 -10.952 -56.745 1.00 39.56 419 TRP A C 1
ATOM 3171 O O . TRP A 1 419 ? 18.693 -12.132 -56.663 1.00 39.56 419 TRP A O 1
ATOM 3181 N N . THR A 1 420 ? 19.239 -9.959 -56.637 1.00 42.66 420 THR A N 1
ATOM 3182 C CA . THR A 1 420 ? 20.704 -10.160 -56.648 1.00 42.66 420 THR A CA 1
ATOM 3183 C C . THR A 1 420 ? 21.323 -10.161 -55.238 1.00 42.66 420 THR A C 1
ATOM 3185 O O . THR A 1 420 ? 22.535 -10.245 -55.082 1.00 42.66 420 THR A O 1
ATOM 3188 N N . TYR A 1 421 ? 20.504 -10.128 -54.180 1.00 37.22 421 TYR A N 1
ATOM 3189 C CA . TYR A 1 421 ? 20.959 -9.967 -52.788 1.00 37.22 421 TYR A CA 1
ATOM 3190 C C . TYR A 1 421 ? 21.413 -11.273 -52.091 1.00 37.22 421 TYR A C 1
ATOM 3192 O O . TYR A 1 421 ? 21.706 -11.295 -50.900 1.00 37.22 421 TYR A O 1
ATOM 3200 N N . LYS A 1 422 ? 21.505 -12.399 -52.814 1.00 41.09 422 LYS A N 1
ATOM 3201 C CA . LYS A 1 422 ? 22.029 -13.674 -52.285 1.00 41.09 422 LYS A CA 1
ATOM 3202 C C . LYS A 1 422 ? 23.503 -13.871 -52.654 1.00 41.09 422 LYS A C 1
ATOM 3204 O O . LYS A 1 422 ? 23.816 -14.706 -53.499 1.00 41.09 422 LYS A O 1
ATOM 3209 N N . ARG A 1 423 ? 24.397 -13.112 -52.016 1.00 36.50 423 ARG A N 1
ATOM 3210 C CA . ARG A 1 423 ? 25.802 -13.480 -51.728 1.00 36.50 423 ARG A CA 1
ATOM 3211 C C . ARG A 1 423 ? 26.518 -12.282 -51.105 1.00 36.50 423 ARG A C 1
ATOM 3213 O O . ARG A 1 423 ? 27.053 -11.446 -51.818 1.00 36.50 423 ARG A O 1
ATOM 3220 N N . PHE A 1 424 ? 26.574 -12.245 -49.783 1.00 36.28 424 PHE A N 1
ATOM 3221 C CA . PHE A 1 424 ? 27.641 -11.541 -49.081 1.00 36.28 424 PHE A CA 1
ATOM 3222 C C . PHE A 1 424 ? 28.341 -12.553 -48.185 1.00 36.28 424 PHE A C 1
ATOM 3224 O O . PHE A 1 424 ? 28.036 -12.664 -47.014 1.00 36.28 424 PHE A O 1
ATOM 3231 N N . VAL A 1 425 ? 29.202 -13.358 -48.808 1.00 33.56 425 VAL A N 1
ATOM 3232 C CA . VAL A 1 425 ? 30.399 -13.938 -48.192 1.00 33.56 425 VAL A CA 1
ATOM 3233 C C . VAL A 1 425 ? 31.423 -13.999 -49.320 1.00 33.56 425 VAL A C 1
ATOM 3235 O O . VAL A 1 425 ? 31.187 -14.672 -50.328 1.00 33.56 425 VAL A O 1
ATOM 3238 N N . HIS A 1 426 ? 32.538 -13.294 -49.168 1.00 35.69 426 HIS A N 1
ATOM 3239 C CA . HIS A 1 426 ? 33.784 -13.697 -49.803 1.00 35.69 426 HIS A CA 1
ATOM 3240 C C . HIS A 1 426 ? 34.733 -14.114 -48.686 1.00 35.69 426 HIS A C 1
ATOM 3242 O O . HIS A 1 426 ? 35.129 -13.296 -47.866 1.00 35.69 426 HIS A O 1
ATOM 3248 N N . SER A 1 427 ? 35.041 -15.409 -48.653 1.00 38.97 427 SER A N 1
ATOM 3249 C CA . SER A 1 427 ? 36.287 -15.910 -48.092 1.00 38.97 427 SER A CA 1
ATOM 3250 C C . SER A 1 427 ? 37.428 -15.351 -48.941 1.00 38.97 427 SER A C 1
ATOM 3252 O O . SER A 1 427 ? 37.324 -15.410 -50.167 1.00 38.97 427 SER A O 1
ATOM 3254 N N . ASP A 1 428 ? 38.483 -14.879 -48.288 1.00 39.62 428 ASP A N 1
ATOM 3255 C CA . ASP A 1 428 ? 39.739 -14.367 -48.857 1.00 39.62 428 ASP A CA 1
ATOM 3256 C C . ASP A 1 428 ? 39.761 -12.848 -49.117 1.00 39.62 428 ASP A C 1
ATOM 3258 O O . ASP A 1 428 ? 39.464 -12.387 -50.213 1.00 39.62 428 ASP A O 1
ATOM 3262 N N . GLU A 1 429 ? 40.121 -12.058 -48.096 1.00 36.09 429 GLU A N 1
ATOM 3263 C CA . GLU A 1 429 ? 41.346 -11.228 -48.056 1.00 36.09 429 GLU A CA 1
ATOM 3264 C C . GLU A 1 429 ? 41.383 -10.324 -46.800 1.00 36.09 429 GLU A C 1
ATOM 3266 O O . GLU A 1 429 ? 40.371 -9.810 -46.340 1.00 36.09 429 GLU A O 1
ATOM 3271 N N . GLU A 1 430 ? 42.592 -10.198 -46.249 1.00 38.38 430 GLU A N 1
ATOM 3272 C CA . GLU A 1 430 ? 43.093 -9.440 -45.087 1.00 38.38 430 GLU A CA 1
ATOM 3273 C C . GLU A 1 430 ? 42.208 -8.366 -44.409 1.00 38.38 430 GLU A C 1
ATOM 3275 O O . GLU A 1 430 ? 41.822 -7.366 -45.012 1.00 38.38 430 GLU A O 1
ATOM 3280 N N . LEU A 1 431 ? 42.081 -8.496 -43.076 1.00 37.25 431 LEU A N 1
ATOM 3281 C CA . LEU A 1 431 ? 41.729 -7.429 -42.125 1.00 37.25 431 LEU A CA 1
ATOM 3282 C C . LEU A 1 431 ? 42.566 -6.164 -42.396 1.00 37.25 431 LEU A C 1
ATOM 3284 O O . LEU A 1 431 ? 43.797 -6.218 -42.337 1.00 37.25 431 LEU A O 1
ATOM 3288 N N . ARG A 1 432 ? 41.923 -5.017 -42.650 1.00 46.25 432 ARG A N 1
ATOM 3289 C CA . ARG A 1 432 ? 42.613 -3.727 -42.837 1.00 46.25 432 ARG A CA 1
ATOM 3290 C C . ARG A 1 432 ? 42.059 -2.625 -41.939 1.00 46.25 432 ARG A C 1
ATOM 3292 O O . ARG A 1 432 ? 40.866 -2.574 -41.656 1.00 46.25 432 ARG A O 1
ATOM 3299 N N . ALA A 1 433 ? 42.984 -1.772 -41.494 1.00 39.47 433 ALA A N 1
ATOM 3300 C CA . ALA A 1 433 ? 42.790 -0.745 -40.479 1.00 39.47 433 ALA A CA 1
ATOM 3301 C C . ALA A 1 433 ? 41.768 0.327 -40.896 1.00 39.47 433 ALA A C 1
ATOM 3303 O O . ALA A 1 433 ? 41.849 0.884 -41.992 1.00 39.47 433 ALA A O 1
ATOM 3304 N N . GLY A 1 434 ? 40.839 0.634 -39.990 1.00 39.69 434 GLY A N 1
ATOM 3305 C CA . GLY A 1 434 ? 39.834 1.682 -40.140 1.00 39.69 434 GLY A CA 1
ATOM 3306 C C . GLY A 1 434 ? 40.429 3.100 -40.169 1.00 39.69 434 GLY A C 1
ATOM 3307 O O . GLY A 1 434 ? 41.572 3.327 -39.756 1.00 39.69 434 GLY A O 1
ATOM 3308 N N . PRO A 1 435 ? 39.669 4.095 -40.653 1.00 36.84 435 PRO A N 1
ATOM 3309 C CA . PRO A 1 435 ? 40.176 5.438 -40.879 1.00 36.84 435 PRO A CA 1
ATOM 3310 C C . PRO A 1 435 ? 40.168 6.253 -39.582 1.00 36.84 435 PRO A C 1
ATOM 3312 O O . PRO A 1 435 ? 39.277 7.062 -39.397 1.00 36.84 435 PRO A O 1
ATOM 3315 N N . THR A 1 436 ? 41.159 6.052 -38.705 1.00 37.59 436 THR A N 1
ATOM 3316 C CA . THR A 1 436 ? 41.730 7.062 -37.780 1.00 37.59 436 THR A CA 1
ATOM 3317 C C . THR A 1 436 ? 42.720 6.398 -36.822 1.00 37.59 436 THR A C 1
ATOM 3319 O O . THR A 1 436 ? 42.295 5.706 -35.908 1.00 37.59 436 THR A O 1
ATOM 3322 N N . GLY A 1 437 ? 44.022 6.659 -36.991 1.00 37.03 437 GLY A N 1
ATOM 3323 C CA . GLY A 1 437 ? 45.043 6.778 -35.928 1.00 37.03 437 GLY A CA 1
ATOM 3324 C C . GLY A 1 437 ? 45.319 5.639 -34.928 1.00 37.03 437 GLY A C 1
ATOM 3325 O O . GLY A 1 437 ? 46.333 5.718 -34.242 1.00 37.03 437 GLY A O 1
ATOM 3326 N N . ALA A 1 438 ? 44.493 4.602 -34.832 1.00 39.75 438 ALA A N 1
ATOM 3327 C CA . ALA A 1 438 ? 44.701 3.427 -33.999 1.00 39.75 438 ALA A CA 1
ATOM 3328 C C . ALA A 1 438 ? 44.838 2.219 -34.928 1.00 39.75 438 ALA A C 1
ATOM 3330 O O . ALA A 1 438 ? 43.914 1.900 -35.673 1.00 39.75 438 ALA A O 1
ATOM 3331 N N . GLU A 1 439 ? 45.986 1.542 -34.899 1.00 49.69 439 GLU A N 1
ATOM 3332 C CA . GLU A 1 439 ? 46.313 0.361 -35.723 1.00 49.69 439 GLU A CA 1
ATOM 3333 C C . GLU A 1 439 ? 45.401 -0.868 -35.456 1.00 49.69 439 GLU A C 1
ATOM 3335 O O . GLU A 1 439 ? 45.704 -1.979 -35.881 1.00 49.69 439 GLU A O 1
ATOM 3340 N N . SER A 1 440 ? 44.278 -0.687 -34.753 1.00 71.19 440 SER A N 1
ATOM 3341 C CA . SER A 1 440 ? 43.455 -1.723 -34.132 1.00 71.19 440 SER A CA 1
ATOM 3342 C C . SER A 1 440 ? 41.960 -1.684 -34.491 1.00 71.19 440 SER A C 1
ATOM 3344 O O . SER A 1 440 ? 41.228 -2.504 -33.955 1.00 71.19 440 SER A O 1
ATOM 3346 N N . ALA A 1 441 ? 41.460 -0.799 -35.364 1.00 83.06 441 ALA A N 1
ATOM 3347 C CA . ALA A 1 441 ? 40.039 -0.809 -35.767 1.00 83.06 441 ALA A CA 1
ATOM 3348 C C . ALA A 1 441 ? 39.806 -1.509 -37.124 1.00 83.06 441 ALA A C 1
ATOM 3350 O O . ALA A 1 441 ? 40.632 -1.359 -38.020 1.00 83.06 441 ALA A O 1
ATOM 3351 N N . PHE A 1 442 ? 38.698 -2.235 -37.312 1.00 85.75 442 PHE A N 1
ATOM 3352 C CA . PHE A 1 442 ? 38.337 -2.925 -38.567 1.00 85.75 442 PHE A CA 1
ATOM 3353 C C . PHE A 1 442 ? 36.812 -3.095 -38.726 1.00 85.75 442 PHE A C 1
ATOM 3355 O O . PHE A 1 442 ? 36.055 -2.872 -37.787 1.00 85.75 442 PHE A O 1
ATOM 3362 N N . GLN A 1 443 ? 36.355 -3.516 -39.907 1.00 85.00 443 GLN A N 1
ATOM 3363 C CA . GLN A 1 443 ? 34.984 -3.977 -40.172 1.00 85.00 443 GLN A CA 1
ATOM 3364 C C . GLN A 1 443 ? 35.053 -5.287 -40.969 1.00 85.00 443 GLN A C 1
ATOM 3366 O O . GLN A 1 443 ? 35.898 -5.409 -41.852 1.00 85.00 443 GLN A O 1
ATOM 3371 N N . ASP A 1 444 ? 34.179 -6.255 -40.675 1.00 83.69 444 ASP A N 1
ATOM 3372 C CA . ASP A 1 444 ? 34.177 -7.573 -41.346 1.00 83.69 444 ASP A CA 1
ATOM 3373 C C . ASP A 1 444 ? 33.347 -7.615 -42.645 1.00 83.69 444 ASP A C 1
ATOM 3375 O O . ASP A 1 444 ? 33.265 -8.650 -43.304 1.00 83.69 444 ASP A O 1
ATOM 3379 N N . CYS A 1 445 ? 32.736 -6.498 -43.050 1.00 76.50 445 CYS A N 1
ATOM 3380 C CA . CYS A 1 445 ? 32.101 -6.372 -44.362 1.00 76.50 445 CYS A CA 1
ATOM 3381 C C . CYS A 1 445 ? 32.824 -5.376 -45.275 1.00 76.50 445 CYS A C 1
ATOM 3383 O O . CYS A 1 445 ? 33.859 -4.810 -44.933 1.00 76.50 445 CYS A O 1
ATOM 3385 N N . ARG A 1 446 ? 32.326 -5.260 -46.512 1.00 63.97 446 ARG A N 1
ATOM 3386 C CA . ARG A 1 446 ? 33.039 -4.643 -47.637 1.00 63.97 446 ARG A CA 1
ATOM 3387 C C . ARG A 1 446 ? 33.488 -3.213 -47.324 1.00 63.97 446 ARG A C 1
ATOM 3389 O O . ARG A 1 446 ? 32.714 -2.425 -46.804 1.00 63.97 446 ARG A O 1
ATOM 3396 N N . GLU A 1 447 ? 34.694 -2.846 -47.741 1.00 46.44 447 GLU A N 1
ATOM 3397 C CA . GLU A 1 447 ? 35.206 -1.477 -47.609 1.00 46.44 447 GLU A CA 1
ATOM 3398 C C . GLU A 1 447 ? 34.211 -0.429 -48.157 1.00 46.44 447 GLU A C 1
ATOM 3400 O O . GLU A 1 447 ? 33.690 -0.565 -49.269 1.00 46.44 447 GLU A O 1
ATOM 3405 N N . GLY A 1 448 ? 33.918 0.599 -47.352 1.00 50.88 448 GLY A N 1
ATOM 3406 C CA . GLY A 1 448 ? 32.932 1.642 -47.664 1.00 50.88 448 GLY A CA 1
ATOM 3407 C C . GLY A 1 448 ? 31.468 1.235 -47.455 1.00 50.88 448 GLY A C 1
ATOM 3408 O O . GLY A 1 448 ? 30.580 2.062 -47.663 1.00 50.88 448 GLY A O 1
ATOM 3409 N N . SER A 1 449 ? 31.206 -0.009 -47.045 1.00 62.16 449 SER A N 1
ATOM 3410 C CA . SER A 1 449 ? 29.895 -0.443 -46.572 1.00 62.16 449 SER A CA 1
ATOM 3411 C C . SER A 1 449 ? 29.664 0.043 -45.142 1.00 62.16 449 SER A C 1
ATOM 3413 O O . SER A 1 449 ? 30.540 -0.026 -44.282 1.00 62.16 449 SER A O 1
ATOM 3415 N N . THR A 1 450 ? 28.448 0.510 -44.885 1.00 63.88 450 THR A N 1
ATOM 3416 C CA . THR A 1 450 ? 27.941 0.806 -43.542 1.00 63.88 450 THR A CA 1
ATOM 3417 C C . THR A 1 450 ? 27.184 -0.392 -42.957 1.00 63.88 450 THR A C 1
ATOM 3419 O O . THR A 1 450 ? 26.364 -0.205 -42.067 1.00 63.88 450 THR A O 1
ATOM 3422 N N . ASP A 1 451 ? 27.397 -1.606 -43.487 1.00 72.00 451 ASP A N 1
ATOM 3423 C CA . ASP A 1 451 ? 26.578 -2.786 -43.179 1.00 72.00 451 ASP A CA 1
ATOM 3424 C C . ASP A 1 451 ? 27.060 -3.582 -41.940 1.00 72.00 451 ASP A C 1
ATOM 3426 O O . ASP A 1 451 ? 26.440 -4.583 -41.575 1.00 72.00 451 ASP A O 1
ATOM 3430 N N . CYS A 1 452 ? 28.153 -3.162 -41.285 1.00 81.75 452 CYS A N 1
ATOM 3431 C CA . CYS A 1 452 ? 28.653 -3.758 -40.038 1.00 81.75 452 CYS A CA 1
ATOM 3432 C C . CYS A 1 452 ? 29.219 -2.694 -39.096 1.00 81.75 452 CYS A C 1
ATOM 3434 O O . CYS A 1 452 ? 29.819 -1.719 -39.565 1.00 81.75 452 CYS A O 1
ATOM 3436 N N . PRO A 1 453 ? 29.145 -2.932 -37.776 1.00 90.50 453 PRO A N 1
ATOM 3437 C CA . PRO A 1 453 ? 29.767 -2.053 -36.800 1.00 90.50 453 PRO A CA 1
ATOM 3438 C C . PRO A 1 453 ? 31.291 -2.029 -36.962 1.00 90.50 453 PRO A C 1
ATOM 3440 O O . PRO A 1 453 ? 31.916 -3.039 -37.294 1.00 90.50 453 PRO A O 1
ATOM 3443 N N . VAL A 1 454 ? 31.896 -0.872 -36.685 1.00 90.56 454 VAL A N 1
ATOM 3444 C CA . VAL A 1 454 ? 33.351 -0.756 -36.531 1.00 90.56 454 VAL A CA 1
ATOM 3445 C C . VAL A 1 454 ? 33.762 -1.499 -35.266 1.00 90.56 454 VAL A C 1
ATOM 3447 O O . VAL A 1 454 ? 33.234 -1.245 -34.185 1.00 90.56 454 VAL A O 1
ATOM 3450 N N . MET A 1 455 ? 34.715 -2.408 -35.402 1.00 93.69 455 MET A N 1
ATOM 3451 C CA . MET A 1 455 ? 35.264 -3.226 -34.330 1.00 93.69 455 MET A CA 1
ATOM 3452 C C . MET A 1 455 ? 36.648 -2.717 -33.945 1.00 93.69 455 MET A C 1
ATOM 3454 O O . MET A 1 455 ? 37.421 -2.306 -34.802 1.00 93.69 455 MET A O 1
ATOM 3458 N N . VAL A 1 456 ? 36.976 -2.770 -32.660 1.00 95.00 456 VAL A N 1
ATOM 3459 C CA . VAL A 1 456 ? 38.259 -2.357 -32.091 1.00 95.00 456 VAL A CA 1
ATOM 3460 C C . VAL A 1 456 ? 38.912 -3.564 -31.434 1.00 95.00 456 VAL A C 1
ATOM 3462 O O . VAL A 1 456 ? 38.311 -4.210 -30.577 1.00 95.00 456 VAL A O 1
ATOM 3465 N N . VAL A 1 457 ? 40.139 -3.879 -31.843 1.00 94.44 457 VAL A N 1
ATOM 3466 C CA . VAL A 1 457 ? 40.964 -4.945 -31.273 1.00 94.44 457 VAL A CA 1
ATOM 3467 C C . VAL A 1 457 ? 41.370 -4.544 -29.863 1.00 94.44 457 VAL A C 1
ATOM 3469 O O . VAL A 1 457 ? 42.117 -3.586 -29.656 1.00 94.44 457 VAL A O 1
ATOM 3472 N N . ILE A 1 458 ? 40.909 -5.331 -28.902 1.00 95.50 458 ILE A N 1
ATOM 3473 C CA . ILE A 1 458 ? 41.288 -5.248 -27.505 1.00 95.50 458 ILE A CA 1
ATOM 3474 C C . ILE A 1 458 ? 42.514 -6.148 -27.303 1.00 95.50 458 ILE A C 1
ATOM 3476 O O . ILE A 1 458 ? 42.443 -7.350 -27.592 1.00 95.50 458 ILE A O 1
ATOM 3480 N N . PRO A 1 459 ? 43.661 -5.587 -26.880 1.00 92.56 459 PRO A N 1
ATOM 3481 C CA . PRO A 1 459 ? 44.897 -6.346 -26.735 1.00 92.56 459 PRO A CA 1
ATOM 3482 C C . PRO A 1 459 ? 44.774 -7.410 -25.645 1.00 92.56 459 PRO A C 1
ATOM 3484 O O . PRO A 1 459 ? 44.015 -7.261 -24.689 1.00 92.56 459 PRO A O 1
ATOM 3487 N N . GLU A 1 460 ? 45.575 -8.468 -25.772 1.00 93.38 460 GLU A N 1
ATOM 3488 C CA . GLU A 1 460 ? 45.773 -9.385 -24.654 1.00 93.38 460 GLU A CA 1
ATOM 3489 C C . GLU A 1 460 ? 46.462 -8.664 -23.488 1.00 93.38 460 GLU A C 1
ATOM 3491 O O . GLU A 1 460 ? 47.295 -7.771 -23.677 1.00 93.38 460 GLU A O 1
ATOM 3496 N N . GLY A 1 461 ? 46.140 -9.065 -22.265 1.00 93.38 461 GLY A N 1
ATOM 3497 C CA . GLY A 1 461 ? 46.770 -8.486 -21.090 1.00 93.38 461 GLY 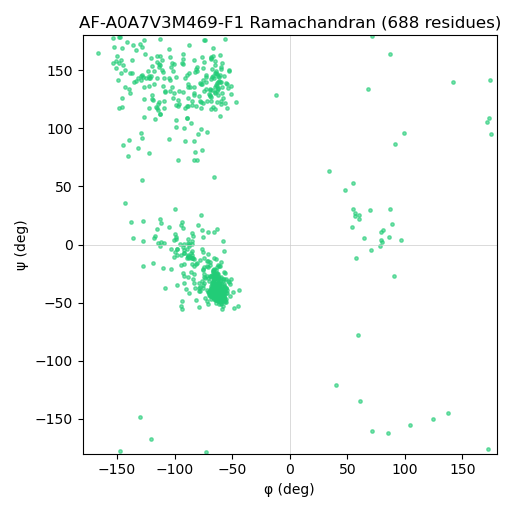A CA 1
ATOM 3498 C C . GLY A 1 461 ? 46.133 -8.944 -19.795 1.00 93.38 461 GLY A C 1
ATOM 3499 O O . GLY A 1 461 ? 45.249 -9.796 -19.772 1.00 93.38 461 GLY A O 1
ATOM 3500 N N . SER A 1 462 ? 46.602 -8.380 -18.688 1.00 94.50 462 SER A N 1
ATOM 3501 C CA . SER A 1 462 ? 46.022 -8.633 -17.368 1.00 94.50 462 SER A CA 1
ATOM 3502 C C . SER A 1 462 ? 45.568 -7.330 -16.737 1.00 94.50 462 SER A C 1
ATOM 3504 O O . SER A 1 462 ? 46.216 -6.309 -16.921 1.00 94.50 462 SER A O 1
ATOM 3506 N N . ALA A 1 463 ? 44.481 -7.349 -15.978 1.00 95.12 463 ALA A N 1
ATOM 3507 C CA . ALA A 1 463 ? 44.012 -6.170 -15.259 1.00 95.12 463 ALA A CA 1
ATOM 3508 C C . ALA A 1 463 ? 43.371 -6.560 -13.934 1.00 95.12 463 ALA A C 1
ATOM 3510 O O . ALA A 1 463 ? 42.912 -7.690 -13.756 1.00 95.12 463 ALA A O 1
ATOM 3511 N N . MET A 1 464 ? 43.318 -5.591 -13.026 1.00 96.00 464 MET A N 1
ATOM 3512 C CA . MET A 1 464 ? 42.484 -5.674 -11.837 1.00 96.00 464 MET A CA 1
ATOM 3513 C C . MET A 1 464 ? 41.065 -5.212 -12.187 1.00 96.00 464 MET A C 1
ATOM 3515 O O . MET A 1 464 ? 40.881 -4.091 -12.663 1.00 96.00 464 MET A O 1
ATOM 3519 N N . ILE A 1 465 ? 40.072 -6.067 -11.945 1.00 94.06 465 ILE A N 1
ATOM 3520 C CA . ILE A 1 465 ? 38.642 -5.756 -12.084 1.00 94.06 465 ILE A CA 1
ATOM 3521 C C . ILE A 1 465 ? 37.918 -5.953 -10.753 1.00 94.06 465 ILE A C 1
ATOM 3523 O O . ILE A 1 465 ? 38.410 -6.664 -9.879 1.00 94.06 465 ILE A O 1
ATOM 3527 N N . GLY A 1 466 ? 36.744 -5.352 -10.602 1.00 93.19 466 GLY A N 1
ATOM 3528 C CA . GLY A 1 466 ? 35.977 -5.347 -9.365 1.00 93.19 466 GLY A CA 1
ATOM 3529 C C . GLY A 1 466 ? 36.391 -4.238 -8.395 1.00 93.19 466 GLY A C 1
ATOM 3530 O O . GLY A 1 466 ? 37.010 -3.239 -8.772 1.00 93.19 466 GLY A O 1
ATOM 3531 N N . VAL A 1 467 ? 35.996 -4.415 -7.136 1.00 91.75 467 VAL A N 1
ATOM 3532 C CA . VAL A 1 467 ? 36.155 -3.455 -6.036 1.00 91.75 467 VAL A CA 1
ATOM 3533 C C . VAL A 1 467 ? 36.804 -4.143 -4.837 1.00 91.75 467 VAL A C 1
ATOM 3535 O O . VAL A 1 467 ? 36.515 -5.306 -4.551 1.00 91.75 467 VAL A O 1
ATOM 3538 N N . ALA A 1 468 ? 37.702 -3.451 -4.134 1.00 90.44 468 ALA A N 1
ATOM 3539 C CA . ALA A 1 468 ? 38.334 -3.991 -2.934 1.00 90.44 468 ALA A CA 1
ATOM 3540 C C . ALA A 1 468 ? 37.335 -4.029 -1.763 1.00 90.44 468 ALA A C 1
ATOM 3542 O O . ALA A 1 468 ? 36.559 -3.097 -1.574 1.00 90.44 468 ALA A O 1
ATOM 3543 N N . TYR A 1 469 ? 37.344 -5.095 -0.958 1.00 85.44 469 TYR A N 1
ATOM 3544 C CA . TYR A 1 469 ? 36.433 -5.210 0.194 1.00 85.44 469 TYR A CA 1
ATOM 3545 C C . TYR A 1 469 ? 36.649 -4.122 1.251 1.00 85.44 469 TYR A C 1
ATOM 3547 O O . TYR A 1 469 ? 35.708 -3.746 1.945 1.00 85.44 469 TYR A O 1
ATOM 3555 N N . ASP A 1 470 ? 37.883 -3.647 1.385 1.00 84.69 470 ASP A N 1
ATOM 3556 C CA . ASP A 1 470 ? 38.290 -2.586 2.299 1.00 84.69 470 ASP A CA 1
ATOM 3557 C C . ASP A 1 470 ? 38.169 -1.182 1.687 1.00 84.69 470 ASP A C 1
ATOM 3559 O O . ASP A 1 470 ? 38.523 -0.205 2.348 1.00 84.69 470 ASP A O 1
ATOM 3563 N N . ASP A 1 471 ? 37.631 -1.060 0.466 1.00 84.81 471 ASP A N 1
ATOM 3564 C CA . ASP A 1 471 ? 37.302 0.236 -0.120 1.00 84.81 471 ASP A CA 1
ATOM 3565 C C . ASP A 1 471 ? 36.183 0.905 0.708 1.00 84.81 471 ASP A C 1
ATOM 3567 O O . ASP A 1 471 ? 35.064 0.377 0.780 1.00 84.81 471 ASP A O 1
ATOM 3571 N N . PRO A 1 472 ? 36.448 2.060 1.347 1.00 77.62 472 PRO A N 1
ATOM 3572 C CA . PRO A 1 472 ? 35.503 2.691 2.262 1.00 77.62 472 PRO A CA 1
ATOM 3573 C C . PRO A 1 472 ? 34.291 3.311 1.553 1.00 77.62 472 PRO A C 1
ATOM 3575 O O . PRO A 1 472 ? 33.283 3.569 2.209 1.00 77.62 472 PRO A O 1
ATOM 3578 N N . GLU A 1 473 ? 34.374 3.567 0.243 1.00 79.12 473 GLU A N 1
ATOM 3579 C CA . GLU A 1 473 ? 33.280 4.133 -0.550 1.00 79.12 473 GLU A CA 1
ATOM 3580 C C . GLU A 1 473 ? 32.502 3.039 -1.290 1.00 79.12 473 GLU A C 1
ATOM 3582 O O . GLU A 1 473 ? 31.291 3.156 -1.448 1.00 79.12 473 GLU A O 1
ATOM 3587 N N . LEU A 1 474 ? 33.174 1.981 -1.749 1.00 81.94 474 LEU A N 1
ATOM 3588 C CA . LEU A 1 474 ? 32.616 1.033 -2.714 1.00 81.94 474 LEU A CA 1
ATOM 3589 C C . LEU A 1 474 ? 32.504 -0.404 -2.194 1.00 81.94 474 LEU A C 1
ATOM 3591 O O . LEU A 1 474 ? 31.765 -1.189 -2.788 1.00 81.94 474 LEU A O 1
ATOM 3595 N N . GLY A 1 475 ? 33.176 -0.766 -1.095 1.00 80.31 475 GLY A N 1
ATOM 3596 C CA . GLY A 1 475 ? 33.228 -2.147 -0.596 1.00 80.31 475 GLY A CA 1
ATOM 3597 C C . GLY A 1 475 ? 31.847 -2.753 -0.310 1.00 80.31 475 GLY A C 1
ATOM 3598 O O . GLY A 1 475 ? 31.631 -3.951 -0.506 1.00 80.31 475 GLY A O 1
ATOM 3599 N N . PHE A 1 476 ? 30.864 -1.920 0.054 1.00 83.12 476 PHE A N 1
ATOM 3600 C CA . PHE A 1 476 ? 29.483 -2.357 0.284 1.00 83.12 476 PHE A CA 1
ATOM 3601 C C . PHE A 1 476 ? 28.788 -2.877 -0.989 1.00 83.12 476 PHE A C 1
ATOM 3603 O O . PHE A 1 476 ? 27.942 -3.768 -0.892 1.00 83.12 476 PHE A O 1
ATOM 3610 N N . LEU A 1 477 ? 29.179 -2.402 -2.182 1.00 82.25 477 LEU A N 1
ATOM 3611 C CA . LEU A 1 477 ? 28.595 -2.832 -3.460 1.00 82.25 477 LEU A CA 1
ATOM 3612 C C . LEU A 1 477 ? 28.821 -4.323 -3.713 1.00 82.25 477 LEU A C 1
ATOM 3614 O O . LEU A 1 477 ? 27.993 -4.965 -4.354 1.00 82.25 477 LEU A O 1
ATOM 3618 N N . ILE A 1 478 ? 29.906 -4.888 -3.179 1.00 83.38 478 ILE A N 1
ATOM 3619 C CA . ILE A 1 478 ? 30.191 -6.321 -3.279 1.00 83.38 478 ILE A CA 1
ATOM 3620 C C . ILE A 1 478 ? 29.127 -7.112 -2.512 1.00 83.38 478 ILE A C 1
ATOM 3622 O O . ILE A 1 478 ? 28.550 -8.058 -3.042 1.00 83.38 478 ILE A O 1
ATOM 3626 N N . SER A 1 479 ? 28.814 -6.685 -1.284 1.00 78.44 479 SER A N 1
ATOM 3627 C CA . SER A 1 479 ? 27.814 -7.350 -0.439 1.00 78.44 479 SER A CA 1
ATOM 3628 C C . SER A 1 479 ? 26.384 -7.224 -0.976 1.00 78.44 479 SER A C 1
ATOM 3630 O O . SER A 1 479 ? 25.561 -8.105 -0.744 1.00 78.44 479 SER A O 1
ATOM 3632 N N . GLU A 1 480 ? 26.100 -6.168 -1.740 1.00 81.00 480 GLU A N 1
ATOM 3633 C CA . GLU A 1 480 ? 24.811 -5.964 -2.409 1.00 81.00 480 GLU A CA 1
ATOM 3634 C C . GLU A 1 480 ? 24.754 -6.598 -3.813 1.00 81.00 480 GLU A C 1
ATOM 3636 O O . GLU A 1 480 ? 23.708 -6.588 -4.459 1.00 81.00 480 GLU A O 1
ATOM 3641 N N . GLY A 1 481 ? 25.864 -7.168 -4.296 1.00 83.31 481 GLY A N 1
ATOM 3642 C CA . GLY A 1 481 ? 25.971 -7.789 -5.617 1.00 83.31 481 GLY A CA 1
ATOM 3643 C C . GLY A 1 481 ? 26.156 -6.813 -6.787 1.00 83.31 481 GLY A C 1
ATOM 3644 O O . GLY A 1 481 ? 26.203 -7.262 -7.934 1.00 83.31 481 GLY A O 1
ATOM 3645 N N . TYR A 1 482 ? 26.293 -5.510 -6.520 1.00 88.19 482 TYR A N 1
ATOM 3646 C CA . TYR A 1 482 ? 26.488 -4.433 -7.504 1.00 88.19 482 TYR A CA 1
ATOM 3647 C C . TYR A 1 482 ? 27.951 -4.214 -7.929 1.00 88.19 482 TYR A C 1
ATOM 3649 O O . TYR A 1 482 ? 28.221 -3.371 -8.786 1.00 88.19 482 TYR A O 1
ATOM 3657 N N . ALA A 1 483 ? 28.889 -4.994 -7.399 1.00 89.12 483 ALA A N 1
ATOM 3658 C CA . ALA A 1 483 ? 30.256 -5.099 -7.900 1.00 89.12 483 ALA A CA 1
ATOM 3659 C C . ALA A 1 483 ? 30.802 -6.513 -7.669 1.00 89.12 483 ALA A C 1
ATOM 3661 O O . ALA A 1 483 ? 30.349 -7.224 -6.771 1.00 89.12 483 ALA A O 1
ATOM 3662 N N . LEU A 1 484 ? 31.790 -6.917 -8.466 1.00 89.38 484 LEU A N 1
ATOM 3663 C CA . LEU A 1 484 ? 32.582 -8.113 -8.182 1.00 89.38 484 LEU A CA 1
ATOM 3664 C C . LEU A 1 484 ? 33.685 -7.786 -7.159 1.00 89.38 484 LEU A C 1
ATOM 3666 O O . LEU A 1 484 ? 34.184 -6.657 -7.155 1.00 89.38 484 LEU A O 1
ATOM 3670 N N . PRO A 1 485 ? 34.121 -8.755 -6.332 1.00 91.50 485 PRO A N 1
ATOM 3671 C CA . PRO A 1 485 ? 35.342 -8.608 -5.552 1.00 91.50 485 PRO A CA 1
ATOM 3672 C C . PRO A 1 485 ? 36.549 -8.325 -6.448 1.00 91.50 485 PRO A C 1
ATOM 3674 O O . PRO A 1 485 ? 36.643 -8.873 -7.553 1.00 91.50 485 PRO A O 1
ATOM 3677 N N . LEU A 1 486 ? 37.475 -7.507 -5.943 1.00 93.88 486 LEU A N 1
ATOM 3678 C CA . LEU A 1 486 ? 38.714 -7.168 -6.629 1.00 93.88 486 LEU A CA 1
ATOM 3679 C C . LEU A 1 486 ? 39.490 -8.439 -6.971 1.00 93.88 486 LEU A C 1
ATOM 3681 O O . LEU A 1 486 ? 39.861 -9.214 -6.089 1.00 93.88 486 LEU A O 1
ATOM 3685 N N . GLN A 1 487 ? 39.756 -8.630 -8.255 1.00 94.12 487 GLN A N 1
ATOM 3686 C CA . GLN A 1 487 ? 40.447 -9.805 -8.761 1.00 94.12 487 GLN A CA 1
ATOM 3687 C C . GLN A 1 487 ? 41.302 -9.451 -9.970 1.00 94.12 487 GLN A C 1
ATOM 3689 O O . GLN A 1 487 ? 40.962 -8.572 -10.763 1.00 94.12 487 GLN A O 1
ATOM 3694 N N . GLN A 1 488 ? 42.415 -10.163 -10.109 1.00 96.06 488 GLN A N 1
ATOM 3695 C CA . GLN A 1 488 ? 43.219 -10.114 -11.316 1.00 96.06 488 GLN A CA 1
ATOM 3696 C C . GLN A 1 488 ? 42.625 -11.072 -12.345 1.00 96.06 488 GLN A C 1
ATOM 3698 O O . GLN A 1 488 ? 42.445 -12.255 -12.060 1.00 96.06 488 GLN A O 1
ATOM 3703 N N . ILE A 1 489 ? 42.389 -10.571 -13.550 1.00 94.81 489 ILE A N 1
ATOM 3704 C CA . ILE A 1 489 ? 42.022 -11.379 -14.713 1.00 94.81 489 ILE A CA 1
ATOM 3705 C C . ILE A 1 489 ? 43.109 -11.293 -15.777 1.00 94.81 489 ILE A C 1
ATOM 3707 O O . ILE A 1 489 ? 43.866 -10.321 -15.831 1.00 94.81 489 ILE A O 1
ATOM 3711 N N . THR A 1 490 ? 43.151 -12.296 -16.646 1.00 95.62 490 THR A N 1
ATOM 3712 C CA . THR A 1 490 ? 43.927 -12.278 -17.886 1.00 95.62 490 THR A CA 1
ATOM 3713 C C . THR A 1 490 ? 42.955 -12.450 -19.040 1.00 95.62 490 THR A C 1
ATOM 3715 O O . THR A 1 490 ? 42.181 -13.405 -19.045 1.00 95.62 490 THR A O 1
ATOM 3718 N N . MET A 1 491 ? 42.990 -11.523 -19.992 1.00 94.50 491 MET A N 1
ATOM 3719 C CA . MET A 1 491 ? 42.121 -11.530 -21.162 1.00 94.50 491 MET A CA 1
ATOM 3720 C C . MET A 1 491 ? 42.926 -11.882 -22.411 1.00 94.50 491 MET A C 1
ATOM 3722 O O . MET A 1 491 ? 44.001 -11.304 -22.613 1.00 94.50 491 MET A O 1
ATOM 3726 N N . PRO A 1 492 ? 42.439 -12.821 -23.245 1.00 94.62 492 PRO A N 1
ATOM 3727 C CA . PRO A 1 492 ? 43.003 -13.025 -24.570 1.00 94.62 492 PRO A CA 1
ATOM 3728 C C . PRO A 1 492 ? 42.725 -11.796 -25.438 1.00 94.62 492 PRO A C 1
ATOM 3730 O O . PRO A 1 492 ? 41.918 -10.939 -25.089 1.00 94.62 492 PRO A O 1
ATOM 3733 N N . ARG A 1 493 ? 43.364 -11.725 -26.604 1.00 94.25 493 ARG A N 1
ATOM 3734 C CA . ARG A 1 493 ? 43.007 -10.731 -27.617 1.00 94.25 493 ARG A CA 1
ATOM 3735 C C . ARG A 1 493 ? 41.606 -11.033 -28.168 1.00 94.25 493 ARG A C 1
ATOM 3737 O O . ARG A 1 493 ? 41.339 -12.167 -28.557 1.00 94.25 493 ARG A O 1
ATOM 3744 N N . PHE A 1 494 ? 40.749 -10.022 -28.260 1.00 96.06 494 PHE A N 1
ATOM 3745 C CA . PHE A 1 494 ? 39.406 -10.093 -28.859 1.00 96.06 494 PHE A CA 1
ATOM 3746 C C . PHE A 1 494 ? 39.059 -8.743 -29.496 1.00 96.06 494 PHE A C 1
ATOM 3748 O O . PHE A 1 494 ? 39.874 -7.825 -29.454 1.00 96.06 494 PHE A O 1
ATOM 3755 N N . ALA A 1 495 ? 37.894 -8.601 -30.120 1.00 96.19 495 ALA A N 1
ATOM 3756 C CA . ALA A 1 495 ? 37.438 -7.317 -30.651 1.00 96.19 495 ALA A CA 1
ATOM 3757 C C . ALA A 1 495 ? 36.080 -6.919 -30.072 1.00 96.19 495 ALA A C 1
ATOM 3759 O O . ALA A 1 495 ? 35.265 -7.788 -29.774 1.00 96.19 495 ALA A O 1
ATOM 3760 N N . VAL A 1 496 ? 35.832 -5.616 -29.935 1.00 97.81 496 VAL A N 1
ATOM 3761 C CA . VAL A 1 496 ? 34.590 -5.035 -29.391 1.00 97.81 496 VAL A CA 1
ATOM 3762 C C . VAL A 1 496 ? 34.091 -3.934 -30.316 1.00 97.81 496 VAL A C 1
ATOM 3764 O O . VAL A 1 496 ? 34.906 -3.198 -30.868 1.00 97.81 496 VAL A O 1
ATOM 3767 N N . SER A 1 497 ? 32.776 -3.798 -30.495 1.00 97.12 497 SER A N 1
ATOM 3768 C CA . SER A 1 497 ? 32.229 -2.684 -31.274 1.00 97.12 497 SER A CA 1
ATOM 3769 C C . SER A 1 497 ? 32.634 -1.335 -30.663 1.00 97.12 497 SER A C 1
ATOM 3771 O O . SER A 1 497 ? 32.501 -1.111 -29.457 1.00 97.12 497 SER A O 1
ATOM 3773 N N . GLN A 1 498 ? 33.146 -0.437 -31.507 1.00 95.12 498 GLN A N 1
ATOM 3774 C CA . GLN A 1 498 ? 33.738 0.847 -31.120 1.00 95.12 498 GLN A CA 1
ATOM 3775 C C . GLN A 1 498 ? 32.788 1.698 -30.265 1.00 95.12 498 GLN A C 1
ATOM 3777 O O . GLN A 1 498 ? 33.203 2.324 -29.287 1.00 95.12 498 GLN A O 1
ATOM 3782 N N . HIS A 1 499 ? 31.510 1.670 -30.622 1.00 95.94 499 HIS A N 1
ATOM 3783 C CA . HIS A 1 499 ? 30.389 2.249 -29.895 1.00 95.94 499 HIS A CA 1
ATOM 3784 C C . HIS A 1 499 ? 29.303 1.178 -29.664 1.00 95.94 499 HIS A C 1
ATOM 3786 O O . HIS A 1 499 ? 29.431 0.032 -30.119 1.00 95.94 499 HIS A O 1
ATOM 3792 N N . GLU A 1 500 ? 28.236 1.522 -28.943 1.00 98.19 500 GLU A N 1
ATOM 3793 C CA . GLU A 1 500 ? 27.043 0.678 -28.849 1.00 98.19 500 GLU A CA 1
ATOM 3794 C C . GLU A 1 500 ? 26.435 0.445 -30.235 1.00 98.19 500 GLU A C 1
ATOM 3796 O O . GLU A 1 500 ? 26.528 1.298 -31.121 1.00 98.19 500 GLU A O 1
ATOM 3801 N N . ILE A 1 501 ? 25.778 -0.701 -30.427 1.00 97.75 501 ILE A N 1
ATOM 3802 C CA . ILE A 1 501 ? 25.055 -0.979 -31.672 1.00 97.75 501 ILE A CA 1
ATOM 3803 C C . ILE A 1 501 ? 24.006 0.110 -31.888 1.00 97.75 501 ILE A C 1
ATOM 3805 O O . ILE A 1 501 ? 23.183 0.375 -31.009 1.00 97.75 501 ILE A O 1
ATOM 3809 N N . THR A 1 502 ? 24.039 0.753 -33.049 1.00 95.88 502 THR A N 1
ATOM 3810 C CA . THR A 1 502 ? 23.161 1.881 -33.362 1.00 95.88 502 THR A CA 1
ATOM 3811 C C . THR A 1 502 ? 21.828 1.430 -33.953 1.00 95.88 502 THR A C 1
ATOM 3813 O O . THR A 1 502 ? 21.618 0.261 -34.293 1.00 95.88 502 THR A O 1
ATOM 3816 N N . TRP A 1 503 ? 20.891 2.365 -34.106 1.00 93.06 503 TRP A N 1
ATOM 3817 C CA . TRP A 1 503 ? 19.664 2.108 -34.861 1.00 93.06 503 TRP A CA 1
ATOM 3818 C C . TRP A 1 503 ? 19.929 1.796 -36.337 1.00 93.06 503 TRP A C 1
ATOM 3820 O O . TRP A 1 503 ? 19.200 0.972 -36.894 1.00 93.06 503 TRP A O 1
ATOM 3830 N N . ALA A 1 504 ? 20.949 2.405 -36.956 1.00 90.00 504 ALA A N 1
ATOM 3831 C CA . ALA A 1 504 ? 21.371 2.069 -38.316 1.00 90.00 504 ALA A CA 1
ATOM 3832 C C . ALA A 1 504 ? 21.849 0.615 -38.400 1.00 90.00 504 ALA A C 1
ATOM 3834 O O . ALA A 1 504 ? 21.359 -0.142 -39.237 1.00 90.00 504 ALA A O 1
ATOM 3835 N N . ASP A 1 505 ? 22.719 0.206 -37.473 1.00 91.56 505 ASP A N 1
ATOM 3836 C CA . ASP A 1 505 ? 23.223 -1.167 -37.386 1.00 91.56 505 ASP A CA 1
ATOM 3837 C C . ASP A 1 505 ? 22.067 -2.170 -37.204 1.00 91.56 505 ASP A C 1
ATOM 3839 O O . ASP A 1 505 ? 21.929 -3.152 -37.938 1.00 91.56 505 ASP A O 1
ATOM 3843 N N . TRP A 1 506 ? 21.158 -1.888 -36.264 1.00 94.31 506 TRP A N 1
ATOM 3844 C CA . TRP A 1 506 ? 19.987 -2.727 -36.001 1.00 94.31 506 TRP A CA 1
ATOM 3845 C C . TRP A 1 506 ? 19.067 -2.861 -37.221 1.00 94.31 506 TRP A C 1
ATOM 3847 O O . TRP A 1 506 ? 18.539 -3.946 -37.493 1.00 94.31 506 TRP A O 1
ATOM 3857 N N . ALA A 1 507 ? 18.872 -1.773 -37.972 1.00 90.19 507 ALA A N 1
ATOM 3858 C CA . ALA A 1 507 ? 17.998 -1.745 -39.141 1.00 90.19 507 ALA A CA 1
ATOM 3859 C C . ALA A 1 507 ? 18.437 -2.739 -40.228 1.00 90.19 507 ALA A C 1
ATOM 3861 O O . ALA A 1 507 ? 17.583 -3.280 -40.932 1.00 90.19 507 ALA A O 1
ATOM 3862 N N . LEU A 1 508 ? 19.729 -3.056 -40.323 1.00 87.69 508 LEU A N 1
ATOM 3863 C CA . LEU A 1 508 ? 20.255 -4.059 -41.253 1.00 87.69 508 LEU A CA 1
ATOM 3864 C C . LEU A 1 508 ? 19.799 -5.475 -40.876 1.00 87.69 508 LEU A C 1
ATOM 3866 O O . LEU A 1 508 ? 19.338 -6.241 -41.728 1.00 87.69 508 LEU A O 1
ATOM 3870 N N . CYS A 1 509 ? 19.826 -5.802 -39.582 1.00 89.88 509 CYS A N 1
ATOM 3871 C CA . CYS A 1 509 ? 19.292 -7.066 -39.073 1.00 89.88 509 CYS A CA 1
ATOM 3872 C C . CYS A 1 509 ? 17.762 -7.159 -39.231 1.00 89.88 509 CYS A C 1
ATOM 3874 O O . CYS A 1 509 ? 17.194 -8.238 -39.433 1.00 89.88 509 CYS A O 1
ATOM 3876 N N . VAL A 1 510 ? 17.062 -6.025 -39.158 1.00 89.12 510 VAL A N 1
ATOM 3877 C CA . VAL A 1 510 ? 15.621 -5.958 -39.446 1.00 89.12 510 VAL A CA 1
ATOM 3878 C C . VAL A 1 510 ? 15.352 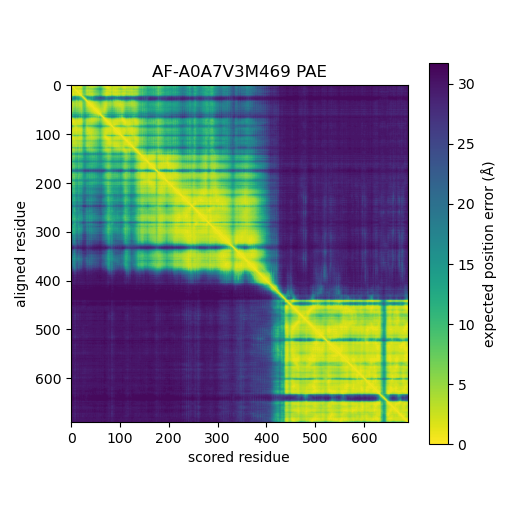-6.166 -40.937 1.00 89.12 510 VAL A C 1
ATOM 3880 O O . VAL A 1 510 ? 14.468 -6.945 -41.298 1.00 89.12 510 VAL A O 1
ATOM 3883 N N . ALA A 1 511 ? 16.138 -5.540 -41.815 1.00 84.69 511 ALA A N 1
ATOM 3884 C CA . ALA A 1 511 ? 16.025 -5.692 -43.264 1.00 84.69 511 ALA A CA 1
ATOM 3885 C C . ALA A 1 511 ? 16.269 -7.145 -43.713 1.00 84.69 511 ALA A C 1
ATOM 3887 O O . ALA A 1 511 ? 15.593 -7.637 -44.621 1.00 84.69 511 ALA A O 1
ATOM 3888 N N . SER A 1 512 ? 17.156 -7.869 -43.021 1.00 80.56 512 SER A N 1
ATOM 3889 C CA . SER A 1 512 ? 17.381 -9.308 -43.218 1.00 80.56 512 SER A CA 1
ATOM 3890 C C . SER A 1 512 ? 16.285 -10.202 -42.610 1.00 80.56 512 SER A C 1
ATOM 3892 O O . SER A 1 512 ? 16.303 -11.421 -42.795 1.00 80.56 512 SER A O 1
ATOM 3894 N N . ARG A 1 513 ? 15.301 -9.607 -41.915 1.00 85.88 513 ARG A N 1
ATOM 3895 C CA . ARG A 1 513 ? 14.213 -10.267 -41.169 1.00 85.88 513 ARG A CA 1
ATOM 3896 C C . ARG A 1 513 ? 14.696 -11.184 -40.046 1.00 85.88 513 ARG A C 1
ATOM 3898 O O . ARG A 1 513 ? 13.959 -12.082 -39.630 1.00 85.88 513 ARG A O 1
ATOM 3905 N N . ARG A 1 514 ? 15.921 -10.979 -39.559 1.00 88.25 514 ARG A N 1
ATOM 3906 C CA . ARG A 1 514 ? 16.489 -11.762 -38.458 1.00 88.25 514 ARG A CA 1
ATOM 3907 C C . ARG A 1 514 ? 16.234 -11.114 -37.098 1.00 88.25 514 ARG A C 1
ATOM 3909 O O . ARG A 1 514 ? 16.079 -11.842 -36.118 1.00 88.25 514 ARG A O 1
ATOM 3916 N N . CYS A 1 515 ? 16.090 -9.789 -37.071 1.00 91.12 515 CYS A N 1
ATOM 3917 C CA . CYS A 1 515 ? 15.699 -9.010 -35.899 1.00 91.12 515 CYS A CA 1
ATOM 3918 C C . CYS A 1 515 ? 14.287 -8.412 -36.049 1.00 91.12 515 CYS A C 1
ATOM 3920 O O . CYS A 1 515 ? 13.851 -8.118 -37.165 1.00 91.12 515 CYS A O 1
ATOM 3922 N N . PRO A 1 516 ? 13.550 -8.216 -34.942 1.00 92.06 516 PRO A N 1
ATOM 3923 C CA . PRO A 1 516 ? 12.256 -7.544 -34.970 1.00 92.06 516 PRO A CA 1
ATOM 3924 C C . PRO A 1 516 ? 12.394 -6.027 -35.144 1.00 92.06 516 PRO A C 1
ATOM 3926 O O . PRO A 1 516 ? 13.353 -5.411 -34.673 1.00 92.06 516 PRO A O 1
ATOM 3929 N N . GLU A 1 517 ? 11.374 -5.408 -35.742 1.00 89.75 517 GLU A N 1
ATOM 3930 C CA . GLU A 1 517 ? 11.189 -3.960 -35.640 1.00 89.75 517 GLU A CA 1
ATOM 3931 C C . GLU A 1 517 ? 10.934 -3.579 -34.178 1.00 89.75 517 GLU A C 1
ATOM 3933 O O . GLU A 1 517 ? 10.005 -4.076 -33.533 1.00 89.75 517 GLU A O 1
ATOM 3938 N N . LEU A 1 518 ? 11.775 -2.692 -33.652 1.00 87.75 518 LEU A N 1
ATOM 3939 C CA . LEU A 1 518 ? 11.625 -2.161 -32.305 1.00 87.75 518 LEU A CA 1
ATOM 3940 C C . LEU A 1 518 ? 10.742 -0.911 -32.336 1.00 87.75 518 LEU A C 1
ATOM 3942 O O . LEU A 1 518 ? 10.756 -0.129 -33.287 1.00 87.75 518 LEU A O 1
ATOM 3946 N N . VAL A 1 519 ? 9.951 -0.725 -31.279 1.00 78.44 519 VAL A N 1
ATOM 3947 C CA . VAL A 1 519 ? 9.041 0.421 -31.168 1.00 78.44 519 VAL A CA 1
ATOM 3948 C C . VAL A 1 519 ? 9.859 1.703 -31.058 1.00 78.44 519 VAL A C 1
ATOM 3950 O O . VAL A 1 519 ? 10.584 1.881 -30.079 1.00 78.44 519 VAL A O 1
ATOM 3953 N N . ARG A 1 520 ? 9.688 2.604 -32.031 1.00 78.94 520 ARG A N 1
ATOM 3954 C CA . ARG A 1 520 ? 10.209 3.970 -31.969 1.00 78.94 520 ARG A CA 1
ATOM 3955 C C . ARG A 1 520 ? 9.248 4.857 -31.169 1.00 78.94 520 ARG A C 1
ATOM 3957 O O . ARG A 1 520 ? 8.030 4.784 -31.327 1.00 78.94 520 ARG A O 1
ATOM 3964 N N . SER A 1 521 ? 9.800 5.664 -30.282 1.00 67.81 521 SER A N 1
ATOM 3965 C CA . SER A 1 521 ? 9.140 6.499 -29.282 1.00 67.81 521 SER A CA 1
ATOM 3966 C C . SER A 1 521 ? 9.402 7.999 -29.477 1.00 67.81 521 SER A C 1
ATOM 3968 O O . SER A 1 521 ? 8.931 8.804 -28.676 1.00 67.81 521 SER A O 1
ATOM 3970 N N . GLY A 1 522 ? 10.078 8.373 -30.569 1.00 67.69 522 GLY A N 1
ATOM 3971 C CA . GLY A 1 522 ? 10.359 9.756 -30.972 1.00 67.69 522 GLY A CA 1
ATOM 3972 C C . GLY A 1 522 ? 11.740 10.264 -30.551 1.00 67.69 522 GLY A C 1
ATOM 3973 O O . GLY A 1 522 ? 12.050 11.427 -30.787 1.00 67.69 522 GLY A O 1
ATOM 3974 N N . TRP A 1 523 ? 12.555 9.399 -29.946 1.00 65.94 523 TRP A N 1
ATOM 3975 C CA . TRP A 1 523 ? 13.881 9.696 -29.385 1.00 65.94 523 TRP A CA 1
ATOM 3976 C C . TRP A 1 523 ? 15.012 9.013 -30.166 1.00 65.94 523 TRP A C 1
ATOM 3978 O O . TRP A 1 523 ? 16.184 9.126 -29.814 1.00 65.94 523 TRP A O 1
ATOM 3988 N N . GLU A 1 524 ? 14.648 8.253 -31.197 1.00 73.62 524 GLU A N 1
ATOM 3989 C CA . GLU A 1 524 ? 15.542 7.435 -31.998 1.00 73.62 524 GLU A CA 1
ATOM 3990 C C . GLU A 1 524 ? 16.134 8.238 -33.160 1.00 73.62 524 GLU A C 1
ATOM 3992 O O . GLU A 1 524 ? 15.436 8.981 -33.847 1.00 73.62 524 GLU A O 1
ATOM 3997 N N . GLY A 1 525 ? 17.423 8.030 -33.401 1.00 78.50 525 GLY A N 1
ATOM 3998 C CA . GLY A 1 525 ? 18.181 8.537 -34.540 1.00 78.50 525 GLY A CA 1
ATOM 3999 C C . GLY A 1 525 ? 19.103 7.425 -35.013 1.00 78.50 525 GLY A C 1
ATOM 4000 O O . GLY A 1 525 ? 19.504 6.590 -34.202 1.00 78.50 525 GLY A O 1
ATOM 4001 N N . ASP A 1 526 ? 19.376 7.367 -36.311 1.00 85.50 526 ASP A N 1
ATOM 4002 C CA . ASP A 1 526 ? 20.125 6.259 -36.913 1.00 85.50 526 ASP A CA 1
ATOM 4003 C C . ASP A 1 526 ? 21.557 6.152 -36.350 1.00 85.50 526 ASP A C 1
ATOM 4005 O O . ASP A 1 526 ? 22.085 5.053 -36.241 1.00 85.50 526 ASP A O 1
ATOM 4009 N N . ASP A 1 527 ? 22.122 7.266 -35.882 1.00 89.12 527 ASP A N 1
ATOM 4010 C CA . ASP A 1 527 ? 23.430 7.409 -35.233 1.00 89.12 527 ASP A CA 1
ATOM 4011 C C . ASP A 1 527 ? 23.413 7.203 -33.706 1.00 89.12 527 ASP A C 1
ATOM 4013 O O . ASP A 1 527 ? 24.436 7.356 -33.045 1.00 89.12 527 ASP A O 1
ATOM 4017 N N . ARG A 1 528 ? 22.262 6.891 -33.108 1.00 94.31 528 ARG A N 1
ATOM 4018 C CA . ARG A 1 528 ? 22.114 6.710 -31.653 1.00 94.31 528 ARG A CA 1
ATOM 4019 C C . ARG A 1 528 ? 22.110 5.229 -31.289 1.00 94.31 528 ARG A C 1
ATOM 4021 O O . ARG A 1 528 ? 21.669 4.419 -32.110 1.00 94.31 528 ARG A O 1
ATOM 4028 N N . PRO A 1 529 ? 22.484 4.865 -30.048 1.00 96.62 529 PRO A N 1
ATOM 4029 C CA . PRO A 1 529 ? 22.368 3.491 -29.578 1.00 96.62 529 PRO A CA 1
ATOM 4030 C C . PRO A 1 529 ? 20.950 2.952 -29.747 1.00 96.62 529 PRO A C 1
ATOM 4032 O O . PRO A 1 529 ? 19.959 3.635 -29.445 1.00 96.62 529 PRO A O 1
ATOM 4035 N N . VAL A 1 530 ? 20.851 1.703 -30.195 1.00 96.38 530 VAL A N 1
ATOM 4036 C CA . VAL A 1 530 ? 19.590 0.976 -30.193 1.00 96.38 530 VAL A CA 1
ATOM 4037 C C . VAL A 1 530 ? 19.148 0.758 -28.748 1.00 96.38 530 VAL A C 1
ATOM 4039 O O . VAL A 1 530 ? 19.909 0.312 -27.892 1.00 96.38 530 VAL A O 1
ATOM 4042 N N . ILE A 1 531 ? 17.892 1.097 -28.472 1.00 94.62 531 ILE A N 1
ATOM 4043 C CA . ILE A 1 531 ? 17.284 1.013 -27.141 1.00 94.62 531 ILE A CA 1
ATOM 4044 C C . ILE A 1 531 ? 15.972 0.240 -27.204 1.00 94.62 531 ILE A C 1
ATOM 4046 O O . ILE A 1 531 ? 15.458 -0.051 -28.282 1.00 94.62 531 ILE A O 1
ATOM 4050 N N . ASN A 1 532 ? 15.398 -0.094 -26.043 1.00 93.38 532 ASN A N 1
ATOM 4051 C CA . ASN A 1 532 ? 14.228 -0.977 -25.943 1.00 93.38 532 ASN A CA 1
ATOM 4052 C C . ASN A 1 532 ? 14.475 -2.382 -26.525 1.00 93.38 532 ASN A C 1
ATOM 4054 O O . ASN A 1 532 ? 13.530 -3.079 -26.906 1.00 93.38 532 ASN A O 1
ATOM 4058 N N . VAL A 1 533 ? 15.736 -2.809 -26.540 1.00 95.31 533 VAL A N 1
ATOM 4059 C CA . VAL A 1 533 ? 16.163 -4.141 -26.962 1.00 95.31 533 VAL A CA 1
ATOM 4060 C C . VAL A 1 533 ? 16.315 -5.047 -25.741 1.00 95.31 533 VAL A C 1
ATOM 4062 O O . VAL A 1 533 ? 16.880 -4.665 -24.713 1.00 95.31 533 VAL A O 1
ATOM 4065 N N . SER A 1 534 ? 15.749 -6.248 -25.821 1.00 96.69 534 SER A N 1
ATOM 4066 C CA . SER A 1 534 ? 15.932 -7.270 -24.788 1.00 96.69 534 SER A CA 1
ATOM 4067 C C . SER A 1 534 ? 17.232 -8.043 -24.997 1.00 96.69 534 SER A C 1
ATOM 4069 O O . SER A 1 534 ? 17.743 -8.107 -26.112 1.00 96.69 534 SER A O 1
ATOM 4071 N N . TRP A 1 535 ? 17.750 -8.687 -23.951 1.00 97.19 535 TRP A N 1
ATOM 4072 C CA . TRP A 1 535 ? 18.962 -9.506 -24.062 1.00 97.19 535 TRP A CA 1
ATOM 4073 C C . TRP A 1 535 ? 18.827 -10.593 -25.138 1.00 97.19 535 TRP A C 1
ATOM 4075 O O . TRP A 1 535 ? 19.743 -10.823 -25.922 1.00 97.19 535 TRP A O 1
ATOM 4085 N N . SER A 1 536 ? 17.661 -11.246 -25.214 1.00 93.94 536 SER A N 1
ATOM 4086 C CA . SER A 1 536 ? 17.401 -12.284 -26.221 1.00 93.94 536 SER A CA 1
ATOM 4087 C C . SER A 1 536 ? 17.457 -11.747 -27.654 1.00 93.94 536 SER A C 1
ATOM 4089 O O . SER A 1 536 ? 17.872 -12.463 -28.560 1.00 93.94 536 SER A O 1
ATOM 4091 N N . GLU A 1 537 ? 17.053 -10.496 -27.861 1.00 96.81 537 GLU A N 1
ATOM 4092 C CA . GLU A 1 537 ? 17.119 -9.823 -29.160 1.00 96.81 537 GLU A CA 1
ATOM 4093 C C . GLU A 1 537 ? 18.538 -9.347 -29.482 1.00 96.81 537 GLU A C 1
ATOM 4095 O O . GLU A 1 537 ? 18.988 -9.532 -30.608 1.00 96.81 537 GLU A O 1
ATOM 4100 N N . ALA A 1 538 ? 19.267 -8.818 -28.496 1.00 97.75 538 ALA A N 1
ATOM 4101 C CA . ALA A 1 538 ? 20.682 -8.473 -28.633 1.00 97.75 538 ALA A CA 1
ATOM 4102 C C . ALA A 1 538 ? 21.527 -9.705 -29.009 1.00 97.75 538 ALA A C 1
ATOM 4104 O O . ALA A 1 538 ? 22.358 -9.648 -29.914 1.00 97.75 538 ALA A O 1
ATOM 4105 N N . ARG A 1 539 ? 21.252 -10.860 -28.388 1.00 95.56 539 ARG A N 1
ATOM 4106 C CA . ARG A 1 539 ? 21.874 -12.136 -28.767 1.00 95.56 539 ARG A CA 1
ATOM 4107 C C . ARG A 1 539 ? 21.517 -12.553 -30.194 1.00 95.56 539 ARG A C 1
ATOM 4109 O O . ARG A 1 539 ? 22.402 -12.952 -30.936 1.00 95.56 539 ARG A O 1
ATOM 4116 N N . ALA A 1 540 ? 20.251 -12.424 -30.595 1.00 94.38 540 ALA A N 1
ATOM 4117 C CA . ALA A 1 540 ? 19.834 -12.744 -31.960 1.00 94.38 540 ALA A CA 1
ATOM 4118 C C . ALA A 1 540 ? 20.516 -11.850 -33.014 1.00 94.38 540 ALA A C 1
ATOM 4120 O O . ALA A 1 540 ? 20.781 -12.317 -34.119 1.00 94.38 540 ALA A O 1
ATOM 4121 N N . TYR A 1 541 ? 20.817 -10.593 -32.672 1.00 97.06 541 TYR A N 1
ATOM 4122 C CA . TYR A 1 541 ? 21.620 -9.706 -33.511 1.00 97.06 541 TYR A CA 1
ATOM 4123 C C . TYR A 1 541 ? 23.073 -10.182 -33.625 1.00 97.06 541 TYR A C 1
ATOM 4125 O O . TYR A 1 541 ? 23.604 -10.234 -34.729 1.00 97.06 541 TYR A O 1
ATOM 4133 N N . ALA A 1 542 ? 23.709 -10.572 -32.517 1.00 96.81 542 ALA A N 1
ATOM 4134 C CA . ALA A 1 542 ? 25.065 -11.122 -32.558 1.00 96.81 542 ALA A CA 1
ATOM 4135 C C . ALA A 1 542 ? 25.126 -12.428 -33.377 1.00 96.81 542 ALA A C 1
ATOM 4137 O O . ALA A 1 542 ? 25.996 -12.567 -34.233 1.00 96.81 542 ALA A O 1
ATOM 4138 N N . ASP A 1 543 ? 24.151 -13.329 -33.195 1.00 94.31 543 ASP A N 1
ATOM 4139 C CA . ASP A 1 543 ? 24.014 -14.558 -33.989 1.00 94.31 543 ASP A CA 1
ATOM 4140 C C . ASP A 1 543 ? 23.828 -14.239 -35.486 1.00 94.31 543 ASP A C 1
ATOM 4142 O O . ASP A 1 543 ? 24.418 -14.886 -36.346 1.00 94.31 543 ASP A O 1
ATOM 4146 N N . TRP A 1 544 ? 23.029 -13.218 -35.814 1.00 93.75 544 TRP A N 1
ATOM 4147 C CA . TRP A 1 544 ? 22.864 -12.749 -37.191 1.00 93.75 544 TRP A CA 1
ATOM 4148 C C . TRP A 1 544 ? 24.167 -12.208 -37.783 1.00 93.75 544 TRP A C 1
ATOM 4150 O O . TRP A 1 544 ? 24.490 -12.522 -38.927 1.00 93.75 544 TRP A O 1
ATOM 4160 N N . LEU A 1 545 ? 24.907 -11.402 -37.021 1.00 91.69 545 LEU A N 1
ATOM 4161 C CA . LEU A 1 545 ? 26.167 -10.823 -37.473 1.00 91.69 545 LEU A CA 1
ATOM 4162 C C . LEU A 1 545 ? 27.215 -11.920 -37.700 1.00 91.69 545 LEU A C 1
ATOM 4164 O O . LEU A 1 545 ? 27.930 -11.880 -38.699 1.00 91.69 545 LEU A O 1
ATOM 4168 N N . LYS A 1 546 ? 27.223 -12.953 -36.850 1.00 91.25 546 LYS A N 1
ATOM 4169 C CA . LYS A 1 546 ? 27.996 -14.185 -37.045 1.00 91.25 546 LYS A CA 1
ATOM 4170 C C . LYS A 1 546 ? 27.612 -14.920 -38.327 1.00 91.25 546 LYS A C 1
ATOM 4172 O O . LYS A 1 546 ? 28.483 -15.237 -39.131 1.00 91.25 546 LYS A O 1
ATOM 4177 N N . ASP A 1 547 ? 26.321 -15.149 -38.557 1.00 86.62 547 ASP A N 1
ATOM 4178 C CA . ASP A 1 547 ? 25.832 -15.805 -39.778 1.00 86.62 547 ASP A CA 1
ATOM 4179 C C . ASP A 1 547 ? 26.181 -15.001 -41.048 1.00 86.62 547 ASP A C 1
ATOM 4181 O O . ASP A 1 547 ? 26.426 -15.579 -42.108 1.00 86.62 547 ASP A O 1
ATOM 4185 N N . MET A 1 548 ? 26.176 -13.668 -40.950 1.00 83.00 548 MET A N 1
ATOM 4186 C CA . MET A 1 548 ? 26.405 -12.752 -42.069 1.00 83.00 548 MET A CA 1
ATOM 4187 C C . MET A 1 548 ? 27.889 -12.601 -42.422 1.00 83.00 548 MET A C 1
ATOM 4189 O O . MET A 1 548 ? 28.229 -12.559 -43.601 1.00 83.00 548 MET A O 1
ATOM 4193 N N . THR A 1 549 ? 28.764 -12.545 -41.419 1.00 84.19 549 THR A N 1
ATOM 4194 C CA . THR A 1 549 ? 30.213 -12.341 -41.603 1.00 84.19 549 THR A CA 1
ATOM 4195 C C . THR A 1 549 ? 30.992 -13.654 -41.690 1.00 84.19 549 THR A C 1
ATOM 4197 O O . THR A 1 549 ? 32.061 -13.694 -42.289 1.00 84.19 549 THR A O 1
ATOM 4200 N N . GLY A 1 550 ? 30.458 -14.741 -41.124 1.00 85.06 550 GLY A N 1
ATOM 4201 C CA . GLY A 1 550 ? 31.180 -15.999 -40.925 1.00 85.06 550 GLY A CA 1
ATOM 4202 C C . GLY A 1 550 ? 32.104 -15.993 -39.702 1.00 85.06 550 GLY A C 1
ATOM 4203 O O . GLY A 1 550 ? 32.778 -16.990 -39.452 1.00 85.06 550 GLY A O 1
ATOM 4204 N N . GLU A 1 551 ? 32.118 -14.903 -38.937 1.00 89.56 551 GLU A N 1
ATOM 4205 C CA . GLU A 1 551 ? 33.013 -14.682 -37.803 1.00 89.56 551 GLU A CA 1
ATOM 4206 C C . GLU A 1 551 ? 32.309 -14.899 -36.458 1.00 89.56 551 GLU A C 1
ATOM 4208 O O . GLU A 1 551 ? 31.090 -14.775 -36.350 1.00 89.56 551 GLU A O 1
ATOM 4213 N N . ASP A 1 552 ? 33.058 -15.214 -35.398 1.00 93.88 552 ASP A N 1
ATOM 4214 C CA . ASP A 1 552 ? 32.469 -15.595 -34.107 1.00 93.88 552 ASP A CA 1
ATOM 4215 C C . ASP A 1 552 ? 32.022 -14.391 -33.257 1.00 93.88 552 ASP A C 1
ATOM 4217 O O . ASP A 1 552 ? 32.649 -14.034 -32.254 1.00 93.88 552 ASP A O 1
ATOM 4221 N N . TYR A 1 553 ? 30.927 -13.754 -33.683 1.00 96.44 553 TYR A N 1
ATOM 4222 C CA . TYR A 1 553 ? 30.267 -12.665 -32.962 1.00 96.44 553 TYR A CA 1
ATOM 4223 C C . TYR A 1 553 ? 29.406 -13.163 -31.794 1.00 96.44 553 TYR A C 1
ATOM 4225 O O . TYR A 1 553 ? 28.660 -14.138 -31.908 1.00 96.44 553 TYR A O 1
ATOM 4233 N N . ARG A 1 554 ? 29.468 -12.437 -30.674 1.00 97.56 554 ARG A N 1
ATOM 4234 C CA . ARG A 1 554 ? 28.701 -12.678 -29.440 1.00 97.56 554 ARG A CA 1
ATOM 4235 C C . ARG A 1 554 ? 28.492 -11.383 -28.647 1.00 97.56 554 ARG A C 1
ATOM 4237 O O . ARG A 1 554 ? 28.960 -10.319 -29.040 1.00 97.56 554 ARG A O 1
ATOM 4244 N N . LEU A 1 555 ? 27.775 -11.461 -27.528 1.00 98.12 555 LEU A N 1
ATOM 4245 C CA . LEU A 1 555 ? 27.786 -10.391 -26.523 1.00 98.12 555 LEU A CA 1
ATOM 4246 C C . LEU A 1 555 ? 29.043 -10.530 -25.656 1.00 98.12 555 LEU A C 1
ATOM 4248 O O . LEU A 1 555 ? 29.543 -11.638 -25.486 1.00 98.12 555 LEU A O 1
ATOM 4252 N N . LEU A 1 556 ? 29.531 -9.427 -25.089 1.00 98.12 556 LEU A N 1
ATOM 4253 C CA . LEU A 1 556 ? 30.664 -9.461 -24.159 1.00 98.12 556 LEU A CA 1
ATOM 4254 C C . LEU A 1 556 ? 30.288 -10.230 -22.892 1.00 98.12 556 LEU A C 1
ATOM 4256 O O . LEU A 1 556 ? 29.155 -10.116 -22.418 1.00 98.12 556 LEU A O 1
ATOM 4260 N N . THR A 1 557 ? 31.244 -10.914 -22.271 1.00 96.50 557 THR A N 1
ATOM 4261 C CA . THR A 1 557 ? 31.144 -11.262 -20.848 1.00 96.50 557 THR A CA 1
ATOM 4262 C C . THR A 1 557 ? 31.259 -10.001 -19.989 1.00 96.50 557 THR A C 1
ATOM 4264 O O . THR A 1 557 ? 31.794 -8.976 -20.407 1.00 96.50 557 THR A O 1
ATOM 4267 N N . GLU A 1 558 ? 30.787 -10.059 -18.747 1.00 96.25 558 GLU A N 1
ATOM 4268 C CA . GLU A 1 558 ? 30.968 -8.968 -17.788 1.00 96.25 558 GLU A CA 1
ATOM 4269 C C . GLU A 1 558 ? 32.447 -8.618 -17.565 1.00 96.25 558 GLU A C 1
ATOM 4271 O O . GLU A 1 558 ? 32.791 -7.442 -17.454 1.00 96.25 558 GLU A O 1
ATOM 4276 N N . GLN A 1 559 ? 33.317 -9.627 -17.505 1.00 95.75 559 GLN A N 1
ATOM 4277 C CA . GLN A 1 559 ? 34.741 -9.413 -17.263 1.00 95.75 559 GLN A CA 1
ATOM 4278 C C . GLN A 1 559 ? 35.416 -8.756 -18.470 1.00 95.75 559 GLN A C 1
ATOM 4280 O O . GLN A 1 559 ? 36.212 -7.837 -18.294 1.00 95.75 559 GLN A O 1
ATOM 4285 N N . GLU A 1 560 ? 35.072 -9.181 -19.690 1.00 97.56 560 GLU A N 1
ATOM 4286 C CA . GLU A 1 560 ? 35.539 -8.526 -20.917 1.00 97.56 560 GLU A CA 1
ATOM 4287 C C . GLU A 1 560 ? 35.039 -7.092 -21.010 1.00 97.56 560 GLU A C 1
ATOM 4289 O O . GLU A 1 560 ? 35.811 -6.211 -21.375 1.00 97.56 560 GLU A O 1
ATOM 4294 N N . TRP A 1 561 ? 33.777 -6.846 -20.646 1.00 98.50 561 TRP A N 1
ATOM 4295 C CA . TRP A 1 561 ? 33.218 -5.501 -20.637 1.00 98.50 561 TRP A CA 1
ATOM 4296 C C . TRP A 1 561 ? 33.991 -4.591 -19.679 1.00 98.50 561 TRP A C 1
ATOM 4298 O O . TRP A 1 561 ? 34.385 -3.492 -20.059 1.00 98.50 561 TRP A O 1
ATOM 4308 N N . GLU A 1 562 ? 34.271 -5.045 -18.453 1.00 98.00 562 GLU A N 1
ATOM 4309 C CA . GLU A 1 562 ? 35.015 -4.231 -17.487 1.00 98.00 562 GLU A CA 1
ATOM 4310 C C . GLU A 1 562 ? 36.475 -4.023 -17.900 1.00 98.00 562 GLU A C 1
ATOM 4312 O O . GLU A 1 562 ? 36.995 -2.914 -17.773 1.00 98.00 562 GLU A O 1
ATOM 4317 N N . TYR A 1 563 ? 37.129 -5.061 -18.428 1.00 97.44 563 TYR A N 1
ATOM 4318 C CA . TYR A 1 563 ? 38.476 -4.958 -18.988 1.00 97.44 563 TYR A CA 1
ATOM 4319 C C . TYR A 1 563 ? 38.531 -3.909 -20.106 1.00 97.44 563 TYR A C 1
ATOM 4321 O O . TYR A 1 563 ? 39.371 -3.005 -20.089 1.00 97.44 563 TYR A O 1
ATOM 4329 N N . ALA A 1 564 ? 37.574 -3.996 -21.032 1.00 97.56 564 ALA A N 1
ATOM 4330 C CA . ALA A 1 564 ? 37.415 -3.078 -22.142 1.00 97.56 564 ALA A CA 1
ATOM 4331 C C . ALA A 1 564 ? 37.124 -1.650 -21.665 1.00 97.56 564 ALA A C 1
ATOM 4333 O O . ALA A 1 564 ? 37.724 -0.719 -22.192 1.00 97.56 564 ALA A O 1
ATOM 4334 N N . ALA A 1 565 ? 36.275 -1.468 -20.645 1.00 97.69 565 ALA A N 1
ATOM 4335 C CA . ALA A 1 565 ? 35.938 -0.161 -20.082 1.00 97.69 565 ALA A CA 1
ATOM 4336 C C . ALA A 1 565 ? 37.151 0.501 -19.420 1.00 97.69 565 ALA A C 1
ATOM 4338 O O . ALA A 1 565 ? 37.422 1.675 -19.667 1.00 97.69 565 ALA A O 1
ATOM 4339 N N . ARG A 1 566 ? 37.919 -0.257 -18.626 1.00 96.19 566 ARG A N 1
ATOM 4340 C CA . ARG A 1 566 ? 39.102 0.250 -17.913 1.00 96.19 566 ARG A CA 1
ATOM 4341 C C . ARG A 1 566 ? 40.231 0.675 -18.849 1.00 96.19 566 ARG A C 1
ATOM 4343 O O . ARG A 1 566 ? 40.956 1.602 -18.508 1.00 96.19 566 ARG A O 1
ATOM 4350 N N . GLY A 1 567 ? 40.383 0.031 -20.007 1.00 93.44 567 GLY A N 1
ATOM 4351 C CA . GLY A 1 567 ? 41.363 0.449 -21.015 1.00 93.44 567 GLY A CA 1
ATOM 4352 C C . GLY A 1 567 ? 42.825 0.218 -20.611 1.00 93.44 567 GLY A C 1
ATOM 4353 O O . GLY A 1 567 ? 43.696 0.988 -21.008 1.00 93.44 567 GLY A O 1
ATOM 4354 N N . VAL A 1 568 ? 43.115 -0.798 -19.789 1.00 92.00 568 VAL A N 1
ATOM 4355 C CA . VAL A 1 568 ? 44.470 -1.083 -19.278 1.00 92.00 568 VAL A CA 1
ATOM 4356 C C . VAL A 1 568 ? 44.859 -2.545 -19.490 1.00 92.00 568 VAL A C 1
ATOM 4358 O O . VAL A 1 568 ? 44.027 -3.440 -19.377 1.00 92.00 568 VAL A O 1
ATOM 4361 N N . THR A 1 569 ? 46.142 -2.801 -19.760 1.00 91.12 569 THR A N 1
ATOM 4362 C CA . THR A 1 569 ? 46.682 -4.151 -20.036 1.00 91.12 569 THR A CA 1
ATOM 4363 C C . THR A 1 569 ? 47.610 -4.692 -18.949 1.00 91.12 569 THR A C 1
ATOM 4365 O O . THR A 1 569 ? 48.144 -5.797 -19.085 1.00 91.12 569 THR A O 1
ATOM 4368 N N . SER A 1 570 ? 47.805 -3.930 -17.870 1.00 91.31 570 SER A N 1
ATOM 4369 C CA . SER A 1 570 ? 48.678 -4.276 -16.751 1.00 91.31 570 SER A CA 1
ATOM 4370 C C . SER A 1 570 ? 47.895 -4.369 -15.441 1.00 91.31 570 SER A C 1
ATOM 4372 O O . SER A 1 570 ? 47.227 -3.424 -15.027 1.00 91.31 570 SER A O 1
ATOM 4374 N N . ALA A 1 571 ? 48.060 -5.491 -14.733 1.00 90.00 571 ALA A N 1
ATOM 4375 C CA . ALA A 1 571 ? 47.507 -5.690 -13.393 1.00 90.00 571 ALA A CA 1
ATOM 4376 C C . ALA A 1 571 ? 48.215 -4.840 -12.320 1.00 90.00 571 ALA A C 1
ATOM 4378 O O . ALA A 1 571 ? 47.773 -4.801 -11.177 1.00 90.00 571 ALA A O 1
ATOM 4379 N N . GLN A 1 572 ? 49.316 -4.163 -12.670 1.00 89.81 572 GLN A N 1
ATOM 4380 C CA . GLN A 1 572 ? 49.990 -3.211 -11.785 1.00 89.81 572 GLN A CA 1
ATOM 4381 C C . GLN A 1 572 ? 49.302 -1.839 -11.783 1.00 89.81 572 GLN A C 1
ATOM 4383 O O . GLN A 1 572 ? 49.554 -1.039 -10.882 1.00 89.81 572 GLN A O 1
ATOM 4388 N N . THR A 1 573 ? 48.440 -1.555 -12.763 1.00 89.31 573 THR A N 1
ATOM 4389 C CA . THR A 1 573 ? 47.647 -0.328 -12.780 1.00 89.31 573 THR A CA 1
ATOM 4390 C C . THR A 1 573 ? 46.490 -0.454 -11.796 1.00 89.31 573 THR A C 1
ATOM 4392 O O . THR A 1 573 ? 45.680 -1.377 -11.886 1.00 89.31 573 THR A O 1
ATOM 4395 N N . ALA A 1 574 ? 46.418 0.478 -10.845 1.00 87.19 574 ALA A N 1
ATOM 4396 C CA . ALA A 1 574 ? 45.332 0.518 -9.877 1.00 87.19 574 ALA A CA 1
ATOM 4397 C C . ALA A 1 574 ? 43.983 0.763 -10.584 1.00 87.19 574 ALA A C 1
ATOM 4399 O O . ALA A 1 574 ? 43.920 1.582 -11.506 1.00 87.19 574 ALA A O 1
ATOM 4400 N N . PRO A 1 575 ? 42.905 0.073 -10.175 1.00 90.75 575 PRO A N 1
ATOM 4401 C CA . PRO A 1 575 ? 41.587 0.271 -10.760 1.00 90.75 575 PRO A CA 1
ATOM 4402 C C . PRO A 1 575 ? 41.040 1.657 -10.399 1.00 90.75 575 PRO A C 1
ATOM 4404 O O . PRO A 1 575 ? 40.878 1.976 -9.227 1.00 90.75 575 PRO A O 1
ATOM 4407 N N . THR A 1 576 ? 40.697 2.451 -11.409 1.00 92.56 576 THR A N 1
ATOM 4408 C CA . THR A 1 576 ? 40.010 3.743 -11.255 1.00 92.56 576 THR A CA 1
ATOM 4409 C C . THR A 1 576 ? 38.490 3.588 -11.360 1.00 92.56 576 THR A C 1
ATOM 4411 O O . THR A 1 576 ? 37.983 2.560 -11.838 1.00 92.56 576 THR A O 1
ATOM 4414 N N . ARG A 1 577 ? 37.745 4.611 -10.918 1.00 93.62 577 ARG A N 1
ATOM 4415 C CA . ARG A 1 577 ? 36.273 4.666 -10.979 1.00 93.62 577 ARG A CA 1
ATOM 4416 C C . ARG A 1 577 ? 35.760 4.719 -12.420 1.00 93.62 577 ARG A C 1
ATOM 4418 O O . ARG A 1 577 ? 34.761 4.065 -12.713 1.00 93.62 577 ARG A O 1
ATOM 4425 N N . PHE A 1 578 ? 36.458 5.428 -13.302 1.00 96.81 578 PHE A N 1
ATOM 4426 C CA . PHE A 1 578 ? 36.160 5.569 -14.730 1.00 96.81 578 PHE A CA 1
ATOM 4427 C C . PHE A 1 578 ? 37.432 5.380 -15.564 1.00 96.81 578 PHE A C 1
ATOM 4429 O O . PHE A 1 578 ? 38.545 5.402 -15.035 1.00 96.81 578 PHE A O 1
ATOM 4436 N N . SER A 1 579 ? 37.293 5.226 -16.879 1.00 95.31 579 SER A N 1
ATOM 4437 C CA . SER A 1 579 ? 38.421 5.048 -17.801 1.00 95.31 579 SER A CA 1
ATOM 4438 C C . SER A 1 579 ? 39.378 6.244 -17.853 1.00 95.31 579 SER A C 1
ATOM 4440 O O . SER A 1 579 ? 40.541 6.086 -18.212 1.00 95.31 579 SER A O 1
ATOM 4442 N N . TRP A 1 580 ? 38.895 7.441 -17.510 1.00 94.00 580 TRP A N 1
ATOM 4443 C CA . TRP A 1 580 ? 39.683 8.678 -17.433 1.00 94.00 580 TRP A CA 1
ATOM 4444 C C . TRP A 1 580 ? 40.243 8.960 -16.031 1.00 94.00 580 TRP A C 1
ATOM 4446 O O . TRP A 1 580 ? 40.952 9.945 -15.845 1.00 94.00 580 TRP A O 1
ATOM 4456 N N . GLY A 1 581 ? 39.940 8.119 -15.039 1.00 94.56 581 GLY A N 1
ATOM 4457 C CA . GLY A 1 581 ? 40.395 8.286 -13.662 1.00 94.56 581 GLY A CA 1
ATOM 4458 C C . GLY A 1 581 ? 39.251 8.322 -12.657 1.00 94.56 581 GLY A C 1
ATOM 4459 O O . GLY A 1 581 ? 38.205 7.701 -12.848 1.00 94.56 581 GLY A O 1
ATOM 4460 N N . ASP A 1 582 ? 39.474 9.046 -11.564 1.00 94.38 582 ASP A N 1
ATOM 4461 C CA . ASP A 1 582 ? 38.560 9.099 -10.424 1.00 94.38 582 ASP A CA 1
ATOM 4462 C C . ASP A 1 582 ? 37.763 10.399 -10.357 1.00 94.38 582 ASP A C 1
ATOM 4464 O O . ASP A 1 582 ? 37.177 10.682 -9.325 1.00 94.38 582 ASP A O 1
ATOM 4468 N N . GLU A 1 583 ? 37.706 11.202 -11.414 1.00 95.38 583 GLU A N 1
ATOM 4469 C CA . GLU A 1 583 ? 36.867 12.406 -11.447 1.00 95.38 583 GLU A CA 1
ATOM 4470 C C . GLU A 1 583 ? 35.446 12.058 -11.904 1.00 95.38 583 GLU A C 1
ATOM 4472 O O . GLU A 1 583 ? 35.263 11.301 -12.862 1.00 95.38 583 GLU A O 1
ATOM 4477 N N . ASP A 1 584 ? 34.435 12.598 -11.214 1.00 95.56 584 ASP A N 1
ATOM 4478 C CA . ASP A 1 584 ? 33.032 12.386 -11.588 1.00 95.56 584 ASP A CA 1
ATOM 4479 C C . ASP A 1 584 ? 32.751 12.959 -12.992 1.00 95.56 584 ASP A C 1
ATOM 4481 O O . ASP A 1 584 ? 33.315 13.996 -13.350 1.00 95.56 584 ASP A O 1
ATOM 4485 N N . PRO A 1 585 ? 31.882 12.315 -13.791 1.00 96.69 585 PRO A N 1
ATOM 4486 C CA . PRO A 1 585 ? 31.556 12.758 -15.134 1.00 96.69 585 PRO A CA 1
ATOM 4487 C C . PRO A 1 585 ? 30.869 14.124 -15.168 1.00 96.69 585 PRO A C 1
ATOM 4489 O O . PRO A 1 585 ? 30.065 14.465 -14.295 1.00 96.69 585 PRO A O 1
ATOM 4492 N N . VAL A 1 586 ? 31.108 14.861 -16.251 1.00 96.62 586 VAL A N 1
ATOM 4493 C CA . VAL A 1 586 ? 30.393 16.093 -16.605 1.00 96.62 586 VAL A CA 1
ATOM 4494 C C . VAL A 1 586 ? 29.671 15.921 -17.935 1.00 96.62 586 VAL A C 1
ATOM 4496 O O . VAL A 1 586 ? 30.100 15.161 -18.802 1.00 96.62 586 VAL A O 1
ATOM 4499 N N . CYS A 1 587 ? 28.539 16.607 -18.103 1.00 94.88 587 CYS A N 1
ATOM 4500 C CA . CYS A 1 587 ? 27.812 16.555 -19.366 1.00 94.88 587 CYS A CA 1
ATOM 4501 C C . CYS A 1 587 ? 28.411 17.546 -20.369 1.00 94.88 587 CYS A C 1
ATOM 4503 O O . CYS A 1 587 ? 27.838 18.600 -20.642 1.00 94.88 587 CYS A O 1
ATOM 4505 N N . ASP A 1 588 ? 29.591 17.218 -20.884 1.00 92.75 588 ASP A N 1
ATOM 4506 C CA . ASP A 1 588 ? 30.275 17.995 -21.911 1.00 92.75 588 ASP A CA 1
ATOM 4507 C C . ASP A 1 588 ? 31.097 17.055 -22.800 1.00 92.75 588 ASP A C 1
ATOM 4509 O O . ASP A 1 588 ? 32.018 16.391 -22.332 1.00 92.75 588 ASP A O 1
ATOM 4513 N N . ALA A 1 589 ? 30.758 16.999 -24.089 1.00 89.25 589 ALA A N 1
ATOM 4514 C CA . ALA A 1 589 ? 31.456 16.181 -25.080 1.00 89.25 589 ALA A CA 1
ATOM 4515 C C . ALA A 1 589 ? 32.921 16.612 -25.296 1.00 89.25 589 ALA A C 1
ATOM 4517 O O . ALA A 1 589 ? 33.733 15.818 -25.765 1.00 89.25 589 ALA A O 1
ATOM 4518 N N . ALA A 1 590 ? 33.270 17.858 -24.956 1.00 89.50 590 ALA A N 1
ATOM 4519 C CA . ALA A 1 590 ? 34.633 18.372 -25.053 1.00 89.50 590 ALA A CA 1
ATOM 4520 C C . ALA A 1 590 ? 35.485 18.095 -23.799 1.00 89.50 590 ALA A C 1
ATOM 4522 O O . ALA A 1 590 ? 36.701 18.294 -23.840 1.00 89.50 590 ALA A O 1
ATOM 4523 N N . ALA A 1 591 ? 34.875 17.660 -22.691 1.00 91.75 591 ALA A N 1
ATOM 4524 C CA . ALA A 1 591 ? 35.581 17.396 -21.442 1.00 91.75 591 ALA A CA 1
ATOM 4525 C C . ALA A 1 591 ? 36.281 16.028 -21.447 1.00 91.75 591 ALA A C 1
ATOM 4527 O O . ALA A 1 591 ? 35.810 15.064 -22.052 1.00 91.75 591 ALA A O 1
ATOM 4528 N N . GLU A 1 592 ? 37.402 15.916 -20.725 1.00 91.12 592 GLU A N 1
ATOM 4529 C CA . GLU A 1 592 ? 38.119 14.639 -20.584 1.00 91.12 592 GLU A CA 1
ATOM 4530 C C . GLU A 1 592 ? 37.309 13.597 -19.800 1.00 91.12 592 GLU A C 1
ATOM 4532 O O . GLU A 1 592 ? 37.376 12.412 -20.114 1.00 91.12 592 GLU A O 1
ATOM 4537 N N . ASN A 1 593 ? 36.508 14.057 -18.837 1.00 95.88 593 ASN A N 1
ATOM 4538 C CA . ASN A 1 593 ? 35.534 13.295 -18.055 1.00 95.88 593 ASN A CA 1
ATOM 4539 C C . ASN A 1 593 ? 34.096 13.470 -18.587 1.00 95.88 593 ASN A C 1
ATOM 4541 O O . ASN A 1 593 ? 33.132 13.466 -17.821 1.00 95.88 593 ASN A O 1
ATOM 4545 N N . GLY A 1 594 ? 33.939 13.687 -19.893 1.00 95.94 594 GLY A N 1
ATOM 4546 C CA . GLY A 1 594 ? 32.635 13.822 -20.533 1.00 95.94 594 GLY A CA 1
ATOM 4547 C C . GLY A 1 594 ? 31.854 12.503 -20.568 1.00 95.94 594 GLY A C 1
ATOM 4548 O O . GLY A 1 594 ? 32.402 11.480 -20.971 1.00 95.94 594 GLY A O 1
ATOM 4549 N N . ALA A 1 595 ? 30.566 12.525 -20.212 1.00 96.81 595 ALA A N 1
ATOM 4550 C CA . ALA A 1 595 ? 29.669 11.374 -20.368 1.00 96.81 595 ALA A CA 1
ATOM 4551 C C . ALA A 1 595 ? 28.198 11.768 -20.579 1.00 96.81 595 ALA A C 1
ATOM 4553 O O . ALA A 1 595 ? 27.744 12.823 -20.130 1.00 96.81 595 ALA A O 1
ATOM 4554 N N . ALA A 1 596 ? 27.415 10.863 -21.176 1.00 95.31 596 ALA A N 1
ATOM 4555 C CA . ALA A 1 596 ? 25.957 10.968 -21.238 1.00 95.31 596 ALA A CA 1
ATOM 4556 C C . ALA A 1 596 ? 25.307 10.369 -19.982 1.00 95.31 596 ALA A C 1
ATOM 4558 O O . ALA A 1 596 ? 25.188 9.152 -19.849 1.00 95.31 596 ALA A O 1
ATOM 4559 N N . PHE A 1 597 ? 24.832 11.210 -19.067 1.00 95.56 597 PHE A N 1
ATOM 4560 C CA . PHE A 1 597 ? 24.211 10.777 -17.808 1.00 95.56 597 PHE A CA 1
ATOM 4561 C C . PHE A 1 597 ? 23.113 11.750 -17.359 1.00 95.56 597 PHE A C 1
ATOM 4563 O O . PHE A 1 597 ? 22.830 12.728 -18.051 1.00 95.56 597 PHE A O 1
ATOM 4570 N N . ALA A 1 598 ? 22.499 11.504 -16.195 1.00 93.50 598 ALA A N 1
ATOM 4571 C CA . ALA A 1 598 ? 21.299 12.222 -15.747 1.00 93.50 598 ALA A CA 1
ATOM 4572 C C . ALA A 1 598 ? 21.425 13.759 -15.751 1.00 93.50 598 ALA A C 1
ATOM 4574 O O . ALA A 1 598 ? 20.432 14.448 -15.984 1.00 93.50 598 ALA A O 1
ATOM 4575 N N . ALA A 1 599 ? 22.624 14.308 -15.518 1.00 91.25 599 ALA A N 1
ATOM 4576 C CA . ALA A 1 599 ? 22.842 15.758 -15.485 1.00 91.25 599 ALA A CA 1
ATOM 4577 C C . ALA A 1 599 ? 22.861 16.422 -16.871 1.00 91.25 599 ALA A C 1
ATOM 4579 O O . ALA A 1 599 ? 22.905 17.644 -16.956 1.00 91.25 599 ALA A O 1
ATOM 4580 N N . CYS A 1 600 ? 22.815 15.649 -17.958 1.00 89.19 600 CYS A N 1
ATOM 4581 C CA . CYS A 1 600 ? 22.644 16.205 -19.295 1.00 89.19 600 CYS A CA 1
ATOM 4582 C C . CYS A 1 600 ? 21.251 16.805 -19.526 1.00 89.19 600 CYS A C 1
ATOM 4584 O O . CYS A 1 600 ? 21.077 17.548 -20.488 1.00 89.19 600 CYS A O 1
ATOM 4586 N N . GLU A 1 601 ? 20.263 16.456 -18.688 1.00 82.56 601 GLU A N 1
ATOM 4587 C CA . GLU A 1 601 ? 18.863 16.918 -18.755 1.00 82.56 601 GLU A CA 1
ATOM 4588 C C . GLU A 1 601 ? 18.167 16.699 -20.115 1.00 82.56 601 GLU A C 1
ATOM 4590 O O . GLU A 1 601 ? 17.091 17.237 -20.386 1.00 82.56 601 GLU A O 1
ATOM 4595 N N . GLN A 1 602 ? 18.748 15.864 -20.975 1.00 75.00 602 GLN A N 1
ATOM 4596 C CA . GLN A 1 602 ? 18.163 15.485 -22.255 1.00 75.00 602 GLN A CA 1
ATOM 4597 C C . GLN A 1 602 ? 17.164 14.365 -22.032 1.00 75.00 602 GLN A C 1
ATOM 4599 O O . GLN A 1 602 ? 17.325 13.545 -21.135 1.00 75.00 602 GLN A O 1
ATOM 4604 N N . GLN A 1 603 ? 16.126 14.319 -22.858 1.00 79.19 603 GLN A N 1
ATOM 4605 C CA . GLN A 1 603 ? 15.091 13.291 -22.764 1.00 79.19 603 GLN A CA 1
ATOM 4606 C C . GLN A 1 603 ? 15.390 12.066 -23.669 1.00 79.19 603 GLN A C 1
ATOM 4608 O O . GLN A 1 603 ? 14.517 11.224 -23.868 1.00 79.19 603 GLN A O 1
ATOM 4613 N N . SER A 1 604 ? 16.626 11.942 -24.181 1.00 87.44 604 SER A N 1
ATOM 4614 C CA . SER A 1 604 ? 17.122 10.839 -25.026 1.00 87.44 604 SER A CA 1
ATOM 4615 C C . SER A 1 604 ? 18.565 10.442 -24.702 1.00 87.44 604 SER A C 1
ATOM 4617 O O . SER A 1 604 ? 19.266 11.143 -23.975 1.00 87.44 604 SER A O 1
ATOM 4619 N N . THR A 1 605 ? 19.030 9.367 -25.350 1.00 92.88 605 THR A N 1
ATOM 4620 C CA . THR A 1 605 ? 20.456 9.044 -25.543 1.00 92.88 605 THR A CA 1
ATOM 4621 C C . THR A 1 605 ? 21.210 10.190 -26.231 1.00 92.88 605 THR A C 1
ATOM 4623 O O . THR A 1 605 ? 20.603 11.189 -26.619 1.00 92.88 605 THR A O 1
ATOM 4626 N N . TRP A 1 606 ? 22.520 10.055 -26.416 1.00 94.19 606 TRP A N 1
ATOM 4627 C CA . TRP A 1 606 ? 23.325 10.871 -27.336 1.00 94.19 606 TRP A CA 1
ATOM 4628 C C . TRP A 1 606 ? 23.669 10.066 -28.600 1.00 94.19 606 TRP A C 1
ATOM 4630 O O . TRP A 1 606 ? 23.559 8.836 -28.568 1.00 94.19 606 TRP A O 1
ATOM 4640 N N . PRO A 1 607 ? 24.059 10.714 -29.718 1.00 95.00 607 PRO A N 1
ATOM 4641 C CA . PRO A 1 607 ? 24.713 10.010 -30.817 1.00 95.00 607 PRO A CA 1
ATOM 4642 C C . PRO A 1 607 ? 25.887 9.177 -30.298 1.00 95.00 607 PRO A C 1
ATOM 4644 O O . PRO A 1 607 ? 26.651 9.640 -29.447 1.00 95.00 607 PRO A O 1
ATOM 4647 N N . ALA A 1 608 ? 26.003 7.952 -30.786 1.00 93.94 608 ALA A N 1
ATOM 4648 C CA . ALA A 1 608 ? 27.094 7.053 -30.458 1.00 93.94 608 ALA A CA 1
ATOM 4649 C C . ALA A 1 608 ? 28.437 7.695 -30.851 1.00 93.94 608 ALA A C 1
ATOM 4651 O O . ALA A 1 608 ? 28.564 8.293 -31.919 1.00 93.94 608 ALA A O 1
ATOM 4652 N N . GLY A 1 609 ? 29.431 7.611 -29.973 1.00 92.81 609 GLY A N 1
ATOM 4653 C CA . GLY A 1 609 ? 30.734 8.240 -30.157 1.00 92.81 609 GLY A CA 1
ATOM 4654 C C . GLY A 1 609 ? 30.801 9.728 -29.802 1.00 92.81 609 GLY A C 1
ATOM 4655 O O . GLY A 1 609 ? 31.782 10.380 -30.157 1.00 92.81 609 GLY A O 1
ATOM 4656 N N . SER A 1 610 ? 29.789 10.292 -29.127 1.00 93.31 610 SER A N 1
ATOM 4657 C CA . SER A 1 610 ? 29.769 11.731 -28.798 1.00 93.31 610 SER A CA 1
ATOM 4658 C C . SER A 1 610 ? 30.831 12.142 -27.776 1.00 93.31 610 SER A C 1
ATOM 4660 O O . SER A 1 610 ? 31.252 13.297 -27.778 1.00 93.31 610 SER A O 1
ATOM 4662 N N . PHE A 1 611 ? 31.241 11.233 -26.890 1.00 93.00 611 PHE A N 1
ATOM 4663 C CA . PHE A 1 611 ? 32.203 11.508 -25.820 1.00 93.00 611 PHE A CA 1
ATOM 4664 C C . PHE A 1 611 ? 33.575 10.916 -26.134 1.00 93.00 611 PHE A C 1
ATOM 4666 O O . PHE A 1 611 ? 33.743 10.152 -27.077 1.00 93.00 611 PHE A O 1
ATOM 4673 N N . ARG A 1 612 ? 34.603 11.280 -25.368 1.00 91.44 612 ARG A N 1
ATOM 4674 C CA . ARG A 1 612 ? 35.970 10.821 -25.635 1.00 91.44 612 ARG A CA 1
ATOM 4675 C C . ARG A 1 612 ? 36.095 9.302 -25.455 1.00 91.44 612 ARG A C 1
ATOM 4677 O O . ARG A 1 612 ? 35.643 8.748 -24.457 1.00 91.44 612 ARG A O 1
ATOM 4684 N N . ALA A 1 613 ? 36.772 8.643 -26.393 1.00 93.94 613 ALA A N 1
ATOM 4685 C CA . ALA A 1 613 ? 37.122 7.235 -26.256 1.00 93.94 613 ALA A CA 1
ATOM 4686 C C . ALA A 1 613 ? 38.143 6.985 -25.137 1.00 93.94 613 ALA A C 1
ATOM 4688 O O . ALA A 1 613 ? 39.012 7.820 -24.865 1.00 93.94 613 ALA A O 1
ATOM 4689 N N . ASN A 1 614 ? 38.082 5.799 -24.536 1.00 94.56 614 ASN A N 1
ATOM 4690 C CA . ASN A 1 614 ? 39.102 5.339 -23.601 1.00 94.56 614 ASN A CA 1
ATOM 4691 C C . ASN A 1 614 ? 40.414 4.949 -24.312 1.00 94.56 614 ASN A C 1
ATOM 4693 O O . ASN A 1 614 ? 40.536 5.031 -25.534 1.00 94.56 614 ASN A O 1
ATOM 4697 N N . ALA A 1 615 ? 41.409 4.492 -23.548 1.00 92.44 615 ALA A N 1
ATOM 4698 C CA . ALA A 1 615 ? 42.731 4.141 -24.073 1.00 92.44 615 ALA A CA 1
ATOM 4699 C C . ALA A 1 615 ? 42.738 2.983 -25.092 1.00 92.44 615 ALA A C 1
ATOM 4701 O O . ALA A 1 615 ? 43.709 2.843 -25.833 1.00 92.44 615 ALA A O 1
ATOM 4702 N N . PHE A 1 616 ? 41.674 2.175 -25.164 1.00 93.56 616 PHE A N 1
ATOM 4703 C CA . PHE A 1 616 ? 41.515 1.161 -26.209 1.00 93.56 616 PHE A CA 1
ATOM 4704 C C . PHE A 1 616 ? 40.831 1.691 -27.467 1.00 93.56 616 PHE A C 1
ATOM 4706 O O . PHE A 1 616 ? 40.852 1.003 -28.477 1.00 93.56 616 PHE A O 1
ATOM 4713 N N . GLY A 1 617 ? 40.277 2.905 -27.453 1.00 93.81 617 GLY A N 1
ATOM 4714 C CA . GLY A 1 617 ? 39.526 3.456 -28.580 1.00 93.81 617 GLY A CA 1
ATOM 4715 C C . GLY A 1 617 ? 38.033 3.122 -28.543 1.00 93.81 617 GLY A C 1
ATOM 4716 O O . GLY A 1 617 ? 37.368 3.241 -29.570 1.00 93.81 617 GLY A O 1
ATOM 4717 N N . LEU A 1 618 ? 37.507 2.707 -27.384 1.00 96.62 618 LEU A N 1
ATOM 4718 C CA . LEU A 1 618 ? 36.078 2.481 -27.174 1.00 96.62 618 LEU A CA 1
ATOM 4719 C C . LEU A 1 618 ? 35.406 3.734 -26.621 1.00 96.62 618 LEU A C 1
ATOM 4721 O O . LEU A 1 618 ? 35.876 4.329 -25.650 1.00 96.62 618 LEU A O 1
ATOM 4725 N N . TYR A 1 619 ? 34.292 4.106 -27.234 1.00 96.56 619 TYR A N 1
ATOM 4726 C CA . TYR A 1 619 ? 33.484 5.268 -26.881 1.00 96.56 619 TYR A CA 1
ATOM 4727 C C . TYR A 1 619 ? 32.366 4.877 -25.926 1.00 96.56 619 TYR A C 1
ATOM 4729 O O . TYR A 1 619 ? 31.954 3.724 -25.934 1.00 96.56 619 TYR A O 1
ATOM 4737 N N . ASP A 1 620 ? 31.854 5.828 -25.145 1.00 96.38 620 ASP A N 1
ATOM 4738 C CA . ASP A 1 620 ? 30.617 5.688 -24.359 1.00 96.38 620 ASP A CA 1
ATOM 4739 C C . ASP A 1 620 ? 30.588 4.509 -23.365 1.00 96.38 620 ASP A C 1
ATOM 4741 O O . ASP A 1 620 ? 29.529 4.068 -22.943 1.00 96.38 620 ASP A O 1
ATOM 4745 N N . MET A 1 621 ? 31.750 4.025 -22.910 1.00 97.44 621 MET A N 1
ATOM 4746 C CA . MET A 1 621 ? 31.824 2.958 -21.894 1.00 97.44 621 MET A CA 1
ATOM 4747 C C . MET A 1 621 ? 31.246 3.381 -20.527 1.00 97.44 621 MET A C 1
ATOM 4749 O O . MET A 1 621 ? 31.041 2.546 -19.649 1.00 97.44 621 MET A O 1
ATOM 4753 N N . HIS A 1 622 ? 31.002 4.678 -20.328 1.00 97.62 622 HIS A N 1
ATOM 4754 C CA . HIS A 1 622 ? 30.468 5.264 -19.104 1.00 97.62 622 HIS A CA 1
ATOM 4755 C C . HIS A 1 622 ? 29.277 6.165 -19.448 1.00 97.62 622 HIS A C 1
ATOM 4757 O O . HIS A 1 622 ? 29.457 7.337 -19.773 1.00 97.62 622 HIS A O 1
ATOM 4763 N N . GLY A 1 623 ? 28.056 5.639 -19.348 1.00 95.94 623 GLY A N 1
ATOM 4764 C CA . GLY A 1 623 ? 26.821 6.367 -19.636 1.00 95.94 623 GLY A CA 1
ATOM 4765 C C . GLY A 1 623 ? 26.183 5.988 -20.968 1.00 95.94 623 GLY A C 1
ATOM 4766 O O . GLY A 1 623 ? 26.340 4.881 -21.450 1.00 95.94 623 GLY A O 1
ATOM 4767 N N . ASN A 1 624 ? 25.398 6.911 -21.522 1.00 96.44 624 ASN A N 1
ATOM 4768 C CA . ASN A 1 624 ? 24.550 6.741 -22.701 1.00 96.44 624 ASN A CA 1
ATOM 4769 C C . ASN A 1 624 ? 23.503 5.632 -22.521 1.00 96.44 624 ASN A C 1
ATOM 4771 O O . ASN A 1 624 ? 22.366 5.953 -22.179 1.00 96.44 624 ASN A O 1
ATOM 4775 N N . VAL A 1 625 ? 23.840 4.349 -22.627 1.00 97.12 625 VAL A N 1
ATOM 4776 C CA . VAL A 1 625 ? 22.917 3.242 -22.334 1.00 97.12 625 VAL A CA 1
ATOM 4777 C C . VAL A 1 625 ? 23.588 2.138 -21.531 1.00 97.12 625 VAL A C 1
ATOM 4779 O O . VAL A 1 625 ? 24.749 1.816 -21.732 1.00 97.12 625 VAL A O 1
ATOM 4782 N N . TRP A 1 626 ? 22.813 1.480 -20.669 1.00 98.06 626 TRP A N 1
ATOM 4783 C CA . TRP A 1 626 ? 23.247 0.218 -20.079 1.00 98.06 626 TRP A CA 1
ATOM 4784 C C . TRP A 1 626 ? 23.467 -0.816 -21.177 1.00 98.06 626 TRP A C 1
ATOM 4786 O O . TRP A 1 626 ? 22.641 -0.937 -22.079 1.00 98.06 626 TRP A O 1
ATOM 4796 N N . GLU A 1 627 ? 24.505 -1.629 -21.052 1.00 98.50 627 GLU A N 1
ATOM 4797 C CA . GLU A 1 627 ? 24.873 -2.596 -22.082 1.00 98.50 627 GLU A CA 1
ATOM 4798 C C . GLU A 1 627 ? 24.689 -4.028 -21.587 1.00 98.50 627 GLU A C 1
ATOM 4800 O O . GLU A 1 627 ? 25.263 -4.424 -20.569 1.00 98.50 627 GLU A O 1
ATOM 4805 N N . TRP A 1 628 ? 23.878 -4.810 -22.305 1.00 98.38 628 TRP A N 1
ATOM 4806 C CA . TRP A 1 628 ? 23.702 -6.237 -22.035 1.00 98.38 628 TRP A CA 1
ATOM 4807 C C . TRP A 1 628 ? 25.007 -7.025 -22.204 1.00 98.38 628 TRP A C 1
ATOM 4809 O O . TRP A 1 628 ? 25.663 -6.920 -23.239 1.00 98.38 628 TRP A O 1
ATOM 4819 N N . THR A 1 629 ? 25.314 -7.901 -21.243 1.00 97.75 629 THR A N 1
ATOM 4820 C CA . THR A 1 629 ? 26.415 -8.875 -21.334 1.00 97.75 629 THR A CA 1
ATOM 4821 C C . THR A 1 629 ? 25.878 -10.307 -21.396 1.00 97.75 629 THR A C 1
ATOM 4823 O O . THR A 1 629 ? 24.720 -10.584 -21.065 1.00 97.75 629 THR A O 1
ATOM 4826 N N . GLU A 1 630 ? 26.696 -11.265 -21.831 1.00 94.44 630 GLU A N 1
ATOM 4827 C CA . GLU A 1 630 ? 26.335 -12.684 -21.811 1.00 94.44 630 GLU A CA 1
ATOM 4828 C C . GLU A 1 630 ? 26.387 -13.300 -20.406 1.00 94.44 630 GLU A C 1
ATOM 4830 O O . GLU A 1 630 ? 25.850 -14.383 -20.194 1.00 94.44 630 GLU A O 1
ATOM 4835 N N . THR A 1 631 ? 26.958 -12.621 -19.411 1.00 93.12 631 THR A N 1
ATOM 4836 C CA . THR A 1 631 ? 27.126 -13.172 -18.059 1.00 93.12 631 THR A CA 1
ATOM 4837 C C . THR A 1 631 ? 25.798 -13.250 -17.294 1.00 93.12 631 THR A C 1
ATOM 4839 O O . THR A 1 631 ? 25.001 -12.308 -17.264 1.00 93.12 631 THR A O 1
ATOM 4842 N N . CYS A 1 632 ? 25.553 -14.395 -16.652 1.00 90.25 632 CYS A N 1
ATOM 4843 C CA . CYS A 1 632 ? 24.440 -14.581 -15.721 1.00 90.25 632 CYS A CA 1
ATOM 4844 C C . CYS A 1 632 ? 24.738 -13.921 -14.377 1.00 90.25 632 CYS A C 1
ATOM 4846 O O . CYS A 1 632 ? 25.841 -14.056 -13.853 1.00 90.25 632 CYS A O 1
ATOM 4848 N N . ALA A 1 633 ? 23.746 -13.257 -13.785 1.00 82.12 633 ALA A N 1
ATOM 4849 C CA . ALA A 1 633 ? 23.926 -12.607 -12.487 1.00 82.12 633 ALA A CA 1
ATOM 4850 C C . ALA A 1 633 ? 24.130 -13.625 -11.343 1.00 82.12 633 ALA A C 1
ATOM 4852 O O . ALA A 1 633 ? 24.918 -13.363 -10.437 1.00 82.12 633 ALA A O 1
ATOM 4853 N N . GLU A 1 634 ? 23.493 -14.801 -11.429 1.00 65.31 634 GLU A N 1
ATOM 4854 C CA . GLU A 1 634 ? 23.603 -15.902 -10.450 1.00 65.31 634 GLU A CA 1
ATOM 4855 C C . GLU A 1 634 ? 25.031 -16.478 -10.380 1.00 65.31 634 GLU A C 1
ATOM 4857 O O . GLU A 1 634 ? 25.551 -16.704 -9.292 1.00 65.31 634 GLU A O 1
ATOM 4862 N N . ALA A 1 635 ? 25.739 -16.569 -11.514 1.00 53.41 635 ALA A N 1
ATOM 4863 C CA . ALA A 1 635 ? 27.140 -17.014 -11.571 1.00 53.41 635 ALA A CA 1
ATOM 4864 C C . ALA A 1 635 ? 28.128 -16.050 -10.880 1.00 53.41 635 ALA A C 1
ATOM 4866 O O . ALA A 1 635 ? 29.287 -16.391 -10.664 1.00 53.41 635 ALA A O 1
ATOM 4867 N N . ALA A 1 636 ? 27.679 -14.846 -10.522 1.00 46.97 636 ALA A N 1
ATOM 4868 C CA . ALA A 1 636 ? 28.466 -13.882 -9.762 1.00 46.97 636 ALA A CA 1
ATOM 4869 C C . ALA A 1 636 ? 28.074 -13.799 -8.278 1.00 46.97 636 ALA A C 1
ATOM 4871 O O . ALA A 1 636 ? 28.720 -13.072 -7.527 1.00 46.97 636 ALA A O 1
ATOM 4872 N N . GLN A 1 637 ? 27.031 -14.523 -7.861 1.00 43.59 637 GLN A N 1
ATOM 4873 C CA . GLN A 1 637 ? 26.652 -14.688 -6.455 1.00 43.59 637 GLN A CA 1
ATOM 4874 C C . GLN A 1 637 ? 26.915 -16.114 -5.941 1.00 43.59 637 GLN A C 1
ATOM 4876 O O . GLN A 1 637 ? 27.085 -16.290 -4.738 1.00 43.59 637 GLN A O 1
ATOM 4881 N N . GLU A 1 638 ? 27.037 -17.116 -6.820 1.00 36.00 638 GLU A N 1
ATOM 4882 C CA . GLU A 1 638 ? 27.201 -18.522 -6.436 1.00 36.00 638 GLU A CA 1
ATOM 4883 C C . GLU A 1 638 ? 28.404 -19.180 -7.133 1.00 36.00 638 GLU A C 1
ATOM 4885 O O . GLU A 1 638 ? 28.294 -19.808 -8.182 1.00 36.00 638 GLU A O 1
ATOM 4890 N N . ALA A 1 639 ? 29.563 -19.127 -6.469 1.00 36.19 639 ALA A N 1
ATOM 4891 C CA . ALA A 1 639 ? 30.621 -20.128 -6.636 1.00 36.19 639 ALA A CA 1
ATOM 4892 C C . ALA A 1 639 ? 30.295 -21.454 -5.902 1.00 36.19 639 ALA A C 1
ATOM 4894 O O . ALA A 1 639 ? 31.161 -22.312 -5.761 1.00 36.19 639 ALA A O 1
ATOM 4895 N N . GLU A 1 640 ? 29.053 -21.659 -5.442 1.00 38.94 640 GLU A N 1
ATOM 4896 C CA . GLU A 1 640 ? 28.604 -22.902 -4.808 1.00 38.94 640 GLU A CA 1
ATOM 4897 C C . GLU A 1 640 ? 27.138 -23.226 -5.146 1.00 38.94 640 GLU A C 1
ATOM 4899 O O . GLU A 1 640 ? 26.247 -22.934 -4.354 1.00 38.94 640 GLU A O 1
ATOM 4904 N N . ARG A 1 641 ? 26.913 -23.892 -6.291 1.00 42.34 641 ARG A N 1
ATOM 4905 C CA . ARG A 1 641 ? 25.887 -24.931 -6.576 1.00 42.34 641 ARG A CA 1
ATOM 4906 C C . ARG A 1 641 ? 25.300 -24.810 -7.986 1.00 42.34 641 ARG A C 1
ATOM 4908 O O . ARG A 1 641 ? 24.878 -23.749 -8.406 1.00 42.34 641 ARG A O 1
ATOM 4915 N N . SER A 1 642 ? 25.112 -25.988 -8.591 1.00 37.47 642 SER A N 1
ATOM 4916 C CA . SER A 1 642 ? 24.200 -26.320 -9.700 1.00 37.47 642 SER A CA 1
ATOM 4917 C C . SER A 1 642 ? 24.812 -26.385 -11.108 1.00 37.47 642 SER A C 1
ATOM 4919 O O . SER A 1 642 ? 24.837 -25.408 -11.850 1.00 37.47 642 SER A O 1
ATOM 4921 N N . ASP A 1 643 ? 25.161 -27.616 -11.501 1.00 37.12 643 ASP A N 1
ATOM 4922 C CA . ASP A 1 643 ? 25.460 -28.097 -12.862 1.00 37.12 643 ASP A CA 1
ATOM 4923 C C . ASP A 1 643 ? 24.232 -28.050 -13.797 1.00 37.12 643 ASP A C 1
ATOM 4925 O O . ASP A 1 643 ? 23.795 -29.070 -14.334 1.00 37.12 643 ASP A O 1
ATOM 4929 N N . ASN A 1 644 ? 23.616 -26.883 -13.991 1.00 39.34 644 ASN A N 1
ATOM 4930 C CA . ASN A 1 644 ? 22.529 -26.758 -14.961 1.00 39.34 644 ASN A CA 1
ATOM 4931 C C . ASN A 1 644 ? 22.625 -25.438 -15.735 1.00 39.34 644 ASN A C 1
ATOM 4933 O O . ASN A 1 644 ? 22.036 -24.426 -15.367 1.00 39.34 644 ASN A O 1
ATOM 4937 N N . GLU A 1 645 ? 23.338 -25.476 -16.863 1.00 43.59 645 GLU A N 1
ATOM 4938 C CA . GLU A 1 645 ? 23.545 -24.378 -17.829 1.00 43.59 645 GLU A CA 1
ATOM 4939 C C . GLU A 1 645 ? 22.252 -23.788 -18.448 1.00 43.59 645 GLU A C 1
ATOM 4941 O O . GLU A 1 645 ? 22.312 -22.914 -19.312 1.00 43.59 645 GLU A O 1
ATOM 4946 N N . THR A 1 646 ? 21.057 -24.233 -18.044 1.00 46.66 646 THR A N 1
ATOM 4947 C CA . THR A 1 646 ? 19.796 -23.944 -18.753 1.00 46.66 646 THR A CA 1
ATOM 4948 C C . THR A 1 646 ? 18.819 -22.981 -18.069 1.00 46.66 646 THR A C 1
ATOM 4950 O O . THR A 1 646 ? 17.784 -22.690 -18.667 1.00 46.66 646 THR A O 1
ATOM 4953 N N . SER A 1 647 ? 19.108 -22.410 -16.892 1.00 60.28 647 SER A N 1
ATOM 4954 C CA . SER A 1 647 ? 18.167 -21.488 -16.218 1.00 60.28 647 SER A CA 1
ATOM 4955 C C . SER A 1 647 ? 18.769 -20.147 -15.789 1.00 60.28 647 SER A C 1
ATOM 4957 O O . SER A 1 647 ? 18.651 -19.754 -14.638 1.00 60.28 647 SER A O 1
ATOM 4959 N N . CYS A 1 648 ? 19.371 -19.398 -16.713 1.00 76.31 648 CYS A N 1
ATOM 4960 C CA . CYS A 1 648 ? 19.826 -18.036 -16.422 1.00 76.31 648 CYS A CA 1
ATOM 4961 C C . CYS A 1 648 ? 18.637 -17.064 -16.292 1.00 76.31 648 CYS A C 1
ATOM 4963 O O . CYS A 1 648 ? 18.107 -16.582 -17.300 1.00 76.31 648 CYS A O 1
ATOM 4965 N N . SER A 1 649 ? 18.200 -16.793 -15.059 1.00 84.81 649 SER A N 1
ATOM 4966 C CA . SER A 1 649 ? 17.018 -15.962 -14.779 1.00 84.81 649 SER A CA 1
ATOM 4967 C C . SER A 1 649 ? 17.269 -14.461 -14.993 1.00 84.81 649 SER A C 1
ATOM 4969 O O . SER A 1 649 ? 16.350 -13.710 -15.337 1.00 84.81 649 SER A O 1
ATOM 4971 N N . LEU A 1 650 ? 18.524 -14.035 -14.828 1.00 90.75 650 LEU A N 1
ATOM 4972 C CA . LEU A 1 650 ? 18.965 -12.645 -14.833 1.00 90.75 650 LEU A CA 1
ATOM 4973 C C . LEU A 1 650 ? 20.296 -12.507 -15.577 1.00 90.75 650 LEU A C 1
ATOM 4975 O O . LEU A 1 650 ? 21.234 -13.274 -15.349 1.00 90.75 650 LEU A O 1
ATOM 4979 N N . ARG A 1 651 ? 20.382 -11.502 -16.449 1.00 93.75 651 ARG A N 1
ATOM 4980 C CA . ARG A 1 651 ? 21.590 -11.149 -17.206 1.00 93.75 651 ARG A CA 1
ATOM 4981 C C . ARG A 1 651 ? 22.157 -9.845 -16.690 1.00 93.75 651 ARG A C 1
ATOM 4983 O O . ARG A 1 651 ? 21.399 -8.950 -16.312 1.00 93.75 651 ARG A O 1
ATOM 4990 N N . VAL A 1 652 ? 23.477 -9.765 -16.677 1.00 96.12 652 VAL A N 1
ATOM 4991 C CA . VAL A 1 652 ? 24.198 -8.587 -16.215 1.00 96.12 652 VAL A CA 1
ATOM 4992 C C . VAL A 1 652 ? 24.127 -7.478 -17.270 1.00 96.12 652 VAL A C 1
ATOM 4994 O O . VAL A 1 652 ? 24.173 -7.731 -18.474 1.00 96.12 652 VAL A O 1
ATOM 4997 N N . GLY A 1 653 ? 23.994 -6.243 -16.797 1.00 96.69 653 GLY A N 1
ATOM 4998 C CA . GLY A 1 653 ? 24.167 -5.018 -17.564 1.00 96.69 653 GLY A CA 1
ATOM 4999 C C . GLY A 1 653 ? 25.269 -4.155 -16.952 1.00 96.69 653 GLY A C 1
ATOM 5000 O O . GLY A 1 653 ? 25.425 -4.124 -15.725 1.00 96.69 653 GLY A O 1
ATOM 5001 N N . ARG A 1 654 ? 26.034 -3.457 -17.795 1.00 98.06 654 ARG A N 1
ATOM 5002 C CA . ARG A 1 654 ? 27.160 -2.596 -17.384 1.00 98.06 654 ARG A CA 1
ATOM 5003 C C . ARG A 1 654 ? 27.070 -1.195 -18.009 1.00 98.06 654 ARG A C 1
ATOM 5005 O O . ARG A 1 654 ? 26.173 -0.945 -18.806 1.00 98.06 654 ARG A O 1
ATOM 5012 N N . GLY A 1 655 ? 27.943 -0.278 -17.587 1.00 96.31 655 GLY A N 1
ATOM 5013 C CA . GLY A 1 655 ? 28.110 1.055 -18.194 1.00 96.31 655 GLY A CA 1
ATOM 5014 C C . GLY A 1 655 ? 27.264 2.187 -17.619 1.00 96.31 655 GLY A C 1
ATOM 5015 O O . GLY A 1 655 ? 27.700 3.336 -17.643 1.00 96.31 655 GLY A O 1
ATOM 5016 N N . GLY A 1 656 ? 26.098 1.893 -17.038 1.00 96.06 656 GLY A N 1
ATOM 5017 C CA . GLY A 1 656 ? 25.150 2.952 -16.680 1.00 96.06 656 GLY A CA 1
ATOM 5018 C C . GLY A 1 656 ? 24.489 3.556 -17.922 1.00 96.06 656 GLY A C 1
ATOM 5019 O O . GLY A 1 656 ? 24.769 3.151 -19.036 1.00 96.06 656 GLY A O 1
ATOM 5020 N N . GLY A 1 657 ? 23.587 4.521 -17.758 1.00 94.12 657 GLY A N 1
ATOM 5021 C CA . GLY A 1 657 ? 22.927 5.158 -18.897 1.00 94.12 657 GLY A CA 1
ATOM 5022 C C . GLY A 1 657 ? 22.582 6.621 -18.657 1.00 94.12 657 GLY A C 1
ATOM 5023 O O . GLY A 1 657 ? 22.775 7.158 -17.564 1.00 94.12 657 GLY A O 1
ATOM 5024 N N . TRP A 1 658 ? 22.001 7.251 -19.675 1.00 93.25 658 TRP A N 1
ATOM 5025 C CA . TRP A 1 658 ? 21.682 8.681 -19.721 1.00 93.25 658 TRP A CA 1
ATOM 5026 C C . TRP A 1 658 ? 20.723 9.166 -18.616 1.00 93.25 658 TRP A C 1
ATOM 5028 O O . TRP A 1 658 ? 20.632 10.360 -18.358 1.00 93.25 658 TRP A O 1
ATOM 5038 N N . LEU A 1 659 ? 20.034 8.253 -17.922 1.00 92.81 659 LEU A N 1
ATOM 5039 C CA . LEU A 1 659 ? 19.137 8.539 -16.791 1.00 92.81 659 LEU A CA 1
ATOM 5040 C C . LEU A 1 659 ? 19.782 8.344 -15.416 1.00 92.81 659 LEU A C 1
ATOM 5042 O O . LEU A 1 659 ? 19.130 8.551 -14.391 1.00 92.81 659 LEU A O 1
ATOM 5046 N N . ASN A 1 660 ? 21.026 7.877 -15.368 1.00 94.25 660 ASN A N 1
ATOM 5047 C CA . ASN A 1 660 ? 21.656 7.455 -14.130 1.00 94.25 660 ASN A CA 1
ATOM 5048 C C . ASN A 1 660 ? 22.613 8.515 -13.584 1.00 94.25 660 ASN A C 1
ATOM 5050 O O . ASN A 1 660 ? 23.217 9.291 -14.319 1.00 94.25 660 ASN A O 1
ATOM 5054 N N . ALA A 1 661 ? 22.726 8.546 -12.260 1.00 94.75 661 ALA A N 1
ATOM 5055 C CA . ALA A 1 661 ? 23.704 9.364 -11.561 1.00 94.75 661 ALA A CA 1
ATOM 5056 C C . ALA A 1 661 ? 25.128 8.768 -11.693 1.00 94.75 661 ALA A C 1
ATOM 5058 O O . ALA A 1 661 ? 25.252 7.557 -11.909 1.00 94.75 661 ALA A O 1
ATOM 5059 N N . PRO A 1 662 ? 26.189 9.583 -11.534 1.00 94.44 662 PRO A N 1
ATOM 5060 C CA . PRO A 1 662 ? 27.591 9.190 -11.716 1.00 94.44 662 PRO A CA 1
ATOM 5061 C C . PRO A 1 662 ? 28.013 7.844 -11.118 1.00 94.44 662 PRO A C 1
ATOM 5063 O O . PRO A 1 662 ? 28.758 7.088 -11.737 1.00 94.44 662 PRO A O 1
ATOM 5066 N N . GLN A 1 663 ? 27.513 7.503 -9.929 1.00 93.56 663 GLN A N 1
ATOM 5067 C CA . GLN A 1 663 ? 27.888 6.278 -9.226 1.00 93.56 663 GLN A CA 1
ATOM 5068 C C . GLN A 1 663 ? 27.529 4.988 -9.976 1.00 93.56 663 GLN A C 1
ATOM 5070 O O . GLN A 1 663 ? 28.183 3.967 -9.776 1.00 93.56 663 GLN A O 1
ATOM 5075 N N . TYR A 1 664 ? 26.519 5.036 -10.847 1.00 94.62 664 TYR A N 1
ATOM 5076 C CA . TYR A 1 664 ? 26.063 3.891 -11.637 1.00 94.62 664 TYR A CA 1
ATOM 5077 C C . TYR A 1 664 ? 26.856 3.703 -12.938 1.00 94.62 664 TYR A C 1
ATOM 5079 O O . TYR A 1 664 ? 26.699 2.676 -13.589 1.00 94.62 664 TYR A O 1
ATOM 5087 N N . LEU A 1 665 ? 27.673 4.690 -13.325 1.00 96.19 665 LEU A N 1
ATOM 5088 C CA . LEU A 1 665 ? 28.480 4.672 -14.552 1.00 96.19 665 LEU A CA 1
ATOM 5089 C C . LEU A 1 665 ? 29.885 4.096 -14.327 1.00 96.19 665 LEU A C 1
ATOM 5091 O O . LEU A 1 665 ? 30.649 3.924 -15.274 1.00 96.19 665 LEU A O 1
ATOM 5095 N N . ARG A 1 666 ? 30.255 3.828 -13.070 1.00 96.44 666 ARG A N 1
ATOM 5096 C CA . ARG A 1 666 ? 31.602 3.383 -12.698 1.00 96.44 666 ARG A CA 1
ATOM 5097 C C . ARG A 1 666 ? 31.963 2.066 -13.382 1.00 96.44 666 ARG A C 1
ATOM 5099 O O . ARG A 1 666 ? 31.123 1.174 -13.494 1.00 96.44 666 ARG A O 1
ATOM 5106 N N . SER A 1 667 ? 33.241 1.898 -13.724 1.00 96.62 667 SER A N 1
ATOM 5107 C CA . SER A 1 667 ? 33.774 0.719 -14.419 1.00 96.62 667 SER A CA 1
ATOM 5108 C C . SER A 1 667 ? 33.349 -0.596 -13.772 1.00 96.62 667 SER A C 1
ATOM 5110 O O . SER A 1 667 ? 32.981 -1.517 -14.487 1.00 96.62 667 SER A O 1
ATOM 5112 N N . ALA A 1 668 ? 33.331 -0.689 -12.438 1.00 94.81 668 ALA A N 1
ATOM 5113 C CA . ALA A 1 668 ? 32.976 -1.909 -11.704 1.00 94.81 668 ALA A CA 1
ATOM 5114 C C . ALA A 1 668 ? 31.472 -2.074 -11.402 1.00 94.81 668 ALA A C 1
ATOM 5116 O O . ALA A 1 668 ? 31.060 -3.127 -10.917 1.00 94.81 668 ALA A O 1
ATOM 5117 N N . HIS A 1 669 ? 30.646 -1.050 -11.649 1.00 94.44 669 HIS A N 1
ATOM 5118 C CA . HIS A 1 669 ? 29.241 -1.079 -11.254 1.00 94.44 669 HIS A CA 1
ATOM 5119 C C . HIS A 1 669 ? 28.423 -1.976 -12.189 1.00 94.44 669 HIS A C 1
ATOM 5121 O O . HIS A 1 669 ? 28.304 -1.722 -13.392 1.00 94.44 669 HIS A O 1
ATOM 5127 N N . ARG A 1 670 ? 27.773 -2.993 -11.631 1.00 93.69 670 ARG A N 1
ATOM 5128 C CA . ARG A 1 670 ? 26.905 -3.916 -12.370 1.00 93.69 670 ARG A CA 1
ATOM 5129 C C . ARG A 1 670 ? 25.454 -3.781 -11.946 1.00 93.69 670 ARG A C 1
ATOM 5131 O O . ARG A 1 670 ? 25.145 -3.401 -10.824 1.00 93.69 670 ARG A O 1
ATOM 5138 N N . ASN A 1 671 ? 24.556 -4.099 -12.860 1.00 92.44 671 ASN A N 1
ATOM 5139 C CA . ASN A 1 671 ? 23.136 -4.263 -12.587 1.00 92.44 671 ASN A CA 1
ATOM 5140 C C . ASN A 1 671 ? 22.659 -5.524 -13.310 1.00 92.44 671 ASN A C 1
ATOM 5142 O O . ASN A 1 671 ? 23.409 -6.114 -14.086 1.00 92.44 671 ASN A O 1
ATOM 5146 N N . TRP A 1 672 ? 21.433 -5.967 -13.074 1.00 92.88 672 TRP A N 1
ATOM 5147 C CA . TRP A 1 672 ? 20.898 -7.142 -13.748 1.00 92.88 672 TRP A CA 1
ATOM 5148 C C . TRP A 1 672 ? 19.418 -7.001 -14.042 1.00 92.88 672 TRP A C 1
ATOM 5150 O O . TRP A 1 672 ? 18.671 -6.261 -13.402 1.00 92.88 672 TRP A O 1
ATOM 5160 N N . SER A 1 673 ? 18.975 -7.712 -15.066 1.00 93.25 673 SER A N 1
ATOM 5161 C CA . SER A 1 673 ? 17.586 -7.692 -15.500 1.00 93.25 673 SER A CA 1
ATOM 5162 C C . SER A 1 673 ? 17.234 -8.999 -16.200 1.00 93.25 673 SER A C 1
ATOM 5164 O O . SER A 1 673 ? 18.101 -9.717 -16.699 1.00 93.25 673 SER A O 1
ATOM 5166 N N . ALA A 1 674 ? 15.943 -9.332 -16.213 1.00 92.19 674 ALA A N 1
ATOM 5167 C CA . ALA A 1 674 ? 15.469 -10.537 -16.884 1.00 92.19 674 ALA A CA 1
ATOM 5168 C C . ALA A 1 674 ? 15.789 -10.471 -18.391 1.00 92.19 674 ALA A C 1
ATOM 5170 O O . ALA A 1 674 ? 15.643 -9.396 -18.976 1.00 92.19 674 ALA A O 1
ATOM 5171 N N . PRO A 1 675 ? 16.126 -11.590 -19.059 1.00 91.38 675 PRO A N 1
ATOM 5172 C CA . PRO A 1 675 ? 16.492 -11.593 -20.478 1.00 91.38 675 PRO A CA 1
ATOM 5173 C C . PRO A 1 675 ? 15.447 -10.989 -21.427 1.00 91.38 675 PRO A C 1
ATOM 5175 O O . PRO A 1 675 ? 15.783 -10.542 -22.518 1.00 91.38 675 PRO A O 1
ATOM 5178 N N . THR A 1 676 ? 14.174 -10.978 -21.019 1.00 92.06 676 THR A N 1
ATOM 5179 C CA . THR A 1 676 ? 13.047 -10.417 -21.781 1.00 92.06 676 THR A CA 1
ATOM 5180 C C . THR A 1 676 ? 12.759 -8.947 -21.462 1.00 92.06 676 THR A C 1
ATOM 5182 O O . THR A 1 676 ? 11.843 -8.363 -22.045 1.00 92.06 676 THR A O 1
ATOM 5185 N N . PHE A 1 677 ? 13.455 -8.360 -20.485 1.00 92.88 677 PHE A N 1
ATOM 5186 C CA . PHE A 1 677 ? 13.272 -6.970 -20.080 1.00 92.88 677 PHE A CA 1
ATOM 5187 C C . PHE A 1 677 ? 13.727 -6.021 -21.192 1.00 92.88 677 PHE A C 1
ATOM 5189 O O . PHE A 1 677 ? 14.690 -6.298 -21.897 1.00 92.88 677 PHE A O 1
ATOM 5196 N N . ARG A 1 678 ? 13.017 -4.902 -21.349 1.00 93.06 678 ARG A N 1
ATOM 5197 C CA . ARG A 1 678 ? 13.316 -3.847 -22.323 1.00 93.06 678 ARG A CA 1
ATOM 5198 C C . ARG A 1 678 ? 13.185 -2.503 -21.633 1.00 93.06 678 ARG A C 1
ATOM 5200 O O . ARG A 1 678 ? 12.237 -2.300 -20.870 1.00 93.06 678 ARG A O 1
ATOM 5207 N N . HIS A 1 679 ? 14.093 -1.587 -21.936 1.00 92.31 679 HIS A N 1
ATOM 5208 C CA . HIS A 1 679 ? 14.057 -0.229 -21.413 1.00 92.31 679 HIS A CA 1
ATOM 5209 C C . HIS A 1 679 ? 14.703 0.746 -22.399 1.00 92.31 679 HIS A C 1
ATOM 5211 O O . HIS A 1 679 ? 15.634 0.384 -23.114 1.00 92.31 679 HIS A O 1
ATOM 5217 N N . HIS A 1 680 ? 14.267 2.004 -22.387 1.00 90.94 680 HIS A N 1
ATOM 5218 C CA . HIS A 1 680 ? 14.773 3.072 -23.263 1.00 90.94 680 HIS A CA 1
ATOM 5219 C C . HIS A 1 680 ? 16.163 3.604 -22.851 1.00 90.94 680 HIS A C 1
ATOM 5221 O O . HIS A 1 680 ? 16.646 4.595 -23.385 1.00 90.94 680 HIS A O 1
ATOM 5227 N N . GLY A 1 681 ? 16.791 2.963 -21.868 1.00 92.25 681 GLY A N 1
ATOM 5228 C CA . GLY A 1 681 ? 18.154 3.246 -21.416 1.00 92.25 681 GLY A CA 1
ATOM 5229 C C . GLY A 1 681 ? 19.017 1.989 -21.387 1.00 92.25 681 GLY A C 1
ATOM 5230 O O . GLY A 1 681 ? 19.972 1.957 -20.625 1.00 92.25 681 GLY A O 1
ATOM 5231 N N . ILE A 1 682 ? 18.628 0.942 -22.127 1.00 95.44 682 ILE A N 1
ATOM 5232 C CA . ILE A 1 682 ? 19.385 -0.306 -22.271 1.00 95.44 682 ILE A CA 1
ATOM 5233 C C . ILE A 1 682 ? 19.574 -0.599 -23.764 1.00 95.44 682 ILE A C 1
ATOM 5235 O O . ILE A 1 682 ? 18.583 -0.681 -24.496 1.00 95.44 682 ILE A O 1
ATOM 5239 N N . GLY A 1 683 ? 20.829 -0.784 -24.162 1.00 97.31 683 GLY A N 1
ATOM 5240 C CA . GLY A 1 683 ? 21.310 -1.244 -25.460 1.00 97.31 683 GLY A CA 1
ATOM 5241 C C . GLY A 1 683 ? 22.318 -2.386 -25.289 1.00 97.31 683 GLY A C 1
ATOM 5242 O O . GLY A 1 683 ? 22.193 -3.201 -24.368 1.00 97.31 683 GLY A O 1
ATOM 5243 N N . PHE A 1 684 ? 23.295 -2.488 -26.193 1.00 98.50 684 PHE A N 1
ATOM 5244 C CA . PHE A 1 684 ? 24.360 -3.495 -26.127 1.00 98.50 684 PHE A CA 1
ATOM 5245 C C . PHE A 1 684 ? 25.521 -3.188 -27.085 1.00 98.50 684 PHE A C 1
ATOM 5247 O O . PHE A 1 684 ? 25.378 -2.419 -28.038 1.00 98.50 684 PHE A O 1
ATOM 5254 N N . ARG A 1 685 ? 26.643 -3.875 -26.853 1.00 98.19 685 ARG A N 1
ATOM 5255 C CA . ARG A 1 685 ? 27.773 -4.025 -27.778 1.00 98.19 685 ARG A CA 1
ATOM 5256 C C . ARG A 1 685 ? 27.932 -5.477 -28.189 1.00 98.19 685 ARG A C 1
ATOM 5258 O O . ARG A 1 685 ? 27.449 -6.384 -27.507 1.00 98.19 685 ARG A O 1
ATOM 5265 N N . VAL A 1 686 ? 28.654 -5.690 -29.280 1.00 98.06 686 VAL A N 1
ATOM 5266 C CA . VAL A 1 686 ? 29.078 -7.026 -29.708 1.00 98.06 686 VAL A CA 1
ATOM 5267 C C . VAL A 1 686 ? 30.581 -7.184 -29.533 1.00 98.06 686 VAL A C 1
ATOM 5269 O O . VAL A 1 686 ? 31.340 -6.222 -29.658 1.00 98.06 686 VAL A O 1
ATOM 5272 N N . ALA A 1 687 ? 30.997 -8.411 -29.251 1.00 97.88 687 ALA A N 1
ATOM 5273 C CA . ALA A 1 687 ? 32.378 -8.846 -29.296 1.00 97.88 687 ALA A CA 1
ATOM 5274 C C . ALA A 1 687 ? 32.576 -9.877 -30.402 1.00 97.88 687 ALA A C 1
ATOM 5276 O O . ALA A 1 687 ? 31.639 -10.583 -30.776 1.00 97.88 687 ALA A O 1
ATOM 5277 N N . ARG A 1 688 ? 33.812 -9.980 -30.884 1.00 94.75 688 ARG A N 1
ATOM 5278 C CA . ARG A 1 688 ? 34.268 -11.025 -31.798 1.00 94.75 688 ARG A CA 1
ATOM 5279 C C . ARG A 1 688 ? 35.510 -11.702 -31.225 1.00 94.75 688 ARG A C 1
ATOM 5281 O O . ARG A 1 688 ? 36.426 -11.026 -30.754 1.00 94.75 688 ARG A O 1
ATOM 5288 N N . THR A 1 689 ? 35.537 -13.027 -31.297 1.00 91.69 689 THR A N 1
ATOM 5289 C CA . THR A 1 689 ? 36.695 -13.849 -30.910 1.00 91.69 689 THR A CA 1
ATOM 5290 C C . THR A 1 689 ? 37.604 -14.082 -32.127 1.00 91.69 689 THR A C 1
ATOM 5292 O O . THR A 1 689 ? 37.091 -14.201 -33.240 1.00 91.69 689 THR A O 1
ATOM 5295 N N . PHE A 1 690 ? 38.930 -14.106 -31.926 1.00 84.12 690 PHE A N 1
ATOM 5296 C CA . PHE A 1 690 ? 39.928 -14.377 -32.978 1.00 84.12 690 PHE A CA 1
ATOM 5297 C C . PHE A 1 690 ? 40.249 -15.858 -33.155 1.00 84.12 690 PHE A C 1
ATOM 5299 O O . PHE A 1 690 ? 40.173 -16.600 -32.148 1.00 84.12 690 PHE A O 1
#

Nearest PDB structures (foldseek):
  5hha-assembly1_A  TM=7.212E-01  e=9.410E-18  Pseudomonas aeruginosa PAO1
  2y3c-assembly1_A  TM=7.364E-01  e=8.100E-14  Treponema denticola
  6qki-assembly1_B  TM=6.086E-01  e=1.504E-09  Chloracidobacterium thermophilum B
  6qki-assembly1_C  TM=6.048E-01  e=9.728E-09  Chloracidobacterium thermophilum B
  4nqi-assembly2_C  TM=1.805E-01  e=2.161E+00  Dictyostelium discoideum

Secondary structure (DSSP, 8-state):
-PPPB--TT-TTTSTTSHHHHHHTTS----SPP-HHHHHHHHHHHHHHHHHHHHHHHHHHTPPP--PPPPEEEEES-GGGGGSTT-TTHHHHHHHHHHHHHH-TTEEEEE---GGGHHHHHH-GGGTTSPP-----PPPPGGGHHHHHHHHHHHSSSPPEEPHHHHHHHHHH--TTTHHHHHHHHHHHHHHHTGGGSEE-HHIIIIII-HHHHHHHHHHHHHH-SS--HHHHHHHHHHHTTTTEEE-SS-EEE--EEGGGS-GGGHHHHHHHHHTTSEEEETTEEEES-THHHHHSHHHHHHHHHHHHHHHHHHHHHHHHHHHHHHHHHTTT---GGG----THHHHHHHHHHTSHHHHTT--HHHHHHHHHHHHHHHHHHHHHHHHHHHHHHHHHHHHHHHHHHHHTTTSHHHHHHHTT--------------SSS-TTEE-SS-TT--SS--EEEEPPEEEEESB-TT-TTTHHHHHTTSSPBPEEEEE--EEEESSPPBHHHHHHHHHTTSSPPPPP-S---TTSBP-S--HHHHHHHHHHHHHHHSS-EEEPPHHHHHHHHHT---TTSPPPSBTTBSSPPBS-TTSTTB--SGGG--SS---TT-S---TTS---SSSSSEEEEEEESGGGT-SS----TT----EEEES--TTS-GGGSSTT--EEE-TT---TTEEE-EEEE-

Sequence (690 aa):
MLPIVRPERAALTGAQGLLASVQSKGRQDAGAPSAQMLVSAFAELRRPVVERLMRNAEAARETYSGKPPTIVLPIDQAEELFGAENAERDAFCSLLAEALAQDGNAIVVATIRSDSYEPLQTEPRLAGAGQLLFNLPPIAAGAMKEIIEGPARLAKPPLTVEPALTQALLTDLDAADALPLLAFTLERLRTQYGADGKLTLADYQSNLGGLSGAIQSAVAAVLGPSPSKEQLALARRLFIPALVQVDQDGVKRRVARRADLPAETQSLADQFVTQRLLVTDDGKIEVAHEAILRQWPALAGWIAEERGALATLDNVRAAAREWRAHELARKGKRGESWLAHHGDRLKDALKIAARPDFAAAVDEDMRAYLAACRTQQRRAAAGRMRLQALAGVALLAVIGAGFAFVTQDQWRPQLDAWWTYKRFVHSDEELRAGPTGAESAFQDCREGSTDCPVMVVIPEGSAMIGVAYDDPELGFLISEGYALPLQQITMPRFAVSQHEITWADWALCVASRRCPELVRSGWEGDDRPVINVSWSEARAYADWLKDMTGEDYRLLTEQEWEYAARGVTSAQTAPTRFSWGDEDPVCDAAAENGAAFAACEQQSTWPAGSFRANAFGLYDMHGNVWEWTETCAEAAQEAERSDNETSCSLRVGRGGGWLNAPQYLRSAHRNWSAPTFRHHGIGFRVARTF

Foldseek 3Di:
DWQEQEQAQEQDPDCRHPVVRLVVPDDDDPDDDALVVVLVSVVVVQVVVVVVVVVVCVVVVHDDPPDTAAAEHEYEACLNLVDPNRPCSVVVLLSVLSNCVVDVRYDYDYDYDPVSVVCVCPPPSCVPPDDDDDDDDPDDLVCQLCVLQVVQCVDVVRAAEDPVLSVLLSVPADPPFNPLLVVLLSVCQCVPPCPVRYRYPCCQCPVQNHSLSSLLVLVCQQQNNDHDPVSLVLVLLQVPPAFWAQDPVGIDTDKHQLVLRDPSNNVSQVSCVVSQQWPDDPRIIYGNTCVNCVSVVSNVVSCVVCVVLRHLQVVLVVLLVVQVVVCVVPVRPRDLVSLPADDVSLVSSVVSCPDPSCVSVCDPSSVVSSVSRVVVNVVVVVVVVVVVVVVVVVVVVVVVVVVCVVCVVPCVVVVVVVVPPPDDDDDDDDFADDPDDDRFWGFLGDPPDPQGFIKGKDAWAKAWAWDDCPPPVCNVCCVVLQFFHTDIDTDHIWIKGQWFQALLNVVSCVVVVQADDDDDDPQHDRQAHDFQDFLVRLQSSQVVVCVNSVFNKGFAALVRLLSLFLLDRYHVDDFAQGLLHPDFADCDQPDSRHAQAQVVVDPAFDRIQSHDAHNSSHTQLAARAWAWGPDASVVRVDPDDDPDPPDRQKTKTAQYYNHDGRNRRTSRGIDIDGRNDGDRRYGHMMMTDD